Protein AF-0000000080429821 (afdb_homodimer)

Foldseek 3Di:
DEEEEEEQQAADDPPRAPQVVVLQVLCVVVVYHYAYEYANHHHFLQALDWPPVDDKQKWWQDPVVRDIGNDDDDPRIHIYINIALLVRLVCCCCPVQVVDDGLEYEQDQHQADQAAPVRVRRGSSNSNQLSCLVVVGEYEYHYEHPGDDDPLLSVQSSVVVVVVVVVVSVVCVDDDNQDRQKYKYKYAYRDNDDAAEDEAAGHHFDADDQWDWDPPDPVDTDIDGHDPVCVRLPPCPDDPRGCSVQNVVRHMYIYMDHSDDDDPDDPPDDPPCVVVVVVVVVD/DEEEEEEQQAADDPPRAPQVVVLQVLCVVVVYHYAYEYANHHHFLQALDWPPVDDKQKWWQDPVVRDIGNDDDDPRIHIYINIALLVRLVCCCCPVQVVDDGLEYEQDQHQADQAAPVRVRRGSSNSNQLSCLVVVGEYERHYEHPHDDDPLLSVQSSVQVVVVVVVVSVVCVDDDNQDRQKYKYKYAYRDNDDAAEDEAAGHHFDADDQWDWDPPDPPDIDIDGHDPVCVRLPPCPDDPRGCSVQNVVRHMYIYMDHSDDDDPDDPPDDPPCVVVVVVVVVD

InterPro domains:
  IPR002828 Survival protein SurE-like phosphatase/nucleotidase [PF01975] (3-204)
  IPR002828 Survival protein SurE-like phosphatase/nucleotidase [TIGR00087] (1-259)
  IPR027746 Probable tubulin-tyrosine ligase [PTHR47551] (1-264)
  IPR036523 SurE-like phosphatase/nucleotidase superfamily [G3DSA:3.40.1210.10] (1-281)
  IPR036523 SurE-like phosphatase/nucleotidase superfamily [SSF64167] (1-263)

pLDDT: mean 93.6, std 8.58, range [51.75, 98.94]

Solvent-accessible surface area (backbone atoms only — not comparable to full-atom values): 28248 Å² total; per-residue (Å²): 98,34,35,40,34,26,22,16,39,24,56,74,35,84,87,58,15,61,50,42,55,61,40,51,52,50,44,44,71,75,64,31,46,77,44,48,30,23,10,66,45,71,36,61,39,26,8,38,15,39,67,60,89,48,74,29,46,49,33,19,37,34,73,89,80,70,40,78,36,77,56,82,83,51,92,81,35,31,41,21,27,67,45,33,18,20,42,22,42,43,46,33,55,58,58,79,39,49,91,58,80,63,71,32,31,34,4,31,48,31,86,29,70,64,45,26,27,66,34,41,58,16,21,9,22,47,14,16,14,40,44,30,25,33,55,77,32,48,21,33,19,37,17,41,16,85,67,76,84,50,66,60,22,52,50,41,43,42,52,51,49,52,51,51,52,50,50,54,55,56,36,35,75,62,87,39,69,66,59,82,61,16,36,35,43,34,38,33,52,61,33,76,62,82,54,49,61,38,77,25,43,75,25,85,54,65,53,76,52,44,55,38,78,42,78,79,52,89,89,50,63,28,33,35,63,51,60,58,58,66,70,64,61,58,61,81,68,41,47,90,55,14,26,42,25,27,45,77,66,53,15,21,18,37,28,44,24,32,64,35,66,21,66,55,78,47,94,83,63,70,84,59,48,62,64,55,34,53,54,49,72,72,107,98,34,35,39,32,24,22,15,39,23,55,74,34,82,87,58,16,61,49,42,53,62,38,51,52,50,44,44,71,74,63,30,47,77,43,50,30,22,9,65,46,71,37,60,40,26,6,38,14,39,65,58,89,48,76,28,45,50,33,19,36,35,74,88,80,70,39,78,36,79,57,82,84,51,92,81,36,30,39,20,25,67,43,34,20,19,40,25,43,43,46,35,57,57,57,80,39,49,88,58,79,64,69,32,31,34,5,30,49,31,85,29,72,65,45,27,27,65,34,42,58,16,22,8,22,48,14,17,14,39,44,31,26,33,55,77,32,49,20,33,19,37,16,43,22,83,68,75,84,49,64,59,21,51,50,41,42,42,52,52,49,51,51,52,52,50,48,53,55,54,36,34,74,62,87,39,68,66,59,81,62,18,36,36,44,34,38,33,51,61,34,75,63,82,53,50,61,39,76,24,42,75,23,85,55,64,52,75,52,44,54,40,77,44,78,79,54,91,89,52,62,29,33,33,64,50,59,58,56,65,71,64,62,61,60,79,68,42,49,88,58,14,26,43,26,27,44,77,65,52,15,22,20,36,26,42,25,31,66,36,67,21,67,54,79,46,94,84,64,70,88,60,46,62,64,55,35,53,55,48,72,73,107

Structure (mmCIF, N/CA/C/O backbone):
data_AF-0000000080429821-model_v1
#
loop_
_entity.id
_entity.type
_entity.pdbx_description
1 polymer '5/3-nucleotidase SurE'
#
loop_
_atom_site.group_PDB
_atom_site.id
_atom_site.type_symbol
_atom_site.label_atom_id
_atom_site.label_alt_id
_atom_site.label_comp_id
_atom_site.label_asym_id
_atom_site.label_entity_id
_atom_site.label_seq_id
_atom_site.pdbx_PDB_ins_code
_atom_site.Cartn_x
_atom_site.Cartn_y
_atom_site.Cartn_z
_atom_site.occupancy
_atom_site.B_iso_or_equiv
_atom_site.auth_seq_id
_atom_site.auth_comp_id
_atom_site.auth_asym_id
_atom_site.auth_atom_id
_atom_site.pdbx_PDB_model_num
ATOM 1 N N . MET A 1 1 ? 4.227 23.25 17.953 1 97 1 MET A N 1
ATOM 2 C CA . MET A 1 1 ? 4.578 21.969 17.359 1 97 1 MET A CA 1
ATOM 3 C C . MET A 1 1 ? 5.332 22.156 16.047 1 97 1 MET A C 1
ATOM 5 O O . MET A 1 1 ? 5.09 23.125 15.32 1 97 1 MET A O 1
ATOM 9 N N . LYS A 1 2 ? 6.285 21.328 15.789 1 98.44 2 LYS A N 1
ATOM 10 C CA . LYS A 1 2 ? 6.965 21.281 14.5 1 98.44 2 LYS A CA 1
ATOM 11 C C . LYS A 1 2 ? 6.527 20.062 13.695 1 98.44 2 LYS A C 1
ATOM 13 O O . LYS A 1 2 ? 6.691 18.922 14.141 1 98.44 2 LYS A O 1
ATOM 18 N N . VAL A 1 3 ? 5.98 20.328 12.477 1 98.81 3 VAL A N 1
ATOM 19 C CA . VAL A 1 3 ? 5.402 19.219 11.719 1 98.81 3 VAL A CA 1
ATOM 20 C C . VAL A 1 3 ? 5.941 19.219 10.297 1 98.81 3 VAL A C 1
ATOM 22 O O . VAL A 1 3 ? 6.336 20.266 9.773 1 98.81 3 VAL A O 1
ATOM 25 N N . LEU A 1 4 ? 6.074 18.016 9.68 1 98.88 4 LEU A N 1
ATOM 26 C CA . LEU A 1 4 ? 6.309 17.812 8.258 1 98.88 4 LEU A CA 1
ATOM 27 C C . LEU A 1 4 ? 5.031 17.375 7.555 1 98.88 4 LEU A C 1
ATOM 29 O O . LEU A 1 4 ? 4.352 16.453 8.008 1 98.88 4 LEU A O 1
ATOM 33 N N . ILE A 1 5 ? 4.668 18.094 6.484 1 98.94 5 ILE A N 1
ATOM 34 C CA . ILE A 1 5 ? 3.436 17.781 5.77 1 98.94 5 ILE A CA 1
ATOM 35 C C . ILE A 1 5 ? 3.766 17.281 4.363 1 98.94 5 ILE A C 1
ATOM 37 O O . ILE A 1 5 ? 4.602 17.859 3.67 1 98.94 5 ILE A O 1
ATOM 41 N N . SER A 1 6 ? 3.211 16.172 3.98 1 98.75 6 SER A N 1
ATOM 42 C CA . SER A 1 6 ? 3.109 15.719 2.596 1 98.75 6 SER A CA 1
ATOM 43 C C . SER A 1 6 ? 1.682 15.312 2.248 1 98.75 6 SER A C 1
ATOM 45 O O . SER A 1 6 ? 0.811 15.281 3.119 1 98.75 6 SER A O 1
ATOM 47 N N . ASN A 1 7 ? 1.403 15.148 0.983 1 97.88 7 ASN A N 1
ATOM 48 C CA . ASN A 1 7 ? 0.078 14.781 0.498 1 97.88 7 ASN A CA 1
ATOM 49 C C . ASN A 1 7 ? 0.13 14.258 -0.936 1 97.88 7 ASN A C 1
ATOM 51 O O . ASN A 1 7 ? 1.085 14.531 -1.665 1 97.88 7 ASN A O 1
ATOM 55 N N . ASP A 1 8 ? -0.966 13.547 -1.27 1 96.38 8 ASP A N 1
ATOM 56 C CA . ASP A 1 8 ? -0.908 12.953 -2.602 1 96.38 8 ASP A CA 1
ATOM 57 C C . ASP A 1 8 ? -1.603 13.844 -3.631 1 96.38 8 ASP A C 1
ATOM 59 O O . ASP A 1 8 ? -1.46 13.633 -4.836 1 96.38 8 ASP A O 1
ATOM 63 N N . ASP A 1 9 ? -2.207 14.938 -3.213 1 95.38 9 ASP A N 1
ATOM 64 C CA . ASP A 1 9 ? -2.941 15.766 -4.164 1 95.38 9 ASP A CA 1
ATOM 65 C C . ASP A 1 9 ? -1.994 16.656 -4.965 1 95.38 9 ASP A C 1
ATOM 67 O O . ASP A 1 9 ? -2.377 17.203 -6 1 95.38 9 ASP A O 1
ATOM 71 N N . GLY A 1 10 ? -0.793 16.812 -4.477 1 96.25 10 GLY A N 1
ATOM 72 C CA . GLY A 1 10 ? 0.168 17.641 -5.184 1 96.25 10 GLY A CA 1
ATOM 73 C C . GLY A 1 10 ? 0.218 19.062 -4.668 1 96.25 10 GLY A C 1
ATOM 74 O O . GLY A 1 10 ? -0.182 19.328 -3.533 1 96.25 10 GLY A O 1
ATOM 75 N N . PRO A 1 11 ? 0.847 19.984 -5.453 1 97.62 11 PRO A N 1
ATOM 76 C CA . PRO A 1 11 ? 0.945 21.391 -5.027 1 97.62 11 PRO A CA 1
ATOM 77 C C . PRO A 1 11 ? -0.412 22.094 -4.98 1 97.62 11 PRO A C 1
ATOM 79 O O . PRO A 1 11 ? -1.362 21.641 -5.633 1 97.62 11 PRO A O 1
ATOM 82 N N . PRO A 1 12 ? -0.447 23.156 -4.23 1 97.06 12 PRO A N 1
ATOM 83 C CA . PRO A 1 12 ? -1.714 23.875 -4.098 1 97.06 12 PRO A CA 1
ATOM 84 C C . PRO A 1 12 ? -2.334 24.234 -5.449 1 97.06 12 PRO A C 1
ATOM 86 O O . PRO A 1 12 ? -1.649 24.766 -6.324 1 97.06 12 PRO A O 1
ATOM 89 N N . SER A 1 13 ? -3.498 23.859 -5.621 1 94.69 13 SER A N 1
ATOM 90 C CA . SER A 1 13 ? -4.305 24.172 -6.797 1 94.69 13 SER A CA 1
ATOM 91 C C . SER A 1 13 ? -5.797 24.078 -6.488 1 94.69 13 SER A C 1
ATOM 93 O O . SER A 1 13 ? -6.203 23.297 -5.621 1 94.69 13 SER A O 1
ATOM 95 N N . LEU A 1 14 ? -6.594 24.812 -7.148 1 90.44 14 LEU A N 1
ATOM 96 C CA . LEU A 1 14 ? -8.031 24.828 -6.891 1 90.44 14 LEU A CA 1
ATOM 97 C C . LEU A 1 14 ? -8.672 23.516 -7.34 1 90.44 14 LEU A C 1
ATOM 99 O O . LEU A 1 14 ? -9.602 23.016 -6.703 1 90.44 14 LEU A O 1
ATOM 103 N N . ASP A 1 15 ? -8.102 22.938 -8.344 1 91.31 15 ASP A N 1
ATOM 104 C CA . ASP A 1 15 ? -8.742 21.797 -8.992 1 91.31 15 ASP A CA 1
ATOM 105 C C . ASP A 1 15 ? -8.359 20.484 -8.312 1 91.31 15 ASP A C 1
ATOM 107 O O . ASP A 1 15 ? -9.195 19.594 -8.141 1 91.31 15 ASP A O 1
ATOM 111 N N . GLU A 1 16 ? -7.137 20.375 -7.863 1 92.69 16 GLU A N 1
ATOM 112 C CA . GLU A 1 16 ? -6.676 19.062 -7.453 1 92.69 16 GLU A CA 1
ATOM 113 C C . GLU A 1 16 ? -6.199 19.062 -6.004 1 92.69 16 GLU A C 1
ATOM 115 O O . GLU A 1 16 ? -6.176 18.016 -5.352 1 92.69 16 GLU A O 1
ATOM 120 N N . SER A 1 17 ? -5.812 20.156 -5.543 1 96.25 17 SER A N 1
ATOM 121 C CA . SER A 1 17 ? -5.219 20.25 -4.211 1 96.25 17 SER A CA 1
ATOM 122 C C . SER A 1 17 ? -5.664 21.516 -3.494 1 96.25 17 SER A C 1
ATOM 124 O O . SER A 1 17 ? -4.832 22.344 -3.117 1 96.25 17 SER A O 1
ATOM 126 N N . PRO A 1 18 ? -6.926 21.625 -3.236 1 96.5 18 PRO A N 1
ATOM 127 C CA . PRO A 1 18 ? -7.465 22.891 -2.719 1 96.5 18 PRO A CA 1
ATOM 128 C C . PRO A 1 18 ? -7.238 23.047 -1.218 1 96.5 18 PRO A C 1
ATOM 130 O O . PRO A 1 18 ? -7.363 24.156 -0.69 1 96.5 18 PRO A O 1
ATOM 133 N N . PHE A 1 19 ? -6.891 22.047 -0.511 1 97.69 1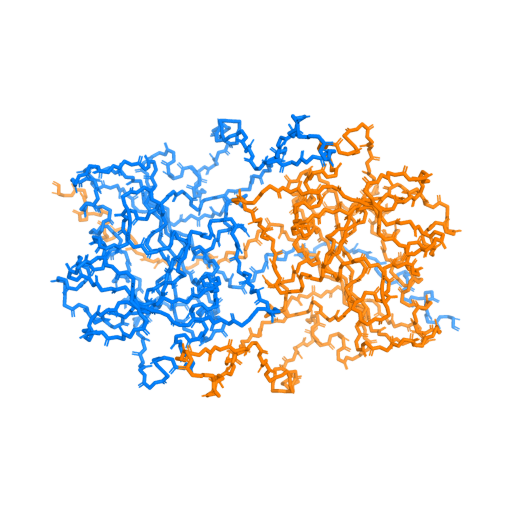9 PHE A N 1
ATOM 134 C CA . PHE A 1 19 ? -6.988 22.125 0.942 1 97.69 19 PHE A CA 1
ATOM 135 C C . PHE A 1 19 ? -5.609 22.281 1.571 1 97.69 19 PHE A C 1
ATOM 137 O O . PHE A 1 19 ? -5.492 22.688 2.732 1 97.69 19 PHE A O 1
ATOM 144 N N . ILE A 1 20 ? -4.516 21.984 0.862 1 97.75 20 ILE A N 1
ATOM 145 C CA . ILE A 1 20 ? -3.184 21.906 1.451 1 97.75 20 ILE A CA 1
ATOM 146 C C . ILE A 1 20 ? -2.744 23.281 1.936 1 97.75 20 ILE A C 1
ATOM 148 O O . ILE A 1 20 ? -2.242 23.422 3.053 1 97.75 20 ILE A O 1
ATOM 152 N N . LEU A 1 21 ? -2.914 24.328 1.155 1 97.44 21 LEU A N 1
ATOM 153 C CA . LEU A 1 21 ? -2.434 25.656 1.507 1 97.44 21 LEU A CA 1
ATOM 154 C C . LEU A 1 21 ? -3.242 26.234 2.664 1 97.44 21 LEU A C 1
ATOM 156 O O . LEU A 1 21 ? -2.67 26.688 3.66 1 97.44 21 LEU A O 1
ATOM 160 N N . PRO A 1 22 ? -4.605 26.188 2.623 1 97.5 22 PRO A N 1
ATOM 161 C CA . PRO A 1 22 ? -5.367 26.672 3.773 1 97.5 22 PRO A CA 1
ATOM 162 C C . PRO A 1 22 ? -5.023 25.938 5.066 1 97.5 22 PRO A C 1
ATOM 164 O O . PRO A 1 22 ? -5.004 26.547 6.141 1 97.5 22 PRO A O 1
ATOM 167 N N . PHE A 1 23 ? -4.797 24.703 5.004 1 98.75 23 PHE A N 1
ATOM 168 C CA . PHE A 1 23 ? -4.465 23.922 6.188 1 98.75 23 PHE A CA 1
ATOM 169 C C . PHE A 1 23 ? -3.119 24.344 6.762 1 98.75 23 PHE A C 1
ATOM 171 O O . PHE A 1 23 ? -2.988 24.562 7.969 1 98.75 23 PHE A O 1
ATOM 178 N N . ILE A 1 24 ? -2.084 24.484 5.887 1 98.62 24 ILE A N 1
ATOM 179 C CA . ILE A 1 24 ? -0.752 24.906 6.301 1 98.62 24 ILE A CA 1
ATOM 180 C C . ILE A 1 24 ? -0.827 26.281 6.949 1 98.62 24 ILE A C 1
ATOM 182 O O . ILE A 1 24 ? -0.259 26.5 8.023 1 98.62 24 ILE A O 1
ATOM 186 N N . GLU A 1 25 ? -1.533 27.156 6.324 1 98.31 25 GLU A N 1
ATOM 187 C CA . GLU A 1 25 ? -1.677 28.516 6.852 1 98.31 25 GLU A CA 1
ATOM 188 C C . GLU A 1 25 ? -2.375 28.5 8.203 1 98.31 25 GLU A C 1
ATOM 190 O O . GLU A 1 25 ? -2.008 29.266 9.102 1 98.31 25 GLU A O 1
ATOM 195 N N . HIS A 1 26 ? -3.373 27.672 8.312 1 98.81 26 HIS A N 1
ATOM 196 C CA . HIS A 1 26 ? -4.055 27.516 9.594 1 98.81 26 HIS A CA 1
ATOM 197 C C . HIS A 1 26 ? -3.084 27.078 10.688 1 98.81 26 HIS A C 1
ATOM 199 O O . HIS A 1 26 ? -3.049 27.656 11.773 1 98.81 26 HIS A O 1
ATOM 205 N N . LEU A 1 27 ? -2.314 26 10.422 1 98.81 27 LEU A N 1
ATOM 206 C CA . LEU A 1 27 ? -1.367 25.484 11.398 1 98.81 27 LEU A CA 1
ATOM 207 C C . LEU A 1 27 ? -0.322 26.531 11.758 1 98.81 27 LEU A C 1
ATOM 209 O O . LEU A 1 27 ? 0.036 26.688 12.93 1 98.81 27 LEU A O 1
ATOM 213 N N . GLU A 1 28 ? 0.164 27.234 10.734 1 98.62 28 GLU A N 1
ATOM 214 C CA . GLU A 1 28 ? 1.123 28.312 10.977 1 98.62 28 GLU A CA 1
ATOM 215 C C . GLU A 1 28 ? 0.512 29.422 11.836 1 98.62 28 GLU A C 1
ATOM 217 O O . GLU A 1 28 ? 1.192 30 12.68 1 98.62 28 GLU A O 1
ATOM 222 N N . GLY A 1 29 ? -0.743 29.672 11.594 1 98.56 29 GLY A N 1
ATOM 223 C CA . GLY A 1 29 ? -1.463 30.656 12.391 1 98.56 29 GLY A CA 1
ATOM 224 C C . GLY A 1 29 ? -1.548 30.266 13.859 1 98.56 29 GLY A C 1
ATOM 225 O O . GLY A 1 29 ? -1.682 31.141 14.727 1 98.56 29 GLY A O 1
ATOM 226 N N . LEU A 1 30 ? -1.491 29.031 14.18 1 98.5 30 LEU A N 1
ATOM 227 C CA . LEU A 1 30 ? -1.502 28.531 15.555 1 98.5 30 LEU A CA 1
ATOM 228 C C . LEU A 1 30 ? -0.105 28.594 16.156 1 98.5 30 LEU A C 1
ATOM 230 O O . LEU A 1 30 ? 0.089 28.203 17.328 1 98.5 30 LEU A O 1
ATOM 234 N N . GLY A 1 31 ? 0.873 28.953 15.375 1 98.44 31 GLY A N 1
ATOM 235 C CA . GLY A 1 31 ? 2.24 29.062 15.859 1 98.44 31 GLY A CA 1
ATOM 236 C C . GLY A 1 31 ? 3.066 27.828 15.602 1 98.44 31 GLY A C 1
ATOM 237 O O . GLY A 1 31 ? 4.176 27.688 16.125 1 98.44 31 GLY A O 1
ATOM 238 N N . TRP A 1 32 ? 2.551 26.875 14.82 1 98.56 32 TRP A N 1
ATOM 239 C CA . TRP A 1 32 ? 3.307 25.672 14.516 1 98.56 32 TRP A CA 1
ATOM 240 C C . TRP A 1 32 ? 4.418 25.969 13.508 1 98.56 32 TRP A C 1
ATOM 242 O O . TRP A 1 32 ? 4.297 26.875 12.688 1 98.56 32 TRP A O 1
ATOM 252 N N . ASP A 1 33 ? 5.547 25.312 13.602 1 98.38 33 ASP A N 1
ATOM 253 C CA . ASP A 1 33 ? 6.586 25.297 12.578 1 98.38 33 ASP A CA 1
ATOM 254 C C . ASP A 1 33 ? 6.297 24.219 11.531 1 98.38 33 ASP A C 1
ATOM 256 O O . ASP A 1 33 ? 6.473 23.031 11.789 1 98.38 33 ASP A O 1
ATOM 260 N N . VAL A 1 34 ? 5.895 24.688 10.344 1 98.62 34 VAL A N 1
ATOM 261 C CA . VAL A 1 34 ? 5.391 23.766 9.336 1 98.62 34 VAL A CA 1
ATOM 262 C C . VAL A 1 34 ? 6.395 23.641 8.195 1 98.62 34 VAL A C 1
ATOM 264 O O . VAL A 1 34 ? 6.75 24.656 7.566 1 98.62 34 VAL A O 1
ATOM 267 N N . LYS A 1 35 ? 6.93 22.453 7.953 1 98.62 35 LYS A N 1
ATOM 268 C CA . LYS A 1 35 ? 7.719 22.125 6.77 1 98.62 35 LYS A CA 1
ATOM 269 C C . LYS A 1 35 ? 6.906 21.297 5.777 1 98.62 35 LYS A C 1
ATOM 271 O O . LYS A 1 35 ? 6.078 20.484 6.18 1 98.62 35 LYS A O 1
ATOM 276 N N . VAL A 1 36 ? 7.141 21.594 4.5 1 98.81 36 VAL A N 1
ATOM 277 C CA . VAL A 1 36 ? 6.273 20.984 3.498 1 98.81 36 VAL A CA 1
ATOM 278 C C . VAL A 1 36 ? 7.121 20.375 2.391 1 98.81 36 VAL A C 1
ATOM 280 O O . VAL A 1 36 ? 8.039 21 1.866 1 98.81 36 VAL A O 1
ATOM 283 N N . CYS A 1 37 ? 6.891 19.141 2.084 1 98.81 37 CYS A N 1
ATOM 284 C CA . CYS A 1 37 ? 7.426 18.438 0.924 1 98.81 37 CYS A CA 1
ATOM 285 C C . CYS A 1 37 ? 6.332 17.641 0.212 1 98.81 37 CYS A C 1
ATOM 287 O O . CYS A 1 37 ? 5.789 16.688 0.765 1 98.81 37 CYS A O 1
ATOM 289 N N . LEU A 1 38 ? 5.984 18.047 -1.009 1 98.81 38 LEU A N 1
ATOM 290 C CA . LEU A 1 38 ? 4.871 17.484 -1.763 1 98.81 38 LEU A CA 1
ATOM 291 C C . LEU A 1 38 ? 5.355 16.875 -3.078 1 98.81 38 LEU A C 1
ATOM 293 O O . LEU A 1 38 ? 6.383 17.312 -3.617 1 98.81 38 LEU A O 1
ATOM 297 N N . PRO A 1 39 ? 4.594 15.867 -3.574 1 98.38 39 PRO A N 1
ATOM 298 C CA . PRO A 1 39 ? 4.789 15.57 -4.996 1 98.38 39 PRO A CA 1
ATOM 299 C C . PRO A 1 39 ? 4.559 16.781 -5.887 1 98.38 39 PRO A C 1
ATOM 301 O O . PRO A 1 39 ? 3.742 17.641 -5.559 1 98.38 39 PRO A O 1
ATOM 304 N N . ASP A 1 40 ? 5.199 16.781 -7.008 1 97.38 40 ASP A N 1
ATOM 305 C CA . ASP A 1 40 ? 5.07 17.938 -7.895 1 97.38 40 ASP A CA 1
ATOM 306 C C . ASP A 1 40 ? 3.854 17.797 -8.812 1 97.38 40 ASP A C 1
ATOM 308 O O . ASP A 1 40 ? 3.654 18.594 -9.719 1 97.38 40 ASP A O 1
ATOM 312 N N . SER A 1 41 ? 3.084 16.703 -8.625 1 95.75 41 SER A N 1
ATOM 313 C CA . SER A 1 41 ? 1.855 16.453 -9.375 1 95.75 41 SER A CA 1
ATOM 314 C C . SER A 1 41 ? 0.884 15.602 -8.562 1 95.75 41 SER A C 1
ATOM 316 O O . SER A 1 41 ? 1.232 15.102 -7.492 1 95.75 41 SER A O 1
ATOM 318 N N . GLN A 1 42 ? -0.31 15.531 -9.055 1 94.94 42 GLN A N 1
ATOM 319 C CA . GLN A 1 42 ? -1.335 14.711 -8.406 1 94.94 42 GLN A CA 1
ATOM 320 C C . GLN A 1 42 ? -0.961 13.234 -8.438 1 94.94 42 GLN A C 1
ATOM 322 O O . GLN A 1 42 ? -0.536 12.719 -9.477 1 94.94 42 GLN A O 1
ATOM 327 N N . LYS A 1 43 ? -1.03 12.539 -7.285 1 96.31 43 LYS A N 1
ATOM 328 C CA . LYS A 1 43 ? -0.647 11.133 -7.156 1 96.31 43 LYS A CA 1
ATOM 329 C C . LYS A 1 43 ? -1.729 10.336 -6.438 1 96.31 43 LYS A C 1
ATOM 331 O O . LYS A 1 43 ? -1.426 9.469 -5.613 1 96.31 43 LYS A O 1
ATOM 336 N N . SER A 1 44 ? -2.986 10.617 -6.656 1 95.12 44 SER A N 1
ATOM 337 C CA . SER A 1 44 ? -4.062 9.875 -6.008 1 95.12 44 SER A CA 1
ATOM 338 C C . SER A 1 44 ? -4.008 8.391 -6.367 1 95.12 44 SER A C 1
ATOM 340 O O . SER A 1 44 ? -3.553 8.031 -7.453 1 95.12 44 SER A O 1
ATOM 342 N N . TRP A 1 45 ? -4.441 7.488 -5.465 1 96.62 45 TRP A N 1
ATOM 343 C CA . TRP A 1 45 ? -4.531 6.039 -5.637 1 96.62 45 TRP A CA 1
ATOM 344 C C . TRP A 1 45 ? -3.148 5.418 -5.773 1 96.62 45 TRP A C 1
ATOM 346 O O . TRP A 1 45 ? -2.998 4.348 -6.367 1 96.62 45 TRP A O 1
ATOM 356 N N . ILE A 1 46 ? -2.094 6.109 -5.195 1 97.62 46 ILE A N 1
ATOM 357 C CA . ILE A 1 46 ? -0.717 5.684 -5.422 1 97.62 46 ILE A CA 1
ATOM 358 C C . ILE A 1 46 ? -0.218 4.895 -4.215 1 97.62 46 ILE A C 1
ATOM 360 O O . ILE A 1 46 ? 0.931 4.445 -4.191 1 97.62 46 ILE A O 1
ATOM 364 N N . ALA A 1 47 ? -0.963 4.664 -3.168 1 98.12 47 ALA A N 1
ATOM 365 C CA . ALA A 1 47 ? -0.637 3.871 -1.985 1 98.12 47 ALA A CA 1
ATOM 366 C C . ALA A 1 47 ? 0.721 4.27 -1.415 1 98.12 47 ALA A C 1
ATOM 368 O O . ALA A 1 47 ? 1.067 5.453 -1.389 1 98.12 47 ALA A O 1
ATOM 369 N N . LYS A 1 48 ? 1.389 3.436 -0.639 1 98.25 48 LYS A N 1
ATOM 370 C CA . LYS A 1 48 ? 2.738 3.666 -0.133 1 98.25 48 LYS A CA 1
ATOM 371 C C . LYS A 1 48 ? 3.789 3.225 -1.148 1 98.25 48 LYS A C 1
ATOM 373 O O . LYS A 1 48 ? 4.715 2.482 -0.81 1 98.25 48 LYS A O 1
ATOM 378 N N . SER A 1 49 ? 3.723 3.736 -2.33 1 97.88 49 SER A N 1
ATOM 379 C CA . SER A 1 49 ? 4.574 3.279 -3.426 1 97.88 49 SER A CA 1
ATOM 380 C C . SER A 1 49 ? 5.797 4.176 -3.586 1 97.88 49 SER A C 1
ATOM 382 O O . SER A 1 49 ? 5.805 5.316 -3.115 1 97.88 49 SER A O 1
ATOM 384 N N . PHE A 1 50 ? 6.828 3.586 -4.203 1 96.38 50 PHE A N 1
ATOM 385 C CA . PHE A 1 50 ? 8.008 4.301 -4.672 1 96.38 50 PHE A CA 1
ATOM 386 C C . PHE A 1 50 ? 8.211 4.094 -6.168 1 96.38 50 PHE A C 1
ATOM 388 O O . PHE A 1 50 ? 7.941 3.008 -6.691 1 96.38 50 PHE A O 1
ATOM 395 N N . MET A 1 51 ? 8.523 5.012 -6.902 1 90.06 51 MET A N 1
ATOM 396 C CA . MET A 1 51 ? 8.984 4.895 -8.281 1 90.06 51 MET A CA 1
ATOM 397 C C . MET A 1 51 ? 10.508 4.816 -8.344 1 90.06 51 MET A C 1
ATOM 399 O O . MET A 1 51 ? 11.18 5.824 -8.578 1 90.06 51 MET A O 1
ATOM 403 N N . ILE A 1 52 ? 11.008 3.652 -8.336 1 92.5 52 ILE A N 1
ATOM 404 C CA . ILE A 1 52 ? 12.398 3.469 -7.941 1 92.5 52 ILE A CA 1
ATOM 405 C C . ILE A 1 52 ? 13.297 3.562 -9.172 1 92.5 52 ILE A C 1
ATOM 407 O O . ILE A 1 52 ? 14.516 3.691 -9.047 1 92.5 52 ILE A O 1
ATOM 411 N N . LYS A 1 53 ? 12.781 3.535 -10.375 1 90.12 53 LYS A N 1
ATOM 412 C CA . LYS A 1 53 ? 13.617 3.561 -11.57 1 90.12 53 LYS A CA 1
ATOM 413 C C . LYS A 1 53 ? 13.852 4.992 -12.047 1 90.12 53 LYS A C 1
ATOM 415 O O . LYS A 1 53 ? 14.766 5.25 -12.828 1 90.12 53 LYS A O 1
ATOM 420 N N . GLU A 1 54 ? 13.07 5.891 -11.555 1 88.62 54 GLU A N 1
ATOM 421 C CA . GLU A 1 54 ? 13.172 7.277 -11.992 1 88.62 54 GLU A CA 1
ATOM 422 C C . GLU A 1 54 ? 14.039 8.094 -11.039 1 88.62 54 GLU A C 1
ATOM 424 O O . GLU A 1 54 ? 14.023 7.863 -9.828 1 88.62 54 GLU A O 1
ATOM 429 N N . GLU A 1 55 ? 14.797 8.992 -11.695 1 94.44 55 GLU A N 1
ATOM 430 C CA . GLU A 1 55 ? 15.43 10.008 -10.859 1 94.44 55 GLU A CA 1
ATOM 431 C C . GLU A 1 55 ? 14.398 11 -10.32 1 94.44 55 GLU A C 1
ATOM 433 O O . GLU A 1 55 ? 13.516 11.445 -11.055 1 94.44 55 GLU A O 1
ATOM 438 N N . ILE A 1 56 ? 14.516 11.266 -9.055 1 96.81 56 ILE A N 1
ATOM 439 C CA . ILE A 1 56 ? 13.555 12.172 -8.422 1 96.81 56 ILE A CA 1
ATOM 440 C C . ILE A 1 56 ? 14.07 13.609 -8.5 1 96.81 56 ILE A C 1
ATOM 442 O O . ILE A 1 56 ? 15.07 13.953 -7.883 1 96.81 56 ILE A O 1
ATOM 446 N N . GLN A 1 57 ? 13.32 14.43 -9.164 1 95.44 57 GLN A N 1
ATOM 447 C CA . GLN A 1 57 ? 13.719 15.82 -9.344 1 95.44 57 GLN A CA 1
ATOM 448 C C . GLN A 1 57 ? 13.18 16.703 -8.219 1 95.44 57 GLN A C 1
ATOM 450 O O . GLN A 1 57 ? 12.047 16.516 -7.766 1 95.44 57 GLN A O 1
ATOM 455 N N . LEU A 1 58 ? 13.992 17.594 -7.719 1 96.31 58 LEU A N 1
ATOM 456 C CA . LEU A 1 58 ? 13.609 18.562 -6.699 1 96.31 58 LEU A CA 1
ATOM 457 C C . LEU A 1 58 ? 13.25 19.906 -7.336 1 96.31 58 LEU A C 1
ATOM 459 O O . LEU A 1 58 ? 13.992 20.422 -8.164 1 96.31 58 LEU A O 1
ATOM 463 N N . ARG A 1 59 ? 12.086 20.438 -7.062 1 96.62 59 ARG A N 1
ATOM 464 C CA . ARG A 1 59 ? 11.586 21.766 -7.41 1 96.62 59 ARG A CA 1
ATOM 465 C C . ARG A 1 59 ? 10.961 22.453 -6.195 1 96.62 59 ARG A C 1
ATOM 467 O O . ARG A 1 59 ? 11.039 21.938 -5.078 1 96.62 59 ARG A O 1
ATOM 474 N N . TYR A 1 60 ? 10.438 23.594 -6.457 1 97.19 60 TYR A N 1
ATOM 475 C CA . TYR A 1 60 ? 9.875 24.359 -5.344 1 97.19 60 TYR A CA 1
ATOM 476 C C . TYR A 1 60 ? 8.555 25.016 -5.738 1 97.19 60 TYR A C 1
ATOM 478 O O . TYR A 1 60 ? 8.336 25.328 -6.91 1 97.19 60 TYR A O 1
ATOM 486 N N . PHE A 1 61 ? 7.684 25.141 -4.805 1 98.06 61 PHE A N 1
ATOM 487 C CA . PHE A 1 61 ? 6.477 25.938 -4.957 1 98.06 61 PHE A CA 1
ATOM 488 C C . PHE A 1 61 ? 6.617 27.266 -4.219 1 98.06 61 PHE A C 1
ATOM 490 O O . PHE A 1 61 ? 6.672 27.297 -2.988 1 98.06 61 PHE A O 1
ATOM 497 N N . ASN A 1 62 ? 6.648 28.328 -4.984 1 97.25 62 ASN A N 1
ATOM 498 C CA . ASN A 1 62 ? 6.684 29.672 -4.406 1 97.25 62 ASN A CA 1
ATOM 499 C C . ASN A 1 62 ? 5.312 30.094 -3.893 1 97.25 62 ASN A C 1
ATOM 501 O O . ASN A 1 62 ? 4.391 30.312 -4.68 1 97.25 62 ASN A O 1
ATOM 505 N N . ARG A 1 63 ? 5.203 30.25 -2.625 1 95.31 63 ARG A N 1
ATOM 506 C CA . ARG A 1 63 ? 3.906 30.5 -2.006 1 95.31 63 ARG A CA 1
ATOM 507 C C . ARG A 1 63 ? 3.389 31.891 -2.363 1 95.31 63 ARG A C 1
ATOM 509 O O . ARG A 1 63 ? 2.178 32.125 -2.361 1 95.31 63 ARG A O 1
ATOM 516 N N . LEU A 1 64 ? 4.242 32.812 -2.627 1 94.31 64 LEU A N 1
ATOM 517 C CA . LEU A 1 64 ? 3.848 34.188 -2.955 1 94.31 64 LEU A CA 1
ATOM 518 C C . LEU A 1 64 ? 3.322 34.281 -4.383 1 94.31 64 LEU A C 1
ATOM 520 O O . LEU A 1 64 ? 2.248 34.844 -4.625 1 94.31 64 LEU A O 1
ATOM 524 N N . THR A 1 65 ? 4.035 33.688 -5.293 1 95.44 65 THR A N 1
ATOM 525 C CA . THR A 1 65 ? 3.676 33.812 -6.703 1 95.44 65 THR A CA 1
ATOM 526 C C . THR A 1 65 ? 2.809 32.625 -7.137 1 95.44 65 THR A C 1
ATOM 528 O O . THR A 1 65 ? 2.205 32.656 -8.211 1 95.44 65 THR A O 1
ATOM 531 N N . LYS A 1 66 ? 2.801 31.594 -6.312 1 94.62 66 LYS A N 1
ATOM 532 C CA . LYS A 1 66 ? 2.062 30.375 -6.602 1 94.62 66 LYS A CA 1
ATOM 533 C C . LYS A 1 66 ? 2.602 29.688 -7.855 1 94.62 66 LYS A C 1
ATOM 535 O O . LYS A 1 66 ? 1.833 29.141 -8.648 1 94.62 66 LYS A O 1
ATOM 540 N N . GLN A 1 67 ? 3.881 29.812 -8.086 1 95.81 67 GLN A N 1
ATOM 541 C CA . GLN A 1 67 ? 4.547 29.203 -9.227 1 95.81 67 GLN A CA 1
ATOM 542 C C . GLN A 1 67 ? 5.531 28.125 -8.789 1 95.81 67 GLN A C 1
ATOM 544 O O . GLN A 1 67 ? 6.055 28.172 -7.672 1 95.81 67 GLN A O 1
ATOM 549 N N . ILE A 1 68 ? 5.668 27.172 -9.648 1 96.38 68 ILE A N 1
ATOM 550 C CA . ILE A 1 68 ? 6.703 26.156 -9.438 1 96.38 68 ILE A CA 1
ATOM 551 C C . ILE A 1 68 ? 8.031 26.656 -10.008 1 96.38 68 ILE A C 1
ATOM 553 O O . ILE A 1 68 ? 8.086 27.125 -11.148 1 96.38 68 ILE A O 1
ATOM 557 N N . THR A 1 69 ? 9.078 26.625 -9.219 1 95.44 69 THR A N 1
ATOM 558 C CA . THR A 1 69 ? 10.383 27.141 -9.609 1 95.44 69 THR A CA 1
ATOM 559 C C . THR A 1 69 ? 11.469 26.094 -9.414 1 95.44 69 THR A C 1
ATOM 561 O O . THR A 1 69 ? 11.281 25.141 -8.648 1 95.44 69 THR A O 1
ATOM 564 N N . GLU A 1 70 ? 12.562 26.203 -10.039 1 93.12 70 GLU A N 1
ATOM 565 C CA . GLU A 1 70 ? 13.672 25.25 -9.961 1 93.12 70 GLU A CA 1
ATOM 566 C C . GLU A 1 70 ? 14.57 25.562 -8.766 1 93.12 70 GLU A C 1
ATOM 568 O O . GLU A 1 70 ? 15.305 24.688 -8.297 1 93.12 70 GLU A O 1
ATOM 573 N N . GLU A 1 71 ? 14.484 26.781 -8.281 1 92.44 71 GLU A N 1
ATOM 574 C CA . GLU A 1 71 ? 15.281 27.219 -7.133 1 92.44 71 GLU A CA 1
ATOM 575 C C . GLU A 1 71 ? 14.383 27.75 -6.02 1 92.44 71 GLU A C 1
ATOM 577 O O . GLU A 1 71 ? 13.336 28.344 -6.289 1 92.44 71 GLU A O 1
ATOM 582 N N . LYS A 1 72 ? 14.898 27.453 -4.902 1 93.12 72 LYS A N 1
ATOM 583 C CA . LYS A 1 72 ? 14.172 28.031 -3.777 1 93.12 72 LYS A CA 1
ATOM 584 C C . LYS A 1 72 ? 14.328 29.547 -3.754 1 93.12 72 LYS A C 1
ATOM 586 O O . LYS A 1 72 ? 15.445 30.062 -3.824 1 93.12 72 LYS A O 1
ATOM 591 N N . GLN A 1 73 ? 13.266 30.234 -3.635 1 94.62 73 GLN A N 1
ATOM 592 C CA . GLN A 1 73 ? 13.297 31.688 -3.686 1 94.62 73 GLN A CA 1
ATOM 593 C C . GLN A 1 73 ? 13.008 32.281 -2.314 1 94.62 73 GLN A C 1
ATOM 595 O O . GLN A 1 73 ? 13.484 33.375 -1.995 1 94.62 73 GLN A O 1
ATOM 600 N N . ASN A 1 74 ? 12.172 31.625 -1.564 1 94.44 74 ASN A N 1
ATOM 601 C CA . ASN A 1 74 ? 11.828 32.031 -0.208 1 94.44 74 ASN A CA 1
ATOM 602 C C . ASN A 1 74 ? 11.969 30.875 0.779 1 94.44 74 ASN A C 1
ATOM 604 O O . ASN A 1 74 ? 11.789 29.703 0.41 1 94.44 74 ASN A O 1
ATOM 608 N N . ASP A 1 75 ? 12.195 31.156 1.986 1 91.94 75 ASP A N 1
ATOM 609 C CA . ASP A 1 75 ? 12.406 30.156 3.025 1 91.94 75 ASP A CA 1
ATOM 610 C C . ASP A 1 75 ? 11.148 29.312 3.227 1 91.94 75 ASP A C 1
ATOM 612 O O . ASP A 1 75 ? 11.234 28.141 3.594 1 91.94 75 ASP A O 1
ATOM 616 N N . ASN A 1 76 ? 10.055 29.906 2.951 1 93.12 76 ASN A N 1
ATOM 617 C CA . ASN A 1 76 ? 8.812 29.188 3.229 1 93.12 76 ASN A CA 1
ATOM 618 C C . ASN A 1 76 ? 8.258 28.516 1.976 1 93.12 76 ASN A C 1
ATOM 620 O O . ASN A 1 76 ? 7.117 28.062 1.963 1 93.12 76 ASN A O 1
ATOM 624 N N . ASP A 1 77 ? 9.039 28.453 0.91 1 97 77 ASP A N 1
ATOM 625 C CA . ASP A 1 77 ? 8.641 27.703 -0.274 1 97 77 ASP A CA 1
ATOM 626 C C . ASP A 1 77 ? 8.531 26.203 0.037 1 97 77 ASP A C 1
ATOM 628 O O . ASP A 1 77 ? 9.305 25.688 0.841 1 97 77 ASP A O 1
ATOM 632 N N . PHE A 1 78 ? 7.57 25.656 -0.562 1 98.44 78 PHE A N 1
ATOM 633 C CA . PHE A 1 78 ? 7.402 24.219 -0.366 1 98.44 78 PHE A CA 1
ATOM 634 C C . PHE A 1 78 ? 8.375 23.438 -1.239 1 98.44 78 PHE A C 1
ATOM 636 O O . PHE A 1 78 ? 8.617 23.797 -2.391 1 98.44 78 PHE A O 1
ATOM 643 N N . TYR A 1 79 ? 8.953 22.359 -0.685 1 98.25 79 TYR A N 1
ATOM 644 C CA . TYR A 1 79 ? 9.695 21.422 -1.505 1 98.25 79 TYR A CA 1
ATOM 645 C C . TYR A 1 79 ? 8.75 20.562 -2.348 1 98.25 79 TYR A C 1
ATOM 647 O O . TYR A 1 79 ? 7.746 20.062 -1.846 1 98.25 79 TYR A O 1
ATOM 655 N N . LEU A 1 80 ? 9.055 20.484 -3.611 1 98.25 80 LEU A N 1
ATOM 656 C CA . LEU A 1 80 ? 8.344 19.594 -4.523 1 98.25 80 LEU A CA 1
ATOM 657 C C . LEU A 1 80 ? 9.281 18.516 -5.066 1 98.25 80 LEU A C 1
ATOM 659 O O . LEU A 1 80 ? 10.414 18.797 -5.441 1 98.25 80 LEU A O 1
ATOM 663 N N . LEU A 1 81 ? 8.828 17.312 -5.055 1 97.94 81 LEU A N 1
ATOM 664 C CA . LEU A 1 81 ? 9.578 16.203 -5.637 1 97.94 81 LEU A CA 1
ATOM 665 C C . LEU A 1 81 ? 8.766 15.508 -6.723 1 97.94 81 LEU A C 1
ATOM 667 O O . LEU A 1 81 ? 7.551 15.344 -6.582 1 97.94 81 LEU A O 1
ATOM 671 N N . SER A 1 82 ? 9.398 15.008 -7.773 1 96.88 82 SER A N 1
ATOM 672 C CA . SER A 1 82 ? 8.727 14.289 -8.852 1 96.88 82 SER A CA 1
ATOM 673 C C . SER A 1 82 ? 8.406 12.852 -8.438 1 96.88 82 SER A C 1
ATOM 675 O O . SER A 1 82 ? 8.039 12.031 -9.281 1 96.88 82 SER A O 1
ATOM 677 N N . GLY A 1 83 ? 8.398 12.5 -7.25 1 97.12 83 GLY A N 1
ATOM 678 C CA . GLY A 1 83 ? 8.125 11.164 -6.73 1 97.12 83 GLY A CA 1
ATOM 679 C C . GLY A 1 83 ? 6.777 11.062 -6.043 1 97.12 83 GLY A C 1
ATOM 680 O O . GLY A 1 83 ? 5.914 11.922 -6.223 1 97.12 83 GLY A O 1
ATOM 681 N N . THR A 1 84 ? 6.527 9.984 -5.375 1 98.06 84 THR A N 1
ATOM 682 C CA . THR A 1 84 ? 5.289 9.711 -4.66 1 98.06 84 THR A CA 1
ATOM 683 C C . THR A 1 84 ? 5.289 10.391 -3.293 1 98.06 84 THR A C 1
ATOM 685 O O . THR A 1 84 ? 6.324 10.891 -2.846 1 98.06 84 THR A O 1
ATOM 688 N N . PRO A 1 85 ? 4.133 10.438 -2.625 1 98.62 85 PRO A N 1
ATOM 689 C CA . PRO A 1 85 ? 4.109 11.016 -1.278 1 98.62 85 PRO A CA 1
ATOM 690 C C . PRO A 1 85 ? 5.059 10.305 -0.318 1 98.62 85 PRO A C 1
ATOM 692 O O . PRO A 1 85 ? 5.699 10.953 0.515 1 98.62 85 PRO A O 1
ATOM 695 N N . ALA A 1 86 ? 5.152 8.969 -0.426 1 98.69 86 ALA A N 1
ATOM 696 C CA . ALA A 1 86 ? 6.113 8.227 0.387 1 98.69 86 ALA A CA 1
ATOM 697 C C . ALA A 1 86 ? 7.543 8.664 0.083 1 98.69 86 ALA A C 1
ATOM 699 O O . ALA A 1 86 ? 8.359 8.828 0.996 1 98.69 86 ALA A O 1
ATOM 700 N N . THR A 1 87 ? 7.836 8.891 -1.186 1 98.56 87 THR A N 1
ATOM 701 C CA . THR A 1 87 ? 9.141 9.398 -1.6 1 98.56 87 THR A CA 1
ATOM 702 C C . THR A 1 87 ? 9.414 10.758 -0.962 1 98.56 87 THR A C 1
ATOM 704 O O . THR A 1 87 ? 10.508 10.992 -0.438 1 98.56 87 THR A O 1
ATOM 707 N N . CYS A 1 88 ? 8.438 11.609 -0.981 1 98.81 88 CYS A N 1
ATOM 708 C CA . CYS A 1 88 ? 8.578 12.953 -0.419 1 98.81 88 CYS A CA 1
ATOM 709 C C . CYS A 1 88 ? 8.922 12.883 1.065 1 98.81 88 CYS A C 1
ATOM 711 O O . CYS A 1 88 ? 9.828 13.578 1.528 1 98.81 88 CYS A O 1
ATOM 713 N N . VAL A 1 89 ? 8.211 12.055 1.769 1 98.88 89 VAL A N 1
ATOM 714 C CA . VAL A 1 89 ? 8.43 11.938 3.207 1 98.88 89 VAL A CA 1
ATOM 715 C C . VAL A 1 89 ? 9.82 11.375 3.473 1 98.88 89 VAL A C 1
ATOM 717 O O . VAL A 1 89 ? 10.562 11.891 4.32 1 98.88 89 VAL A O 1
ATOM 720 N N . ASN A 1 90 ? 10.203 10.328 2.771 1 98.62 90 ASN A N 1
ATOM 721 C CA . ASN A 1 90 ? 11.5 9.695 2.988 1 98.62 90 ASN A CA 1
ATOM 722 C C . ASN A 1 90 ? 12.648 10.68 2.727 1 98.62 90 ASN A C 1
ATOM 724 O O . ASN A 1 90 ? 13.547 10.82 3.557 1 98.62 90 ASN A O 1
ATOM 728 N N . ILE A 1 91 ? 12.57 11.312 1.601 1 98.12 91 ILE A N 1
ATOM 729 C CA . ILE A 1 91 ? 13.633 12.242 1.22 1 98.12 91 ILE A CA 1
ATOM 730 C C . ILE A 1 91 ? 13.617 13.445 2.156 1 98.12 91 ILE A C 1
ATOM 732 O O . ILE A 1 91 ? 14.672 13.93 2.576 1 98.12 91 ILE A O 1
ATOM 736 N N . ALA A 1 92 ? 12.461 13.969 2.52 1 98.75 92 ALA A N 1
ATOM 737 C CA . ALA A 1 92 ? 12.367 15.117 3.418 1 98.75 92 ALA A CA 1
ATOM 738 C C . ALA A 1 92 ? 13.016 14.812 4.766 1 98.75 92 ALA A C 1
ATOM 740 O O . ALA A 1 92 ? 13.836 15.586 5.258 1 98.75 92 ALA A O 1
ATOM 741 N N . LEU A 1 93 ? 12.68 13.672 5.344 1 98.56 93 LEU A N 1
ATOM 742 C CA . LEU A 1 93 ? 13.156 13.32 6.676 1 98.56 93 LEU A CA 1
ATOM 743 C C . LEU A 1 93 ? 14.656 13.031 6.66 1 98.56 93 LEU A C 1
ATOM 745 O O . LEU A 1 93 ? 15.359 13.32 7.633 1 98.56 93 LEU A O 1
ATOM 749 N N . ASN A 1 94 ? 15.148 12.5 5.535 1 97.5 94 ASN A N 1
ATOM 750 C CA . ASN A 1 94 ? 16.5 11.961 5.562 1 97.5 94 ASN A CA 1
ATOM 751 C C . ASN A 1 94 ? 17.484 12.859 4.816 1 97.5 94 ASN A C 1
ATOM 753 O O . ASN A 1 94 ? 18.688 12.68 4.918 1 97.5 94 ASN A O 1
ATOM 757 N N . HIS A 1 95 ? 16.969 13.836 4.059 1 96.69 95 HIS A N 1
ATOM 758 C CA . HIS A 1 95 ? 17.875 14.664 3.266 1 96.69 95 HIS A CA 1
ATOM 759 C C . HIS A 1 95 ? 17.531 16.141 3.404 1 96.69 95 HIS A C 1
ATOM 761 O O . HIS A 1 95 ? 18.312 16.922 3.936 1 96.69 95 HIS A O 1
ATOM 767 N N . LEU A 1 96 ? 16.328 16.578 3.072 1 96.94 96 LEU A N 1
ATOM 768 C CA . LEU A 1 96 ? 15.961 17.984 3.004 1 96.94 96 LEU A CA 1
ATOM 769 C C . LEU A 1 96 ? 15.93 18.609 4.395 1 96.94 96 LEU A C 1
ATOM 771 O O . LEU A 1 96 ? 16.359 19.75 4.582 1 96.94 96 LEU A O 1
ATOM 775 N N . PHE A 1 97 ? 15.391 17.844 5.344 1 97.62 97 PHE A N 1
ATOM 776 C CA . PHE A 1 97 ? 15.242 18.344 6.707 1 97.62 97 PHE A CA 1
ATOM 777 C C . PHE A 1 97 ? 15.945 17.422 7.695 1 97.62 97 PHE A C 1
ATOM 779 O O . PHE A 1 97 ? 15.461 17.203 8.805 1 97.62 97 PHE A O 1
ATOM 786 N N . LYS A 1 98 ? 17.031 16.797 7.266 1 95.88 98 LYS A N 1
ATOM 787 C CA . LYS A 1 98 ? 17.734 15.758 8.016 1 95.88 98 LYS A CA 1
ATOM 788 C C . LYS A 1 98 ? 18.156 16.25 9.391 1 95.88 98 LYS A C 1
ATOM 790 O O . LYS A 1 98 ? 18.266 15.469 10.336 1 95.88 98 LYS A O 1
ATOM 795 N N . ASP A 1 99 ? 18.312 17.562 9.555 1 96.38 99 ASP A N 1
ATOM 796 C CA . ASP A 1 99 ? 18.812 18.109 10.812 1 96.38 99 ASP A CA 1
ATOM 797 C C . ASP A 1 99 ? 17.656 18.625 11.672 1 96.38 99 ASP A C 1
ATOM 799 O O . ASP A 1 99 ? 17.875 19.172 12.758 1 96.38 99 ASP A O 1
ATOM 803 N N . GLU A 1 100 ? 16.484 18.484 11.195 1 96.31 100 GLU A N 1
ATOM 804 C CA . GLU A 1 100 ? 15.297 18.906 11.938 1 96.31 100 GLU A CA 1
ATOM 805 C C . GLU A 1 100 ? 14.641 17.75 12.672 1 96.31 100 GLU A C 1
ATOM 807 O O . GLU A 1 100 ? 14.664 16.609 12.188 1 96.31 100 GLU A O 1
ATOM 812 N N . GLU A 1 101 ? 14.148 18.047 13.805 1 97.38 101 GLU A N 1
ATOM 813 C CA . GLU A 1 101 ? 13.344 17.094 14.562 1 97.38 101 GLU A CA 1
ATOM 814 C C . GLU A 1 101 ? 11.867 17.453 14.523 1 97.38 101 GLU A C 1
ATOM 816 O O . GLU A 1 101 ? 11.484 18.562 14.914 1 97.38 101 GLU A O 1
ATOM 821 N N . PHE A 1 102 ? 11.125 16.562 14.102 1 98.56 102 PHE A N 1
ATOM 822 C CA . PHE A 1 102 ? 9.695 16.828 13.969 1 98.56 102 PHE A CA 1
ATOM 823 C C . PHE A 1 102 ? 8.914 16.156 15.094 1 98.56 102 PHE A C 1
ATOM 825 O O . PHE A 1 102 ? 9.219 15.023 15.477 1 98.56 102 PHE A O 1
ATOM 832 N N . ASP A 1 103 ? 7.902 16.859 15.594 1 98.19 103 ASP A N 1
ATOM 833 C CA . ASP A 1 103 ? 6.965 16.266 16.547 1 98.19 103 ASP A CA 1
ATOM 834 C C . ASP A 1 103 ? 6.074 15.234 15.852 1 98.19 103 ASP A C 1
ATOM 836 O O . ASP A 1 103 ? 5.699 14.227 16.453 1 98.19 103 ASP A O 1
ATOM 840 N N . LEU A 1 104 ? 5.781 15.578 14.625 1 98.06 104 LEU A N 1
ATOM 841 C CA . LEU A 1 104 ? 4.773 14.789 13.922 1 98.06 104 LEU A CA 1
ATOM 842 C C . LEU A 1 104 ? 4.891 14.977 12.414 1 98.06 104 LEU A C 1
ATOM 844 O O . LEU A 1 104 ? 5.281 16.047 11.945 1 98.06 104 LEU A O 1
ATOM 848 N N . VAL A 1 105 ? 4.625 13.914 11.664 1 98.88 105 VAL A N 1
ATOM 849 C CA . VAL A 1 105 ? 4.441 14.008 10.219 1 98.88 105 VAL A CA 1
ATOM 850 C C . VAL A 1 105 ? 2.957 13.891 9.883 1 98.88 105 VAL A C 1
ATOM 852 O O . VAL A 1 105 ? 2.252 13.039 10.43 1 98.88 105 VAL A O 1
ATOM 855 N N . ILE A 1 106 ? 2.48 14.75 9 1 98.94 106 ILE A N 1
ATOM 856 C CA . ILE A 1 106 ? 1.079 14.75 8.594 1 98.94 106 ILE A CA 1
ATOM 857 C C . ILE A 1 106 ? 0.974 14.414 7.109 1 98.94 106 ILE A C 1
ATOM 859 O O . ILE A 1 106 ? 1.562 15.094 6.27 1 98.94 106 ILE A O 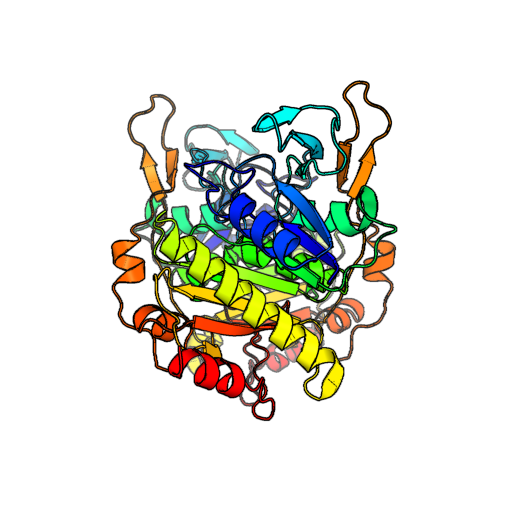1
ATOM 863 N N . GLY A 1 107 ? 0.361 13.297 6.758 1 98.81 107 GLY A N 1
ATOM 864 C CA . GLY A 1 107 ? -0.113 13.07 5.402 1 98.81 107 GLY A CA 1
ATOM 865 C C . GLY A 1 107 ? -1.479 13.68 5.141 1 98.81 107 GLY A C 1
ATOM 866 O O . GLY A 1 107 ? -2.49 13.188 5.652 1 98.81 107 GLY A O 1
ATOM 867 N N . GLY A 1 108 ? -1.638 14.656 4.258 1 98.25 108 GLY A N 1
ATOM 868 C CA . GLY A 1 108 ? -2.91 15.312 4.004 1 98.25 108 GLY A CA 1
ATOM 869 C C . GLY A 1 108 ? -2.857 16.812 4.219 1 98.25 108 GLY A C 1
ATOM 870 O O . GLY A 1 108 ? -1.774 17.391 4.336 1 98.25 108 GLY A O 1
ATOM 871 N N . PRO A 1 109 ? -3.984 17.453 4.188 1 98.25 109 PRO A N 1
ATOM 872 C CA . PRO A 1 109 ? -5.297 16.812 4.078 1 98.25 109 PRO A CA 1
ATOM 873 C C . PRO A 1 109 ? -5.625 16.375 2.65 1 98.25 109 PRO A C 1
ATOM 875 O O . PRO A 1 109 ? -5.402 17.141 1.704 1 98.25 109 PRO A O 1
ATOM 878 N N . ASN A 1 110 ? -6.152 15.188 2.562 1 97.81 110 ASN A N 1
ATOM 879 C CA . ASN A 1 110 ? -6.57 14.648 1.276 1 97.81 110 ASN A CA 1
ATOM 880 C C . ASN A 1 110 ? -7.848 15.312 0.773 1 97.81 110 ASN A C 1
ATOM 882 O O . ASN A 1 110 ? -8.758 15.586 1.556 1 97.81 110 ASN A O 1
ATOM 886 N N . PHE A 1 111 ? -7.934 15.578 -0.541 1 96.44 111 PHE A N 1
ATOM 887 C CA . PHE A 1 111 ? -9.133 16.031 -1.238 1 96.44 111 PHE A CA 1
ATOM 888 C C . PHE A 1 111 ? -10.07 14.852 -1.521 1 96.44 111 PHE A C 1
ATOM 890 O O . PHE A 1 111 ? -10.156 14.391 -2.658 1 96.44 111 PHE A O 1
ATOM 897 N N . GLY A 1 112 ? -10.711 14.344 -0.465 1 92.88 112 GLY A N 1
ATOM 898 C CA . GLY A 1 112 ? -11.562 13.164 -0.56 1 92.88 112 GLY A CA 1
ATOM 899 C C . GLY A 1 112 ? -11.422 12.227 0.623 1 92.88 112 GLY A C 1
ATOM 900 O O . GLY A 1 112 ? -10.695 12.523 1.574 1 92.88 112 GLY A O 1
ATOM 901 N N . ARG A 1 113 ? -12.07 11.094 0.562 1 93.25 113 ARG A N 1
ATOM 902 C CA . ARG A 1 113 ? -12.195 10.164 1.681 1 93.25 113 ARG A CA 1
ATOM 903 C C . ARG A 1 113 ? -11.07 9.133 1.663 1 93.25 113 ARG A C 1
ATOM 905 O O . ARG A 1 113 ? -10.672 8.664 0.596 1 93.25 113 ARG A O 1
ATOM 912 N N . ASN A 1 114 ? -10.547 8.875 2.785 1 95.75 114 ASN A N 1
ATOM 913 C CA . ASN A 1 114 ? -9.68 7.719 3.006 1 95.75 114 ASN A CA 1
ATOM 914 C C . ASN A 1 114 ? -10.258 6.781 4.062 1 95.75 114 ASN A C 1
ATOM 916 O O . ASN A 1 114 ? -9.641 6.559 5.105 1 95.75 114 ASN A O 1
ATOM 920 N N . ILE A 1 115 ? -11.422 6.316 3.705 1 94.56 115 ILE A N 1
ATOM 921 C CA . ILE A 1 115 ? -12.133 5.395 4.59 1 94.56 115 ILE A CA 1
ATOM 922 C C . ILE A 1 115 ? -12.242 4.027 3.92 1 94.56 115 ILE A C 1
ATOM 924 O O . ILE A 1 115 ? -12 3.893 2.719 1 94.56 115 ILE A O 1
ATOM 928 N N . SER A 1 116 ? -12.664 3.043 4.723 1 94.44 116 SER A N 1
ATOM 929 C CA . SER A 1 116 ? -12.82 1.676 4.238 1 94.44 116 SER A CA 1
ATOM 930 C C . SER A 1 116 ? -11.508 1.136 3.672 1 94.44 116 SER A C 1
ATOM 932 O O . SER A 1 116 ? -10.609 1.906 3.336 1 94.44 116 SER A O 1
ATOM 934 N N . THR A 1 117 ? -11.445 -0.182 3.549 1 95.06 117 THR A N 1
ATOM 935 C CA . THR A 1 117 ? -10.234 -0.849 3.072 1 95.06 117 THR A CA 1
ATOM 936 C C . THR A 1 117 ? -9.953 -0.484 1.618 1 95.06 117 THR A C 1
ATOM 938 O O . THR A 1 117 ? -8.797 -0.334 1.225 1 95.06 117 THR A O 1
ATOM 941 N N . ILE A 1 118 ? -10.969 -0.208 0.818 1 93.44 118 ILE A N 1
ATOM 942 C CA . ILE A 1 118 ? -10.789 -0.031 -0.619 1 93.44 118 ILE A CA 1
ATOM 943 C C . ILE A 1 118 ? -10.078 1.293 -0.891 1 93.44 118 ILE A C 1
ATOM 945 O O . ILE A 1 118 ? -9.281 1.396 -1.826 1 93.44 118 ILE A O 1
ATOM 949 N N . PHE A 1 119 ? -10.289 2.283 -0.018 1 95.12 119 PHE A N 1
ATOM 950 C CA . PHE A 1 119 ? -9.648 3.574 -0.244 1 95.12 119 PHE A CA 1
ATOM 951 C C . PHE A 1 119 ? -8.344 3.67 0.534 1 95.12 119 PHE A C 1
ATOM 953 O O . PHE A 1 119 ? -7.344 4.184 0.021 1 95.12 119 PHE A O 1
ATOM 960 N N . THR A 1 120 ? -8.32 3.162 1.698 1 97.56 120 THR A N 1
ATOM 961 C CA . THR A 1 120 ? -7.145 3.316 2.545 1 97.56 120 THR A CA 1
ATOM 962 C C . THR A 1 120 ? -5.953 2.562 1.96 1 97.56 120 THR A C 1
ATOM 964 O O . THR A 1 120 ? -4.82 3.051 1.999 1 97.56 120 THR A O 1
ATOM 967 N N . LEU A 1 121 ? -6.172 1.402 1.36 1 97.94 121 LEU A N 1
ATOM 968 C CA . LEU A 1 121 ? -5.094 0.567 0.84 1 97.94 121 LEU A CA 1
ATOM 969 C C . LEU A 1 121 ? -4.461 1.201 -0.395 1 97.94 121 LEU A C 1
ATOM 971 O O . LEU A 1 121 ? -3.324 0.882 -0.749 1 97.94 121 LEU A O 1
ATOM 975 N N . ALA A 1 122 ? -5.172 2.107 -1.047 1 96.88 122 ALA A N 1
ATOM 976 C CA . ALA A 1 122 ? -4.668 2.748 -2.258 1 96.88 122 ALA A CA 1
ATOM 977 C C . ALA A 1 12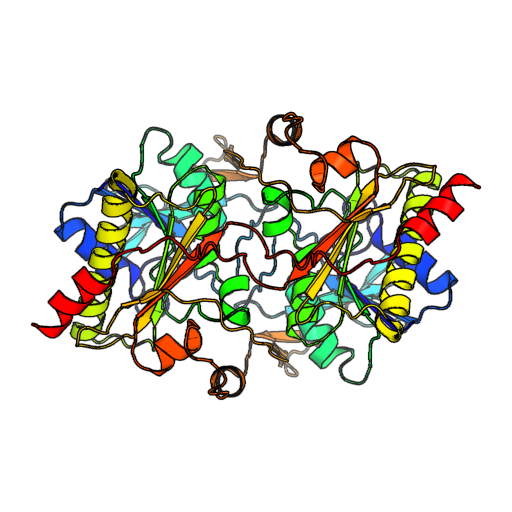2 ? -4.348 4.219 -2.008 1 96.88 122 ALA A C 1
ATOM 979 O O . ALA A 1 122 ? -4.012 4.953 -2.939 1 96.88 122 ALA A O 1
ATOM 980 N N . SER A 1 123 ? -4.426 4.676 -0.815 1 98.19 123 SER A N 1
ATOM 981 C CA . SER A 1 123 ? -4.32 6.094 -0.488 1 98.19 123 SER A CA 1
ATOM 982 C C . SER A 1 123 ? -2.863 6.535 -0.408 1 98.19 123 SER A C 1
ATOM 984 O O . SER A 1 123 ? -2.1 6.027 0.413 1 98.19 123 SER A O 1
ATOM 986 N N . GLY A 1 124 ? -2.525 7.512 -1.25 1 98.31 124 GLY A N 1
ATOM 987 C CA . GLY A 1 124 ? -1.211 8.125 -1.133 1 98.31 124 GLY A CA 1
ATOM 988 C C . GLY A 1 124 ? -1.044 8.938 0.135 1 98.31 124 GLY A C 1
ATOM 989 O O . GLY A 1 124 ? 0.063 9.055 0.666 1 98.31 124 GLY A O 1
ATOM 990 N N . THR A 1 125 ? -2.137 9.555 0.68 1 98.62 125 THR A N 1
ATOM 991 C CA . THR A 1 125 ? -2.164 10.297 1.938 1 98.62 125 THR A CA 1
ATOM 992 C C . THR A 1 125 ? -1.792 9.391 3.107 1 98.62 125 THR A C 1
ATOM 994 O O . THR A 1 125 ? -0.918 9.727 3.908 1 98.62 125 THR A O 1
ATOM 997 N N . VAL A 1 126 ? -2.404 8.25 3.145 1 98.81 126 VAL A N 1
ATOM 998 C CA . VAL A 1 126 ? -2.115 7.254 4.172 1 98.81 126 VAL A CA 1
ATOM 999 C C . VAL A 1 126 ? -0.701 6.707 3.979 1 98.81 126 VAL A C 1
ATOM 1001 O O . VAL A 1 126 ? 0.028 6.496 4.953 1 98.81 126 VAL A O 1
ATOM 1004 N N . GLY A 1 127 ? -0.347 6.527 2.709 1 98.69 127 GLY A N 1
ATOM 1005 C CA . GLY A 1 127 ? 0.993 6.059 2.389 1 98.69 127 GLY A CA 1
ATOM 1006 C C . GLY A 1 127 ? 2.084 6.988 2.887 1 98.69 127 GLY A C 1
ATOM 1007 O O . GLY A 1 127 ? 3.133 6.531 3.35 1 98.69 127 GLY A O 1
ATOM 1008 N N . ALA A 1 128 ? 1.879 8.281 2.775 1 98.81 128 ALA A N 1
ATOM 1009 C CA . ALA A 1 128 ? 2.844 9.266 3.26 1 98.81 128 ALA A CA 1
ATOM 1010 C C . ALA A 1 128 ? 3.037 9.141 4.77 1 98.81 128 ALA A C 1
ATOM 1012 O O . ALA A 1 128 ? 4.172 9.094 5.254 1 98.81 128 ALA A O 1
ATOM 1013 N N . ALA A 1 129 ? 1.925 9.086 5.48 1 98.81 129 ALA A N 1
ATOM 1014 C CA . ALA A 1 129 ? 1.986 8.961 6.934 1 98.81 129 ALA A CA 1
ATOM 1015 C C . ALA A 1 129 ? 2.646 7.645 7.34 1 98.81 129 ALA A C 1
ATOM 1017 O O . ALA A 1 129 ? 3.432 7.605 8.289 1 98.81 129 ALA A O 1
ATOM 1018 N N . MET A 1 130 ? 2.334 6.617 6.617 1 98.62 130 MET A N 1
ATOM 1019 C CA . MET A 1 130 ? 2.906 5.309 6.922 1 98.62 130 MET A CA 1
ATOM 1020 C C . MET A 1 130 ? 4.414 5.312 6.711 1 98.62 130 MET A C 1
ATOM 1022 O O . MET A 1 130 ? 5.156 4.684 7.469 1 98.62 130 MET A O 1
ATOM 1026 N N . GLU A 1 131 ? 4.844 5.98 5.684 1 98.62 131 GLU A N 1
ATOM 1027 C CA . GLU A 1 131 ? 6.281 6.098 5.457 1 98.62 131 GLU A CA 1
ATOM 1028 C C . GLU A 1 131 ? 6.973 6.773 6.637 1 98.62 131 GLU A C 1
ATOM 1030 O O . GLU A 1 131 ? 8.086 6.398 7.008 1 98.62 131 GLU A O 1
ATOM 1035 N N . ALA A 1 132 ? 6.348 7.758 7.207 1 98.75 132 ALA A N 1
ATOM 1036 C CA . ALA A 1 132 ? 6.891 8.422 8.391 1 98.75 132 ALA A CA 1
ATOM 1037 C C . ALA A 1 132 ? 7.066 7.43 9.539 1 98.75 132 ALA A C 1
ATOM 1039 O O . ALA A 1 132 ? 8.094 7.438 10.227 1 98.75 132 ALA A O 1
ATOM 1040 N N . VAL A 1 133 ? 6.082 6.582 9.719 1 98.44 133 VAL A N 1
ATOM 1041 C CA . VAL A 1 133 ? 6.145 5.582 10.781 1 98.44 133 VAL A CA 1
ATOM 1042 C C . VAL A 1 133 ? 7.348 4.668 10.562 1 98.44 133 VAL A C 1
ATOM 1044 O O . VAL A 1 133 ? 8.078 4.355 11.5 1 98.44 133 VAL A O 1
ATOM 1047 N N . LEU A 1 134 ? 7.562 4.297 9.328 1 97.19 134 LEU A N 1
ATOM 1048 C CA . LEU A 1 134 ? 8.672 3.406 9 1 97.19 134 LEU A CA 1
ATOM 1049 C C . LEU A 1 134 ? 10.008 4.121 9.156 1 97.19 134 LEU A C 1
ATOM 1051 O O . LEU A 1 134 ? 11.062 3.484 9.117 1 97.19 134 LEU A O 1
ATOM 1055 N N . ASN A 1 135 ? 9.969 5.414 9.305 1 96.69 135 ASN A N 1
ATOM 1056 C CA . ASN A 1 135 ? 11.141 6.207 9.641 1 96.69 135 ASN A CA 1
ATOM 1057 C C . ASN A 1 135 ? 11.141 6.629 11.109 1 96.69 135 ASN A C 1
ATOM 1059 O O . ASN A 1 135 ? 11.766 7.625 11.469 1 96.69 135 ASN A O 1
ATOM 1063 N N . ARG A 1 136 ? 10.336 6 11.922 1 96.31 136 ARG A N 1
ATOM 1064 C CA . ARG A 1 136 ? 10.312 6.125 13.375 1 96.31 136 ARG A CA 1
ATOM 1065 C C . ARG A 1 136 ? 9.727 7.469 13.797 1 96.31 136 ARG A C 1
ATOM 1067 O O . ARG A 1 136 ? 10.172 8.062 14.781 1 96.31 136 ARG A O 1
ATOM 1074 N N . LYS A 1 137 ? 8.82 7.93 13.031 1 98.12 137 LYS A N 1
ATOM 1075 C CA . LYS A 1 137 ? 8.141 9.18 13.375 1 98.12 137 LYS A CA 1
ATOM 1076 C C . LYS A 1 137 ? 6.68 8.93 13.734 1 98.12 137 LYS A C 1
ATOM 1078 O O . LYS A 1 137 ? 6.055 8 13.203 1 98.12 137 LYS A O 1
ATOM 1083 N N . LYS A 1 138 ? 6.148 9.711 14.695 1 98.12 138 LYS A N 1
ATOM 1084 C CA . LYS A 1 138 ? 4.695 9.781 14.844 1 98.12 138 LYS A CA 1
ATOM 1085 C C . LYS A 1 138 ? 4.043 10.375 13.602 1 98.12 138 LYS A C 1
ATOM 1087 O O . LYS A 1 138 ? 4.578 11.297 12.992 1 98.12 138 LYS A O 1
ATOM 1092 N N . ALA A 1 139 ? 2.914 9.836 13.211 1 98.81 139 ALA A N 1
ATOM 1093 C CA . ALA A 1 139 ? 2.301 10.312 11.977 1 98.81 139 ALA A CA 1
ATOM 1094 C C . ALA A 1 139 ? 0.779 10.266 12.062 1 98.81 139 ALA A C 1
ATOM 1096 O O . ALA A 1 139 ? 0.219 9.461 12.805 1 98.81 139 ALA A O 1
ATOM 1097 N N . ILE A 1 140 ? 0.105 11.164 11.391 1 98.88 140 ILE A N 1
ATOM 1098 C CA . ILE A 1 140 ? -1.347 11.227 11.25 1 98.88 140 ILE A CA 1
ATOM 1099 C C . ILE A 1 140 ? -1.716 11.5 9.797 1 98.88 140 ILE A C 1
ATOM 1101 O O . ILE A 1 140 ? -1.108 12.359 9.148 1 98.88 140 ILE A O 1
ATOM 1105 N N . SER A 1 141 ? -2.549 10.703 9.227 1 98.88 141 SER A N 1
ATOM 1106 C CA . SER A 1 141 ? -3.156 11.055 7.945 1 98.88 141 SER A CA 1
ATOM 1107 C C . SER A 1 141 ? -4.484 11.781 8.141 1 98.88 141 SER A C 1
ATOM 1109 O O . SER A 1 141 ? -5.266 11.43 9.023 1 98.88 141 SER A O 1
ATOM 1111 N N . VAL A 1 142 ? -4.738 12.828 7.383 1 98.88 142 VAL A N 1
ATOM 1112 C CA . VAL A 1 142 ? -5.941 13.648 7.496 1 98.88 142 VAL A CA 1
ATOM 1113 C C . VAL A 1 142 ? -6.633 13.734 6.137 1 98.88 142 VAL A C 1
ATOM 1115 O O . VAL A 1 142 ? -5.98 13.938 5.113 1 98.88 142 VAL A O 1
ATOM 1118 N N . SER A 1 143 ? -7.938 13.594 6.133 1 98.56 143 SER A N 1
ATOM 1119 C CA . SER A 1 143 ? -8.75 13.75 4.926 1 98.56 143 SER A CA 1
ATOM 1120 C C . SER A 1 143 ? -9.922 14.688 5.168 1 98.56 143 SER A C 1
ATOM 1122 O O . SER A 1 143 ? -10.602 14.594 6.195 1 98.56 143 SER A O 1
ATOM 1124 N N . PHE A 1 144 ? -10.086 15.703 4.344 1 98 144 PHE A N 1
ATOM 1125 C CA . PHE A 1 144 ? -11.305 16.5 4.281 1 98 144 PHE A CA 1
ATOM 1126 C C . PHE A 1 144 ? -12.297 15.883 3.299 1 98 144 PHE A C 1
ATOM 1128 O O . PHE A 1 144 ? -12.055 15.875 2.09 1 98 144 PHE A O 1
ATOM 1135 N N . CYS A 1 145 ? -13.414 15.438 3.984 1 93.31 145 CYS A N 1
ATOM 1136 C CA . CYS A 1 145 ? -14.297 14.539 3.248 1 93.31 145 CYS A CA 1
ATOM 1137 C C . CYS A 1 145 ? -15.477 15.305 2.658 1 93.31 145 CYS A C 1
ATOM 1139 O O . CYS A 1 145 ? -15.758 16.438 3.059 1 93.31 145 CYS A O 1
ATOM 1141 N N . PHE A 1 146 ? -16.422 14.75 1.504 1 80.38 146 PHE A N 1
ATOM 1142 C CA . PHE A 1 146 ? -17.547 15.258 0.745 1 80.38 146 PHE A CA 1
ATOM 1143 C C . PHE A 1 146 ? -17.172 16.516 -0.022 1 80.38 146 PHE A C 1
ATOM 1145 O O . PHE A 1 146 ? -18.031 17.203 -0.565 1 80.38 146 PHE A O 1
ATOM 1152 N N . CYS A 1 147 ? -16.141 16.781 -0.346 1 79.81 147 CYS A N 1
ATOM 1153 C CA . CYS A 1 147 ? -15.352 17.75 -1.074 1 79.81 147 CYS A CA 1
ATOM 1154 C C . CYS A 1 147 ? -16.219 18.906 -1.56 1 79.81 147 CYS A C 1
ATOM 1156 O O . CYS A 1 147 ? -17.078 18.734 -2.426 1 79.81 147 CYS A O 1
ATOM 1158 N N . ASN A 1 148 ? -16.297 19.938 -0.78 1 89.06 148 ASN A N 1
ATOM 1159 C CA . ASN A 1 148 ? -16.719 21.266 -1.201 1 89.06 148 ASN A CA 1
ATOM 1160 C C . ASN A 1 148 ? -15.648 22.312 -0.889 1 89.06 148 ASN A C 1
ATOM 1162 O O . ASN A 1 148 ? -14.641 22 -0.25 1 89.06 148 ASN A O 1
ATOM 1166 N N . GLN A 1 149 ? -15.781 23.438 -1.45 1 91.69 149 GLN A N 1
ATOM 1167 C CA . GLN A 1 149 ? -14.719 24.422 -1.241 1 91.69 149 GLN A CA 1
ATOM 1168 C C . GLN A 1 149 ? -15.258 25.688 -0.585 1 91.69 149 GLN A C 1
ATOM 1170 O O . GLN A 1 149 ? -14.773 26.781 -0.861 1 91.69 149 GLN A O 1
ATOM 1175 N N . LYS A 1 150 ? -16.297 25.453 0.196 1 96 150 LYS A N 1
ATOM 1176 C CA . LYS A 1 150 ? -16.797 26.609 0.954 1 96 150 LYS A CA 1
ATOM 1177 C C . LYS A 1 150 ? -15.828 27 2.061 1 96 150 LYS A C 1
ATOM 1179 O O . LYS A 1 150 ? -15.406 26.156 2.852 1 96 150 LYS A O 1
ATOM 1184 N N . PRO A 1 151 ? -15.555 28.234 2.156 1 96.56 151 PRO A N 1
ATOM 1185 C CA . PRO A 1 151 ? -14.547 28.688 3.117 1 96.56 151 PRO A CA 1
ATOM 1186 C C . PRO A 1 151 ? -14.875 28.297 4.555 1 96.56 151 PRO A C 1
ATOM 1188 O O . PRO A 1 151 ? -13.984 27.922 5.316 1 96.56 151 PRO A O 1
ATOM 1191 N N . GLU A 1 152 ? -16.125 28.391 4.953 1 97.56 152 GLU A N 1
ATOM 1192 C CA . GLU A 1 152 ? -16.531 28.047 6.316 1 97.56 152 GLU A CA 1
ATOM 1193 C C . GLU A 1 152 ? -16.328 26.562 6.602 1 97.56 152 GLU A C 1
ATOM 1195 O O . GLU A 1 152 ? -15.992 26.188 7.727 1 97.56 152 GLU A O 1
ATOM 1200 N N . CYS A 1 153 ? -16.562 25.766 5.633 1 97.94 153 CYS A N 1
ATOM 1201 C CA . CYS A 1 153 ? -16.375 24.328 5.785 1 97.94 153 CYS A CA 1
ATOM 1202 C C . CYS A 1 153 ? -14.891 23.984 5.879 1 97.94 153 CYS A C 1
ATOM 1204 O O . CYS A 1 153 ? -14.492 23.156 6.707 1 97.94 153 CYS A O 1
ATOM 1206 N N . ILE A 1 154 ? -14.125 24.672 5.047 1 97.88 154 ILE A N 1
ATOM 1207 C CA . ILE A 1 154 ? -12.68 24.453 5.059 1 97.88 154 ILE A CA 1
ATOM 1208 C C . ILE A 1 154 ? -12.109 24.875 6.402 1 97.88 154 ILE A C 1
ATOM 1210 O O . ILE A 1 154 ? -11.289 24.172 6.992 1 97.88 154 ILE A O 1
ATOM 1214 N N . LYS A 1 155 ? -12.539 26 6.867 1 98.25 155 LYS A N 1
ATOM 1215 C CA . LYS A 1 155 ? -12.078 26.5 8.164 1 98.25 155 LYS A CA 1
ATOM 1216 C C . LYS A 1 155 ? -12.398 25.516 9.281 1 98.25 155 LYS A C 1
ATOM 1218 O O . LYS A 1 155 ? -11.539 25.219 10.109 1 98.25 155 LYS A O 1
ATOM 1223 N N . ASN A 1 156 ? -13.602 25 9.258 1 98 156 ASN A N 1
ATOM 1224 C CA . ASN A 1 156 ? -13.992 24.031 10.281 1 98 156 ASN A CA 1
ATOM 1225 C C . ASN A 1 156 ? -13.148 22.766 10.203 1 98 156 ASN A C 1
ATOM 1227 O O . ASN A 1 156 ? -12.766 22.203 11.227 1 98 156 ASN A O 1
ATOM 1231 N N . CYS A 1 157 ? -12.914 22.312 9.008 1 98.56 157 CYS A N 1
ATOM 1232 C CA . CYS A 1 157 ? -12.078 21.125 8.828 1 98.56 157 CYS A CA 1
ATOM 1233 C C . CYS A 1 157 ? -10.68 21.359 9.375 1 98.56 157 CYS A C 1
ATOM 1235 O O . CYS A 1 157 ? -10.125 20.516 10.07 1 98.56 157 CYS A O 1
ATOM 1237 N N . CYS A 1 158 ? -10.102 22.531 9.07 1 98.75 158 CYS A N 1
ATOM 1238 C CA . CYS A 1 158 ? -8.766 22.875 9.555 1 98.75 158 CYS A CA 1
ATOM 1239 C C . CYS A 1 158 ? -8.727 22.906 11.078 1 98.75 158 CYS A C 1
ATOM 1241 O O . CYS A 1 158 ? -7.82 22.328 11.688 1 98.75 158 CYS A O 1
ATOM 1243 N N . GLU A 1 159 ? -9.695 23.516 11.641 1 98.62 159 GLU A N 1
ATOM 1244 C CA . GLU A 1 159 ? -9.766 23.625 13.094 1 98.62 159 GLU A CA 1
ATOM 1245 C C . GLU A 1 159 ? -9.953 22.266 13.75 1 98.62 159 GLU A C 1
ATOM 1247 O O . GLU A 1 159 ? -9.297 21.953 14.742 1 98.62 159 GLU A O 1
ATOM 1252 N N . THR A 1 160 ? -10.859 21.484 13.195 1 98.62 160 THR A N 1
ATOM 1253 C CA . THR A 1 160 ? -11.094 20.141 13.719 1 98.62 160 THR A CA 1
ATOM 1254 C C . THR A 1 160 ? -9.836 19.281 13.617 1 98.62 160 THR A C 1
ATOM 1256 O O . THR A 1 160 ? -9.477 18.578 14.57 1 98.62 160 THR A O 1
ATOM 1259 N N . ALA A 1 161 ? -9.164 19.375 12.484 1 98.88 161 ALA A N 1
ATOM 1260 C CA . ALA A 1 161 ? -7.934 18.609 12.281 1 98.88 161 ALA A CA 1
ATOM 1261 C C . ALA A 1 161 ? -6.871 18.984 13.305 1 98.88 161 ALA A C 1
ATOM 1263 O O . ALA A 1 161 ? -6.266 18.125 13.938 1 98.88 161 ALA A O 1
ATOM 1264 N N . SER A 1 162 ? -6.641 20.312 13.469 1 98.75 162 SER A N 1
ATOM 1265 C CA . SER A 1 162 ? -5.613 20.75 14.406 1 98.75 162 SER A CA 1
ATOM 1266 C C . SER A 1 162 ? -5.977 20.375 15.844 1 98.75 162 SER A C 1
ATOM 1268 O O . SER A 1 162 ? -5.098 20.047 16.641 1 98.75 162 SER A O 1
ATOM 1270 N N . ASP A 1 163 ? -7.266 20.422 16.172 1 98.44 163 ASP A N 1
ATOM 1271 C CA . ASP A 1 163 ? -7.715 20.016 17.5 1 98.44 163 ASP A CA 1
ATOM 1272 C C . ASP A 1 163 ? -7.375 18.547 17.766 1 98.44 163 ASP A C 1
ATOM 1274 O O . ASP A 1 163 ? -6.863 18.203 18.828 1 98.44 163 ASP A O 1
ATOM 1278 N N . ILE A 1 164 ? -7.664 17.719 16.828 1 98.5 164 ILE A N 1
ATOM 1279 C CA . ILE A 1 164 ? -7.449 16.297 16.969 1 98.5 164 ILE A CA 1
ATOM 1280 C C . ILE A 1 164 ? -5.953 16 17.062 1 98.5 164 ILE A C 1
ATOM 1282 O O . ILE A 1 164 ? -5.516 15.242 17.938 1 98.5 164 ILE A O 1
ATOM 1286 N N . ILE A 1 165 ? -5.164 16.609 16.203 1 98.69 165 ILE A N 1
ATOM 1287 C CA . ILE A 1 165 ? -3.723 16.391 16.156 1 98.69 165 ILE A CA 1
ATOM 1288 C C . ILE A 1 165 ? -3.096 16.797 17.484 1 98.69 165 ILE A C 1
ATOM 1290 O O . ILE A 1 165 ? -2.32 16.031 18.078 1 98.69 165 ILE A O 1
ATOM 1294 N N . GLN A 1 166 ? -3.457 17.969 17.938 1 97.5 166 GLN A N 1
ATOM 1295 C CA . GLN A 1 166 ? -2.92 18.453 19.203 1 97.5 166 GLN A CA 1
ATOM 1296 C C . GLN A 1 166 ? -3.328 17.547 20.359 1 97.5 166 GLN A C 1
ATOM 1298 O O . GLN A 1 166 ? -2.512 17.234 21.219 1 97.5 166 GLN A O 1
ATOM 1303 N N . HIS A 1 167 ? -4.543 17.141 20.328 1 96.56 167 HIS A N 1
ATOM 1304 C CA . HIS A 1 167 ? -5.051 16.281 21.391 1 96.56 167 HIS A CA 1
ATOM 1305 C C . HIS A 1 167 ? -4.293 14.969 21.438 1 96.56 167 HIS A C 1
ATOM 1307 O O . HIS A 1 167 ? -3.854 14.539 22.5 1 96.56 167 HIS A O 1
ATOM 1313 N N . LEU A 1 168 ? -4.145 14.344 20.312 1 96.88 168 LEU A N 1
ATOM 1314 C CA . LEU A 1 168 ? -3.459 13.055 20.234 1 96.88 168 LEU A CA 1
ATOM 1315 C C . LEU A 1 168 ? -1.994 13.203 20.641 1 96.88 168 LEU A C 1
ATOM 1317 O O . LEU A 1 168 ? -1.467 12.375 21.391 1 96.88 168 LEU A O 1
ATOM 1321 N N . TYR A 1 169 ? -1.359 14.227 20.125 1 96.88 169 TYR A N 1
ATOM 1322 C CA . TYR A 1 169 ? 0.044 14.453 20.453 1 96.88 169 TYR A CA 1
ATOM 1323 C C . TYR A 1 169 ? 0.231 14.68 21.953 1 96.88 169 TYR A C 1
ATOM 1325 O O . TYR A 1 169 ? 1.093 14.055 22.578 1 96.88 169 TYR A O 1
ATOM 1333 N N . ASN A 1 170 ? -0.606 15.57 22.5 1 95.5 170 ASN A N 1
ATOM 1334 C CA . ASN A 1 170 ? -0.508 15.867 23.922 1 95.5 170 ASN A CA 1
ATOM 1335 C C . ASN A 1 170 ? -0.787 14.641 24.781 1 95.5 170 ASN A C 1
ATOM 1337 O O . ASN A 1 170 ? -0.101 14.398 25.781 1 95.5 170 ASN A O 1
ATOM 1341 N N . SER A 1 171 ? -1.768 13.898 24.375 1 93 171 SER A N 1
ATOM 1342 C CA . SER A 1 171 ? -2.102 12.688 25.125 1 93 171 SER A CA 1
ATOM 1343 C C . SER A 1 171 ? -0.943 11.695 25.094 1 93 171 SER A C 1
ATOM 1345 O O . SER A 1 171 ? -0.729 10.969 26.062 1 93 171 SER A O 1
ATOM 1347 N N . SER A 1 172 ? -0.233 11.641 24 1 92.19 172 SER A N 1
ATOM 1348 C CA . SER A 1 172 ? 0.872 10.695 23.844 1 92.19 172 SER A CA 1
ATOM 1349 C C . SER A 1 172 ? 2.029 11.055 24.781 1 92.19 172 SER A C 1
ATOM 1351 O O . SER A 1 172 ? 2.873 10.211 25.078 1 92.19 172 SER A O 1
ATOM 1353 N N . GLN A 1 173 ? 2.115 12.273 25.203 1 91.38 173 GLN A N 1
ATOM 1354 C CA . GLN A 1 173 ? 3.143 12.734 26.125 1 91.38 173 GLN A CA 1
ATOM 1355 C C . GLN A 1 173 ? 2.742 12.453 27.578 1 91.38 173 GLN A C 1
ATOM 1357 O O . GLN A 1 173 ? 3.551 12.609 28.484 1 91.38 173 GLN A O 1
ATOM 1362 N N . GLU A 1 174 ? 1.55 12.016 27.75 1 89.38 174 GLU A N 1
ATOM 1363 C CA . GLU A 1 174 ? 1.02 11.797 29.094 1 89.38 174 GLU A CA 1
ATOM 1364 C C . GLU A 1 174 ? 0.693 10.328 29.328 1 89.38 174 GLU A C 1
ATOM 1366 O O . GLU A 1 174 ? 1.57 9.469 29.219 1 89.38 174 GLU A O 1
ATOM 1371 N N . ASP A 1 175 ? -0.659 10.055 29.297 1 82.75 175 ASP A N 1
ATOM 1372 C CA . ASP A 1 175 ? -1.062 8.758 29.828 1 82.75 175 ASP A CA 1
ATOM 1373 C C . ASP A 1 175 ? -1.494 7.812 28.703 1 82.75 175 ASP A C 1
ATOM 1375 O O . ASP A 1 175 ? -1.741 6.629 28.938 1 82.75 175 ASP A O 1
ATOM 1379 N N . THR A 1 176 ? -1.57 8.359 27.547 1 89.38 176 THR A N 1
ATOM 1380 C CA . THR A 1 176 ? -2.002 7.512 26.453 1 89.38 176 THR A CA 1
ATOM 1381 C C . THR A 1 176 ? -0.896 7.375 25.406 1 89.38 176 THR A C 1
ATOM 1383 O O . THR A 1 176 ? -0.706 8.266 24.578 1 89.38 176 THR A O 1
ATOM 1386 N N . PRO A 1 177 ? -0.241 6.324 25.469 1 90.88 177 PRO A N 1
ATOM 1387 C CA . PRO A 1 177 ? 0.914 6.176 24.578 1 90.88 177 PRO A CA 1
ATOM 1388 C C . PRO A 1 177 ? 0.521 6.133 23.109 1 90.88 177 PRO A C 1
ATOM 1390 O O . PRO A 1 177 ? -0.536 5.598 22.766 1 90.88 177 PRO A O 1
ATOM 1393 N N . TRP A 1 178 ? 1.355 6.754 22.297 1 95.31 178 TRP A N 1
ATOM 1394 C CA . TRP A 1 178 ? 1.236 6.586 20.859 1 95.31 178 TRP A CA 1
ATOM 1395 C C . TRP A 1 178 ? 1.378 5.117 20.469 1 95.31 178 TRP A C 1
ATOM 1397 O O . TRP A 1 178 ? 2.227 4.402 21 1 95.31 178 TRP A O 1
ATOM 1407 N N . PRO A 1 179 ? 0.498 4.637 19.594 1 93.81 179 PRO A N 1
ATOM 1408 C CA . PRO A 1 179 ? 0.663 3.229 19.219 1 93.81 179 PRO A CA 1
ATOM 1409 C C . PRO A 1 179 ? 2.055 2.92 18.672 1 93.81 179 PRO A C 1
ATOM 1411 O O . PRO A 1 179 ? 2.559 3.648 17.812 1 93.81 179 PRO A O 1
ATOM 1414 N N . GLU A 1 180 ? 2.674 1.815 19.172 1 92.88 180 GLU A N 1
ATOM 1415 C CA . GLU A 1 180 ? 3.975 1.395 18.656 1 92.88 180 GLU A CA 1
ATOM 1416 C C . GLU A 1 180 ? 3.896 1.051 17.172 1 92.88 180 GLU A C 1
ATOM 1418 O O . GLU A 1 180 ? 3.047 0.261 16.766 1 92.88 180 GLU A O 1
ATOM 1423 N N . ASN A 1 181 ? 4.75 1.643 16.344 1 94.88 181 ASN A N 1
ATOM 1424 C CA . ASN A 1 181 ? 4.75 1.466 14.898 1 94.88 181 ASN A CA 1
ATOM 1425 C C . ASN A 1 181 ? 3.41 1.857 14.289 1 94.88 181 ASN A C 1
ATOM 1427 O O . ASN A 1 181 ? 2.965 1.246 13.312 1 94.88 181 ASN A O 1
ATOM 1431 N N . GLY A 1 182 ? 2.822 2.766 14.992 1 96.25 182 GLY A N 1
ATOM 1432 C CA . GLY A 1 182 ? 1.464 3.072 14.578 1 96.25 182 GLY A CA 1
ATOM 1433 C C . GLY A 1 182 ? 1.267 4.531 14.219 1 96.25 182 GLY A C 1
ATOM 1434 O O . GLY A 1 182 ? 2.219 5.316 14.227 1 96.25 182 GLY A O 1
ATOM 1435 N N . MET A 1 183 ? 0.077 4.863 13.789 1 98 183 MET A N 1
ATOM 1436 C CA . MET A 1 183 ? -0.387 6.172 13.336 1 98 183 MET A CA 1
ATOM 1437 C C . MET A 1 183 ? -1.902 6.285 13.461 1 98 183 MET A C 1
ATOM 1439 O O . MET A 1 183 ? -2.562 5.359 13.938 1 98 183 MET A O 1
ATOM 1443 N N . PHE A 1 184 ? -2.418 7.43 13.164 1 98.44 184 PHE A N 1
ATOM 1444 C CA . PHE A 1 184 ? -3.861 7.641 13.141 1 98.44 184 PHE A CA 1
ATOM 1445 C C . PHE A 1 184 ? -4.324 8.078 11.758 1 98.44 184 PHE A C 1
ATOM 1447 O O . PHE A 1 184 ? -3.65 8.875 11.094 1 98.44 184 PHE A O 1
ATOM 1454 N N . ASN A 1 185 ? -5.398 7.512 11.289 1 98.75 185 ASN A N 1
ATOM 1455 C CA . ASN A 1 185 ? -6.094 7.953 10.086 1 98.75 185 ASN A CA 1
ATOM 1456 C C . ASN A 1 185 ? -7.363 8.734 10.43 1 98.75 185 ASN A C 1
ATOM 1458 O O . ASN A 1 185 ? -8.297 8.18 11.016 1 98.75 185 ASN A O 1
ATOM 1462 N N . VAL A 1 186 ? -7.391 10.023 10.047 1 98.81 186 VAL A N 1
ATOM 1463 C CA . VAL A 1 186 ? -8.469 10.922 10.445 1 98.81 186 VAL A CA 1
ATOM 1464 C C . VAL A 1 186 ? -9.258 11.352 9.211 1 98.81 186 VAL A C 1
ATOM 1466 O O . VAL A 1 186 ? -8.688 11.836 8.234 1 98.81 186 VAL A O 1
ATOM 1469 N N . ASN A 1 187 ? -10.531 11.148 9.203 1 98.69 187 ASN A N 1
ATOM 1470 C CA . ASN A 1 187 ? -11.445 11.602 8.164 1 98.69 187 ASN A CA 1
ATOM 1471 C C . ASN A 1 187 ? -12.492 12.562 8.727 1 98.69 187 ASN A C 1
ATOM 1473 O O . ASN A 1 187 ? -13.25 12.203 9.625 1 98.69 187 ASN A O 1
ATOM 1477 N N . ILE A 1 188 ? -12.539 13.75 8.195 1 98.69 188 ILE A N 1
ATOM 1478 C CA . ILE A 1 188 ? -13.383 14.82 8.719 1 98.69 188 ILE A CA 1
ATOM 1479 C C . ILE A 1 188 ? -14.469 15.164 7.699 1 98.69 188 ILE A C 1
ATOM 1481 O O . ILE A 1 188 ? -14.164 15.57 6.574 1 98.69 188 ILE A O 1
ATOM 1485 N N . PRO A 1 189 ? -15.75 15.008 8.117 1 97.19 189 PRO A N 1
ATOM 1486 C CA . PRO A 1 189 ? -16.797 15.484 7.219 1 97.19 189 PRO A CA 1
ATOM 1487 C C . PRO A 1 189 ? -16.703 16.984 6.949 1 97.19 189 PRO A C 1
ATOM 1489 O O . PRO A 1 189 ? -16.453 17.766 7.867 1 97.19 189 PRO A O 1
ATOM 1492 N N . MET A 1 190 ? -16.797 17.344 5.734 1 97.19 190 MET A N 1
ATOM 1493 C CA . MET A 1 190 ? -16.734 18.766 5.387 1 97.19 190 MET A CA 1
ATOM 1494 C C . MET A 1 190 ? -18.078 19.453 5.66 1 97.19 190 MET A C 1
ATOM 1496 O O . MET A 1 190 ? -18.938 19.531 4.777 1 97.19 190 MET A O 1
ATOM 1500 N N . LYS A 1 191 ? -18.156 19.984 6.867 1 96.69 191 LYS A N 1
ATOM 1501 C CA . LYS A 1 191 ? -19.328 20.703 7.371 1 96.69 191 LYS A CA 1
ATOM 1502 C C . LYS A 1 191 ? -18.922 22.078 7.922 1 96.69 191 LYS A C 1
ATOM 1504 O O . LYS A 1 191 ? -17.75 22.344 8.125 1 96.69 191 LYS A O 1
ATOM 1509 N N . ASP A 1 192 ? -19.906 22.938 8.07 1 96.25 192 ASP A N 1
ATOM 1510 C CA . ASP A 1 192 ? -19.641 24.25 8.641 1 96.25 192 ASP A CA 1
ATOM 1511 C C . ASP A 1 192 ? -19.891 24.25 10.148 1 96.25 192 ASP A C 1
ATOM 1513 O O . ASP A 1 192 ? -19.938 25.312 10.773 1 96.25 192 ASP A O 1
ATOM 1517 N N . TYR A 1 193 ? -20.109 23.078 10.719 1 96.31 193 TYR A N 1
ATOM 1518 C CA . TYR A 1 193 ? -20.297 22.906 12.156 1 96.31 193 TYR A CA 1
ATOM 1519 C C . TYR A 1 193 ? -19.422 21.766 12.688 1 96.31 193 TYR A C 1
ATOM 1521 O O . TYR A 1 193 ? -18.922 20.953 11.914 1 96.31 193 TYR A O 1
ATOM 1529 N N . ARG A 1 194 ? -19.25 21.719 14.008 1 97.44 194 ARG A N 1
ATOM 1530 C CA . ARG A 1 194 ? -18.406 20.719 14.641 1 97.44 194 ARG A CA 1
ATOM 1531 C C . ARG A 1 194 ? -19.109 19.359 14.68 1 97.44 194 ARG A C 1
ATOM 1533 O O . ARG A 1 194 ? -20.25 19.266 15.156 1 97.44 194 ARG A O 1
ATOM 1540 N N . CYS A 1 195 ? -18.469 18.391 14.117 1 97.31 195 CYS A N 1
ATOM 1541 C CA . CYS A 1 195 ? -18.969 17.031 14.164 1 97.31 195 CYS A CA 1
ATOM 1542 C C . CYS A 1 195 ? -18.328 16.234 15.289 1 97.31 195 CYS A C 1
ATOM 1544 O O . CYS A 1 195 ? -17.141 16.422 15.57 1 97.31 195 CYS A O 1
ATOM 1546 N N . PRO A 1 196 ? -19.078 15.336 15.969 1 97.31 196 PRO A N 1
ATOM 1547 C CA . PRO A 1 196 ? -18.469 14.516 17.016 1 97.31 196 PRO A CA 1
ATOM 1548 C C . PRO A 1 196 ? -17.359 13.617 16.5 1 97.31 196 PRO A C 1
ATOM 1550 O O . PRO A 1 196 ? -17.453 13.102 15.375 1 97.31 196 PRO A O 1
ATOM 1553 N N . ILE A 1 197 ? -16.359 13.398 17.328 1 98.06 197 ILE A N 1
ATOM 1554 C CA . ILE A 1 197 ? -15.18 12.602 16.984 1 98.06 197 ILE A CA 1
ATOM 1555 C C . ILE A 1 197 ? -15.312 11.203 17.594 1 98.06 197 ILE A C 1
ATOM 1557 O O . ILE A 1 197 ? -15.562 11.055 18.781 1 98.06 197 ILE A O 1
ATOM 1561 N N . HIS A 1 198 ? -15.125 10.203 16.734 1 95.94 198 HIS A N 1
ATOM 1562 C CA . HIS A 1 198 ? -15.219 8.82 17.188 1 95.94 198 HIS A CA 1
ATOM 1563 C C . HIS A 1 198 ? -13.984 8.023 16.797 1 95.94 198 HIS A C 1
ATOM 1565 O O . HIS A 1 198 ? -13.438 8.203 15.695 1 95.94 198 HIS A O 1
ATOM 1571 N N . ILE A 1 199 ? -13.516 7.148 17.734 1 96.31 199 ILE A N 1
ATOM 1572 C CA . ILE A 1 199 ? -12.562 6.102 17.375 1 96.31 199 ILE A CA 1
ATOM 1573 C C . ILE A 1 199 ? -13.258 5.039 16.531 1 96.31 199 ILE A C 1
ATOM 1575 O O . ILE A 1 199 ? -14.367 4.605 16.844 1 96.31 199 ILE A O 1
ATOM 1579 N N . THR A 1 200 ? -12.664 4.711 15.469 1 96.06 200 THR A N 1
ATOM 1580 C CA . THR A 1 200 ? -13.328 3.785 14.555 1 96.06 200 THR A CA 1
ATOM 1581 C C . THR A 1 200 ? -12.367 2.68 14.117 1 96.06 200 THR A C 1
ATOM 1583 O O . THR A 1 200 ? -11.172 2.752 14.383 1 96.06 200 THR A O 1
ATOM 1586 N N . ASP A 1 201 ? -12.969 1.592 13.523 1 95.56 201 ASP A N 1
ATOM 1587 C CA . ASP A 1 201 ? -12.273 0.562 12.758 1 95.56 201 ASP A CA 1
ATOM 1588 C C . ASP A 1 201 ? -12.516 0.729 11.258 1 95.56 201 ASP A C 1
ATOM 1590 O O . ASP A 1 201 ? -13.414 1.473 10.852 1 95.56 201 ASP A O 1
ATOM 1594 N N . PHE A 1 202 ? -11.695 0.068 10.492 1 95.56 202 PHE A N 1
ATOM 1595 C CA . PHE A 1 202 ? -11.898 0.137 9.047 1 95.56 202 PHE A CA 1
ATOM 1596 C C . PHE A 1 202 ? -13.141 -0.642 8.641 1 95.56 202 PHE A C 1
ATOM 1598 O O . PHE A 1 202 ? -13.328 -1.786 9.055 1 95.56 202 PHE A O 1
ATOM 1605 N N . HIS A 1 203 ? -13.961 0.02 7.879 1 94.75 203 HIS A N 1
ATOM 1606 C CA . HIS A 1 203 ? -14.984 -0.737 7.172 1 94.75 203 HIS A CA 1
ATOM 1607 C C . HIS A 1 203 ? -14.375 -1.594 6.066 1 94.75 203 HIS A C 1
ATOM 1609 O O . HIS A 1 203 ? -13.57 -1.106 5.27 1 94.75 203 HIS A O 1
ATOM 1615 N N . ARG A 1 204 ? -14.727 -2.908 6.074 1 92.5 204 ARG A N 1
ATOM 1616 C CA . ARG A 1 204 ? -14.258 -3.801 5.02 1 92.5 204 ARG A CA 1
ATOM 1617 C C . ARG A 1 204 ? -15.164 -3.725 3.797 1 92.5 204 ARG A C 1
ATOM 1619 O O . ARG A 1 204 ? -16.375 -3.934 3.904 1 92.5 204 ARG A O 1
ATOM 1626 N N . ALA A 1 205 ? -14.57 -3.33 2.688 1 91.25 205 ALA A N 1
ATOM 1627 C CA . ALA A 1 205 ? -15.336 -3.207 1.451 1 91.25 205 ALA A CA 1
ATOM 1628 C C . ALA A 1 205 ? -14.586 -3.822 0.275 1 91.25 205 ALA A C 1
ATOM 1630 O O . ALA A 1 205 ? -13.375 -4.043 0.352 1 91.25 205 ALA A O 1
ATOM 1631 N N . VAL A 1 206 ? -15.352 -4.246 -0.718 1 91.44 206 VAL A N 1
ATOM 1632 C CA . VAL A 1 206 ? -14.82 -4.734 -1.984 1 91.44 206 VAL A CA 1
ATOM 1633 C C . VAL A 1 206 ? -15.383 -3.904 -3.137 1 91.44 206 VAL A C 1
ATOM 1635 O O . VAL A 1 206 ? -16.328 -3.143 -2.957 1 91.44 206 VAL A O 1
ATOM 1638 N N . TYR A 1 207 ? -14.703 -3.971 -4.215 1 91.75 207 TYR A N 1
ATOM 1639 C CA . TYR A 1 207 ? -15.195 -3.307 -5.418 1 91.75 207 TYR A CA 1
ATOM 1640 C C . TYR A 1 207 ? -14.977 -4.18 -6.648 1 91.75 207 TYR A C 1
ATOM 1642 O O . TYR A 1 207 ? -14.508 -5.312 -6.539 1 91.75 207 TYR A O 1
ATOM 1650 N N . GLY A 1 208 ? -15.477 -3.715 -7.863 1 91.06 208 GLY A N 1
ATOM 1651 C CA . GLY A 1 208 ? -15.289 -4.363 -9.156 1 91.06 208 GLY A CA 1
ATOM 1652 C C . GLY A 1 208 ? -14.344 -3.605 -10.07 1 91.06 208 GLY A C 1
ATOM 1653 O O . GLY A 1 208 ? -13.266 -3.184 -9.648 1 91.06 208 GLY A O 1
ATOM 1654 N N . SER A 1 209 ? -14.828 -3.393 -11.195 1 95.06 209 SER A N 1
ATOM 1655 C CA . SER A 1 209 ? -13.992 -2.766 -12.211 1 95.06 209 SER A CA 1
ATOM 1656 C C . SER A 1 209 ? -13.711 -1.307 -11.867 1 95.06 209 SER A C 1
ATOM 1658 O O . SER A 1 209 ? -14.625 -0.555 -11.531 1 95.06 209 SER A O 1
ATOM 1660 N N . LEU A 1 210 ? -12.492 -0.984 -11.977 1 96.94 210 LEU A N 1
ATOM 1661 C CA . LEU A 1 210 ? -12.07 0.397 -11.789 1 96.94 210 LEU A CA 1
ATOM 1662 C C . LEU A 1 210 ? -11.734 1.051 -13.125 1 96.94 210 LEU A C 1
ATOM 1664 O O . LEU A 1 210 ? -11.391 2.234 -13.172 1 96.94 210 LEU A O 1
ATOM 1668 N N . PHE A 1 211 ? -11.781 0.309 -14.18 1 96.38 211 PHE A N 1
ATOM 1669 C CA . PHE A 1 211 ? -11.352 0.791 -15.484 1 96.38 211 PHE A CA 1
ATOM 1670 C C . PHE A 1 211 ? -12.438 0.559 -16.531 1 96.38 211 PHE A C 1
ATOM 1672 O O . PHE A 1 211 ? -13.297 -0.311 -16.359 1 96.38 211 PHE A O 1
ATOM 1679 N N . LYS A 1 212 ? -12.391 1.387 -17.578 1 95 212 LYS A N 1
ATOM 1680 C CA . LYS A 1 212 ? -13.203 1.186 -18.766 1 95 212 LYS A CA 1
ATOM 1681 C C . LYS A 1 212 ? -12.336 1.063 -20.016 1 95 212 LYS A C 1
ATOM 1683 O O . LYS A 1 212 ? -11.328 1.756 -20.141 1 95 212 LYS A O 1
ATOM 1688 N N . LYS A 1 213 ? -12.789 0.149 -20.906 1 93.94 213 LYS A N 1
ATOM 1689 C CA . LYS A 1 213 ? -12.102 0.002 -22.188 1 93.94 213 LYS A CA 1
ATOM 1690 C C . LYS A 1 213 ? -12.305 1.235 -23.062 1 93.94 213 LYS A C 1
ATOM 1692 O O . LYS A 1 213 ? -13.414 1.768 -23.141 1 93.94 213 LYS A O 1
ATOM 1697 N N . VAL A 1 214 ? -11.148 1.717 -23.625 1 90.25 214 VAL A N 1
ATOM 1698 C CA . VAL A 1 214 ? -11.211 2.844 -24.547 1 90.25 214 VAL A CA 1
ATOM 1699 C C . VAL A 1 214 ? -11.195 2.334 -25.984 1 90.25 214 VAL A C 1
ATOM 1701 O O . VAL A 1 214 ? -10.25 1.654 -26.406 1 90.25 214 VAL A O 1
ATOM 1704 N N . GLU A 1 215 ? -12.273 2.213 -26.828 1 73.44 215 GLU A N 1
ATOM 1705 C CA . GLU A 1 215 ? -12.367 1.665 -28.188 1 73.44 215 GLU A CA 1
ATOM 1706 C C . GLU A 1 215 ? -11.734 2.605 -29.203 1 73.44 215 GLU A C 1
ATOM 1708 O O . GLU A 1 215 ? -11.375 2.182 -30.297 1 73.44 215 GLU A O 1
ATOM 1713 N N . THR A 1 216 ? -11.625 3.818 -28.969 1 63.28 216 THR A N 1
ATOM 1714 C CA . THR A 1 216 ? -11.469 4.758 -30.078 1 63.28 216 THR A CA 1
ATOM 1715 C C . THR A 1 216 ? -10.109 4.578 -30.75 1 63.28 216 THR A C 1
ATOM 1717 O O . THR A 1 216 ? -9.914 5 -31.891 1 63.28 216 THR A O 1
ATOM 1720 N N . ASN A 1 217 ? -9.031 4.383 -30.062 1 54.62 217 ASN A N 1
ATOM 1721 C CA . ASN A 1 217 ? -7.785 4.773 -30.703 1 54.62 217 ASN A CA 1
ATOM 1722 C C . ASN A 1 217 ? -7.273 3.678 -31.641 1 54.62 217 ASN A C 1
ATOM 1724 O O . ASN A 1 217 ? -7.641 2.512 -31.5 1 54.62 217 ASN A O 1
ATOM 1728 N N . LYS A 1 218 ? -6.891 4.156 -32.844 1 52 218 LYS A N 1
ATOM 1729 C CA . LYS A 1 218 ? -6.324 3.32 -33.906 1 52 218 LYS A CA 1
ATOM 1730 C C . LYS A 1 218 ? -5.477 2.193 -33.312 1 52 218 LYS A C 1
ATOM 1732 O O . LYS A 1 218 ? -5.207 1.197 -34 1 52 218 LYS A O 1
ATOM 1737 N N . GLN A 1 219 ? -4.645 2.584 -32.344 1 54.19 219 GLN A N 1
ATOM 1738 C CA . GLN A 1 219 ? -3.516 1.749 -31.938 1 54.19 219 GLN A CA 1
ATOM 1739 C C . GLN A 1 219 ? -3.955 0.632 -31 1 54.19 219 GLN A C 1
ATOM 1741 O O . GLN A 1 219 ? -3.131 -0.164 -30.547 1 54.19 219 GLN A O 1
ATOM 1746 N N . GLY A 1 220 ? -5.242 0.22 -31.047 1 59.28 220 GLY A N 1
ATOM 1747 C CA . GLY A 1 220 ? -5.574 -1.007 -30.344 1 59.28 220 GLY A CA 1
ATOM 1748 C C . GLY A 1 220 ? -6.234 -0.762 -29 1 59.28 220 GLY A C 1
ATOM 1749 O O . GLY A 1 220 ? -6.676 0.353 -28.719 1 59.28 220 GLY A O 1
ATOM 1750 N N . ASN A 1 221 ? -6.441 -1.786 -27.969 1 82.12 221 ASN A N 1
ATOM 1751 C CA . ASN A 1 221 ? -7.223 -1.992 -26.75 1 82.12 221 ASN A CA 1
ATOM 1752 C C . ASN A 1 221 ? -6.543 -1.365 -25.531 1 82.12 221 ASN A C 1
ATOM 1754 O O . ASN A 1 221 ? -5.434 -1.755 -25.172 1 82.12 221 ASN A O 1
ATOM 1758 N N . SER A 1 222 ? -7.02 -0.162 -25.156 1 93.62 222 SER A N 1
ATOM 1759 C CA . SER A 1 222 ? -6.535 0.488 -23.938 1 93.62 222 SER A CA 1
ATOM 1760 C C . SER A 1 222 ? -7.652 0.634 -22.906 1 93.62 222 SER A C 1
ATOM 1762 O O . SER A 1 222 ? -8.812 0.35 -23.203 1 93.62 222 SER A O 1
ATOM 1764 N N . PHE A 1 223 ? -7.207 0.946 -21.672 1 96.62 223 PHE A N 1
ATOM 1765 C CA . PHE A 1 223 ? -8.125 1.105 -20.547 1 96.62 223 PHE A CA 1
ATOM 1766 C C . PHE A 1 223 ? -7.875 2.428 -19.828 1 96.62 223 PHE A C 1
ATOM 1768 O O . PHE A 1 223 ? -6.746 2.928 -19.812 1 96.62 223 PHE A O 1
ATOM 1775 N N . LYS A 1 224 ? -8.93 3.033 -19.328 1 96.19 224 LYS A N 1
ATOM 1776 C CA . LYS A 1 224 ? -8.82 4.258 -18.547 1 96.19 224 LYS A CA 1
ATOM 1777 C C . LYS A 1 224 ? -9.516 4.102 -17.188 1 96.19 224 LYS A C 1
ATOM 1779 O O . LYS A 1 224 ? -10.578 3.486 -17.094 1 96.19 224 LYS A O 1
ATOM 1784 N N . PHE A 1 225 ? -8.891 4.672 -16.188 1 96.69 225 PHE A N 1
ATOM 1785 C CA . PHE A 1 225 ? -9.461 4.664 -14.852 1 96.69 225 PHE A CA 1
ATOM 1786 C C . PHE A 1 225 ? -10.828 5.348 -14.844 1 96.69 225 PHE A C 1
ATOM 1788 O O . PHE A 1 225 ? -10.953 6.508 -15.234 1 96.69 225 PHE A O 1
ATOM 1795 N N . SER A 1 226 ? -11.805 4.586 -14.461 1 94.25 226 SER A N 1
ATOM 1796 C CA . SER A 1 226 ? -13.188 5.059 -14.484 1 94.25 226 SER A CA 1
ATOM 1797 C C . SER A 1 226 ? -14.039 4.297 -13.477 1 94.25 226 SER A C 1
ATOM 1799 O O . SER A 1 226 ? -14.992 3.615 -13.852 1 94.25 226 SER A O 1
ATOM 1801 N N . PRO A 1 227 ? -13.727 4.473 -12.219 1 91.62 227 PRO A N 1
ATOM 1802 C CA . PRO A 1 227 ? -14.5 3.736 -11.219 1 91.62 227 PRO A CA 1
ATOM 1803 C C . PRO A 1 227 ? -15.938 4.234 -11.109 1 91.62 227 PRO A C 1
ATOM 1805 O O . PRO A 1 227 ? -16.219 5.414 -11.344 1 91.62 227 PRO A O 1
ATOM 1808 N N . ASP A 1 228 ? -16.844 3.264 -10.859 1 84.75 228 ASP A N 1
ATOM 1809 C CA . ASP A 1 228 ? -18.188 3.65 -10.477 1 84.75 228 ASP A CA 1
ATOM 1810 C C . ASP A 1 228 ? -18.281 3.916 -8.977 1 84.75 228 ASP A C 1
ATOM 1812 O O . ASP A 1 228 ? -18.672 3.033 -8.211 1 84.75 228 ASP A O 1
ATOM 1816 N N . PHE A 1 229 ? -18.031 5.055 -8.562 1 77.44 229 PHE A N 1
ATOM 1817 C CA . PHE A 1 229 ? -17.969 5.418 -7.156 1 77.44 229 PHE A CA 1
ATOM 1818 C C . PHE A 1 229 ? -19.359 5.379 -6.527 1 77.44 229 PHE A C 1
ATOM 1820 O O . PHE A 1 229 ? -19.5 5.227 -5.309 1 77.44 229 PHE A O 1
ATOM 1827 N N . THR A 1 230 ? -20.391 5.582 -7.379 1 73.88 230 THR A N 1
ATOM 1828 C CA . THR A 1 230 ? -21.75 5.492 -6.855 1 73.88 230 THR A CA 1
ATOM 1829 C C . THR A 1 230 ? -22.031 4.094 -6.316 1 73.88 230 THR A C 1
ATOM 1831 O O . THR A 1 230 ? -22.578 3.941 -5.223 1 73.88 230 THR A O 1
ATOM 1834 N N . ALA A 1 231 ? -21.594 3.139 -7.051 1 67.69 231 ALA A N 1
ATOM 1835 C CA . ALA A 1 231 ? -21.797 1.756 -6.633 1 67.69 231 ALA A CA 1
ATOM 1836 C C . ALA A 1 231 ? -20.938 1.417 -5.422 1 67.69 231 ALA A C 1
ATOM 1838 O O . ALA A 1 231 ? -21.391 0.727 -4.504 1 67.69 231 ALA A O 1
ATOM 1839 N N . ILE A 1 232 ? -19.828 2.037 -5.352 1 70.25 232 ILE A N 1
ATOM 1840 C CA . ILE A 1 232 ? -18.859 1.749 -4.301 1 70.25 232 ILE A CA 1
ATOM 1841 C C . ILE A 1 232 ? -19.312 2.385 -2.988 1 70.25 232 ILE A C 1
ATOM 1843 O O . ILE A 1 232 ? -19.172 1.789 -1.919 1 70.25 232 ILE A O 1
ATOM 1847 N N . ASN A 1 233 ? -19.969 3.525 -3.141 1 67 233 ASN A N 1
ATOM 1848 C CA . ASN A 1 233 ? -20.328 4.305 -1.958 1 67 233 ASN A CA 1
ATOM 1849 C C . ASN A 1 233 ? -21.734 3.979 -1.478 1 67 233 ASN A C 1
ATOM 1851 O O . ASN A 1 233 ? -22.141 4.379 -0.38 1 67 233 ASN A O 1
ATOM 1855 N N . LYS A 1 234 ? -22.641 3.416 -2.383 1 60.88 234 LYS A N 1
ATOM 1856 C CA . LYS A 1 234 ? -24.047 3.213 -2.076 1 60.88 234 LYS A CA 1
ATOM 1857 C C . LYS A 1 234 ? -24.234 2.262 -0.896 1 60.88 234 LYS A C 1
ATOM 1859 O O . LYS A 1 234 ? -25.203 2.361 -0.151 1 60.88 234 LYS A O 1
ATOM 1864 N N . ASP A 1 235 ? -23.484 1.374 -0.737 1 57.72 235 ASP A N 1
ATOM 1865 C CA . ASP A 1 235 ? -23.844 0.385 0.277 1 57.72 235 ASP A CA 1
ATOM 1866 C C . ASP A 1 235 ? -23.688 0.96 1.683 1 57.72 235 ASP A C 1
ATOM 1868 O O . ASP A 1 235 ? -22.625 1.49 2.027 1 57.72 235 ASP A O 1
ATOM 1872 N N . ASN A 1 236 ? -24.75 1.52 2.156 1 61.44 236 ASN A N 1
ATOM 1873 C CA . ASN A 1 236 ? -24.828 1.917 3.559 1 61.44 236 ASN A CA 1
ATOM 1874 C C . ASN A 1 236 ? -24.391 0.79 4.484 1 61.44 236 ASN A C 1
ATOM 1876 O O . ASN A 1 236 ? -24.984 0.566 5.535 1 61.44 236 ASN A O 1
ATOM 1880 N N . ASP A 1 237 ? -23.375 0.115 4.016 1 65.44 237 ASP A N 1
ATOM 1881 C CA . ASP A 1 237 ? -23.016 -1.133 4.691 1 65.44 237 ASP A CA 1
ATOM 1882 C C . ASP A 1 237 ? -22.078 -0.879 5.863 1 65.44 237 ASP A C 1
ATOM 1884 O O . ASP A 1 237 ? -21.75 -1.803 6.609 1 65.44 237 ASP A O 1
ATOM 1888 N N . GLY A 1 238 ? -21.812 0.387 6.055 1 75.88 238 GLY A N 1
ATOM 1889 C CA . GLY A 1 238 ? -20.938 0.546 7.203 1 75.88 238 GLY A CA 1
ATOM 1890 C C . GLY A 1 238 ? -21.641 0.298 8.523 1 75.88 238 GLY A C 1
ATOM 1891 O O . GLY A 1 238 ? -22.734 0.796 8.75 1 75.88 238 GLY A O 1
ATOM 1892 N N . LEU A 1 239 ? -21.031 -0.553 9.336 1 84.69 239 LEU A N 1
ATOM 1893 C CA . LEU A 1 239 ? -21.562 -0.866 10.656 1 84.69 239 LEU A CA 1
ATOM 1894 C C . LEU A 1 239 ? -21.094 0.149 11.695 1 84.69 239 LEU A C 1
ATOM 1896 O O . LEU A 1 239 ? -20.016 0.729 11.555 1 84.69 239 LEU A O 1
ATOM 1900 N N . PRO A 1 240 ? -21.969 0.387 12.672 1 91.94 240 PRO A N 1
ATOM 1901 C CA . PRO A 1 240 ? -21.516 1.27 13.742 1 91.94 240 PRO A CA 1
ATOM 1902 C C . PRO A 1 240 ? -20.125 0.895 14.258 1 91.94 240 PRO A C 1
ATOM 1904 O O . PRO A 1 240 ? -19.812 -0.291 14.383 1 91.94 240 PRO A O 1
ATOM 1907 N N . GLY A 1 241 ? -19.328 1.928 14.406 1 93.94 241 GLY A N 1
ATOM 1908 C CA . GLY A 1 241 ? -17.969 1.684 14.883 1 93.94 241 GLY A CA 1
ATOM 1909 C C . GLY A 1 241 ? -16.938 1.71 13.766 1 93.94 241 GLY A C 1
ATOM 1910 O O . GLY A 1 241 ? -15.734 1.767 14.031 1 93.94 241 GLY A O 1
ATOM 1911 N N . THR A 1 242 ? -17.438 1.745 12.562 1 95.62 242 THR A N 1
ATOM 1912 C CA . THR A 1 242 ? -16.516 1.785 11.43 1 95.62 242 THR A CA 1
ATOM 1913 C C . THR A 1 242 ? -16.344 3.213 10.922 1 95.62 242 THR A C 1
ATOM 1915 O O . THR A 1 242 ? -17.188 4.078 11.188 1 95.62 242 THR A O 1
ATOM 1918 N N . ASP A 1 243 ? -15.297 3.426 10.242 1 96.62 243 ASP A N 1
ATOM 1919 C CA . ASP A 1 243 ? -14.992 4.734 9.672 1 96.62 243 ASP A CA 1
ATOM 1920 C C . ASP A 1 243 ? -16.047 5.152 8.648 1 96.62 243 ASP A C 1
ATOM 1922 O O . ASP A 1 243 ? -16.484 6.305 8.633 1 96.62 243 ASP A O 1
ATOM 1926 N N . LYS A 1 244 ? -16.453 4.23 7.844 1 94.81 244 LYS A N 1
ATOM 1927 C CA . LYS A 1 244 ? -17.484 4.543 6.855 1 94.81 244 LYS A CA 1
ATOM 1928 C C . LYS A 1 244 ? -18.781 4.988 7.535 1 94.81 244 LYS A C 1
ATOM 1930 O O . LYS A 1 244 ? -19.359 6.008 7.164 1 94.81 244 LYS A O 1
ATOM 1935 N N . TRP A 1 245 ? -19.219 4.219 8.492 1 94.88 245 TRP A N 1
ATOM 1936 C CA . TRP A 1 245 ? -20.438 4.562 9.227 1 94.88 245 TRP A CA 1
ATOM 1937 C C . TRP A 1 245 ? -20.328 5.953 9.836 1 94.88 245 TRP A C 1
ATOM 1939 O O . TRP A 1 245 ? -21.266 6.754 9.75 1 94.88 245 TRP A O 1
ATOM 1949 N N . ALA A 1 246 ? -19.188 6.219 10.5 1 95.88 246 ALA A N 1
ATOM 1950 C CA . ALA A 1 246 ? -18.984 7.52 11.133 1 95.88 246 ALA A CA 1
ATOM 1951 C C . ALA A 1 246 ? -19.172 8.656 10.133 1 95.88 246 ALA A C 1
ATOM 1953 O O . ALA A 1 246 ? -19.969 9.578 10.367 1 95.88 246 ALA A O 1
ATOM 1954 N N . LEU A 1 247 ? -18.547 8.562 9.023 1 94.5 247 LEU A N 1
ATOM 1955 C CA . LEU A 1 247 ? -18.625 9.641 8.039 1 94.5 247 LEU A CA 1
ATOM 1956 C C . LEU A 1 247 ? -20.031 9.789 7.492 1 94.5 247 LEU A C 1
ATOM 1958 O O . LEU A 1 247 ? -20.516 10.906 7.289 1 94.5 247 LEU A O 1
ATOM 1962 N N . MET A 1 248 ? -20.656 8.641 7.262 1 91.25 248 MET A N 1
ATOM 1963 C CA . MET A 1 248 ? -22.016 8.664 6.73 1 91.25 248 MET A CA 1
ATOM 1964 C C . MET A 1 248 ? -22.984 9.266 7.738 1 91.25 248 MET A C 1
ATOM 1966 O O . MET A 1 248 ? -24.094 9.672 7.379 1 91.25 248 MET A O 1
ATOM 1970 N N . ASN A 1 249 ? -22.609 9.312 8.961 1 93.75 249 ASN A N 1
ATOM 1971 C CA . ASN A 1 249 ? -23.453 9.867 10.016 1 93.75 249 ASN A CA 1
ATOM 1972 C C . ASN A 1 249 ? -22.891 11.188 10.547 1 93.75 249 ASN A C 1
ATOM 1974 O O . ASN A 1 249 ? -23.141 11.555 11.695 1 93.75 249 ASN A O 1
ATOM 1978 N N . ASN A 1 250 ? -22.094 11.812 9.789 1 94.69 250 ASN A N 1
ATOM 1979 C CA . ASN A 1 250 ? -21.531 13.133 10.086 1 94.69 250 ASN A CA 1
ATOM 1980 C C . ASN A 1 250 ? -20.719 13.117 11.375 1 94.69 250 ASN A C 1
ATOM 1982 O O . ASN A 1 250 ? -20.906 13.969 12.242 1 94.69 250 ASN A O 1
ATOM 1986 N N . CYS A 1 251 ? -19.969 12.164 11.492 1 96.75 251 CYS A N 1
ATOM 1987 C CA . CYS A 1 251 ? -19 12.07 12.57 1 96.75 251 CYS A CA 1
ATOM 1988 C C . CYS A 1 251 ? -17.578 12.023 12.023 1 96.75 251 CYS A C 1
ATOM 1990 O O . CYS A 1 251 ? -17.344 11.508 10.93 1 96.75 251 CYS A O 1
ATOM 1992 N N . VAL A 1 252 ? -16.703 12.602 12.766 1 98.31 252 VAL A N 1
ATOM 1993 C CA . VAL A 1 252 ? -15.281 12.461 12.438 1 98.31 252 VAL A CA 1
ATOM 1994 C C . VAL A 1 252 ? -14.805 11.062 12.805 1 98.31 252 VAL A C 1
ATOM 1996 O O . VAL A 1 252 ? -15.117 10.547 13.883 1 98.31 252 VAL A O 1
ATOM 1999 N N . SER A 1 253 ? -14.164 10.43 11.875 1 97.81 253 SER A N 1
ATOM 2000 C CA . SER A 1 253 ? -13.586 9.117 12.148 1 97.81 253 SER A CA 1
ATOM 2001 C C . SER A 1 253 ? -12.094 9.227 12.477 1 97.81 253 SER A C 1
ATOM 2003 O O . SER A 1 253 ? -11.336 9.828 11.719 1 97.81 253 SER A O 1
ATOM 2005 N N . VAL A 1 254 ? -11.617 8.719 13.594 1 98.12 254 VAL A N 1
ATOM 2006 C CA . VAL A 1 254 ? -10.211 8.531 13.945 1 98.12 254 VAL A CA 1
ATOM 2007 C C . VAL A 1 254 ? -9.906 7.043 14.078 1 98.12 254 VAL A C 1
ATOM 2009 O O . VAL A 1 254 ? -10.398 6.387 15 1 98.12 254 VAL A O 1
ATOM 2012 N N . THR A 1 255 ? -9.102 6.52 13.211 1 97.56 255 THR A N 1
ATOM 2013 C CA . THR A 1 255 ? -8.766 5.102 13.234 1 97.56 255 THR A CA 1
ATOM 2014 C C . THR A 1 255 ? -7.297 4.898 13.602 1 97.56 255 THR A C 1
ATOM 2016 O O . THR A 1 255 ? -6.402 5.188 12.805 1 97.56 255 THR A O 1
ATOM 2019 N N . PRO A 1 256 ? -7.012 4.426 14.852 1 97.44 256 PRO A N 1
ATOM 2020 C CA . PRO A 1 256 ? -5.633 4.023 15.148 1 97.44 256 PRO A CA 1
ATOM 2021 C C . PRO A 1 256 ? -5.188 2.807 14.344 1 97.44 256 PRO A C 1
ATOM 2023 O O . PRO A 1 256 ? -5.918 1.819 14.242 1 97.44 256 PRO A O 1
ATOM 2026 N N . MET A 1 257 ? -4.051 2.912 13.742 1 97 257 MET A N 1
ATOM 2027 C CA . MET A 1 257 ? -3.598 1.8 12.914 1 97 257 MET A CA 1
ATOM 2028 C C . MET A 1 257 ? -2.1 1.568 13.086 1 97 257 MET A C 1
ATOM 2030 O O . MET A 1 257 ? -1.397 2.416 13.633 1 97 257 MET A O 1
ATOM 2034 N N . ILE A 1 258 ? -1.646 0.38 12.711 1 96.88 258 ILE A N 1
ATOM 2035 C CA . ILE A 1 258 ? -0.248 -0.036 12.672 1 96.88 258 ILE A CA 1
ATOM 2036 C C . ILE A 1 258 ? 0.25 -0.041 11.227 1 96.88 258 ILE A C 1
ATOM 2038 O O . ILE A 1 258 ? -0.506 -0.355 10.305 1 96.88 258 ILE A O 1
ATOM 2042 N N . ALA A 1 259 ? 1.481 0.375 11.031 1 97.44 259 ALA A N 1
ATOM 2043 C CA . ALA A 1 259 ? 2.084 0.32 9.703 1 97.44 259 ALA A CA 1
ATOM 2044 C C . ALA A 1 259 ? 2.379 -1.12 9.289 1 97.44 259 ALA A C 1
ATOM 2046 O O . ALA A 1 259 ? 3.537 -1.483 9.062 1 97.44 259 ALA A O 1
ATOM 2047 N N . ALA A 1 260 ? 1.374 -1.873 9.141 1 97.38 260 ALA A N 1
ATOM 2048 C CA . ALA A 1 260 ? 1.381 -3.283 8.758 1 97.38 260 ALA A CA 1
ATOM 2049 C C . ALA A 1 260 ? 0.009 -3.719 8.25 1 97.38 260 ALA A C 1
ATOM 2051 O O . ALA A 1 260 ? -1.005 -3.092 8.57 1 97.38 260 ALA A O 1
ATOM 2052 N N . PHE A 1 261 ? 0.058 -4.738 7.418 1 97.75 261 PHE A N 1
ATOM 2053 C CA . PHE A 1 261 ? -1.211 -5.367 7.074 1 97.75 261 PHE A CA 1
ATOM 2054 C C . PHE A 1 261 ? -1.742 -6.188 8.242 1 97.75 261 PHE A C 1
ATOM 2056 O O . PHE A 1 261 ? -0.967 -6.684 9.062 1 97.75 261 PHE A O 1
ATOM 2063 N N . GLN A 1 262 ? -3.018 -6.293 8.297 1 96.5 262 GLN A N 1
ATOM 2064 C CA . GLN A 1 262 ? -3.65 -7.117 9.32 1 96.5 262 GLN A CA 1
ATOM 2065 C C . GLN A 1 262 ? -3.398 -8.602 9.062 1 96.5 262 GLN A C 1
ATOM 2067 O O . GLN A 1 262 ? -3.525 -9.078 7.934 1 96.5 262 GLN A O 1
ATOM 2072 N N . THR A 1 263 ? -2.971 -9.32 10.031 1 94.81 263 THR A N 1
ATOM 2073 C CA . THR A 1 263 ? -2.803 -10.766 9.914 1 94.81 263 THR A CA 1
ATOM 2074 C C . THR A 1 263 ? -4.113 -11.492 10.211 1 94.81 263 THR A C 1
ATOM 2076 O O . THR A 1 263 ? -4.953 -10.984 10.953 1 94.81 263 THR A O 1
ATOM 2079 N N . ALA A 1 264 ? -4.355 -12.508 9.547 1 93.06 264 ALA A N 1
ATOM 2080 C CA . ALA A 1 264 ? -5.535 -13.344 9.758 1 93.06 264 ALA A CA 1
ATOM 2081 C C . ALA A 1 264 ? -5.191 -14.586 10.578 1 93.06 264 ALA A C 1
ATOM 2083 O O . ALA A 1 264 ? -5.812 -15.633 10.422 1 93.06 264 ALA A O 1
ATOM 2084 N N . ILE A 1 265 ? -4.234 -14.562 11.367 1 82.62 265 ILE A N 1
ATOM 2085 C CA . ILE A 1 265 ? -3.861 -15.727 12.164 1 82.62 265 ILE A CA 1
ATOM 2086 C C . ILE A 1 265 ? -4.898 -15.961 13.258 1 82.62 265 ILE A C 1
ATOM 2088 O O . ILE A 1 265 ? -5.129 -15.086 14.094 1 82.62 265 ILE A O 1
ATOM 2092 N N . ALA A 1 266 ? -5.66 -16.984 13.062 1 71.81 266 ALA A N 1
ATOM 2093 C CA . ALA A 1 266 ? -6.582 -17.391 14.125 1 71.81 266 ALA A CA 1
ATOM 2094 C C . ALA A 1 266 ? -6.023 -18.562 14.93 1 71.81 266 ALA A C 1
ATOM 2096 O O . ALA A 1 266 ? -5.531 -19.531 14.359 1 71.81 266 ALA A O 1
ATOM 2097 N N . ASN A 1 267 ? -5.996 -18.344 16.156 1 70.06 267 ASN A N 1
ATOM 2098 C CA . ASN A 1 267 ? -5.387 -19.312 17.062 1 70.06 267 ASN A CA 1
ATOM 2099 C C . ASN A 1 267 ? -5.984 -20.703 16.875 1 70.06 267 ASN A C 1
ATOM 2101 O O . ASN A 1 267 ? -5.305 -21.703 17.078 1 70.06 267 ASN A O 1
ATOM 2105 N N . ASP A 1 268 ? -7.086 -20.75 16.312 1 74 268 ASP A N 1
ATOM 2106 C CA . ASP A 1 268 ? -7.766 -22.047 16.281 1 74 268 ASP A CA 1
ATOM 2107 C C . ASP A 1 268 ? -7.723 -22.656 14.891 1 74 268 ASP A C 1
ATOM 2109 O O . ASP A 1 268 ? -8.148 -23.797 14.688 1 74 268 ASP A O 1
ATOM 2113 N N . LEU A 1 269 ? -7.109 -21.859 14.047 1 77.5 269 LEU A N 1
ATOM 2114 C CA . LEU A 1 269 ? -7.055 -22.406 12.695 1 77.5 269 LEU A CA 1
ATOM 2115 C C . LEU A 1 269 ? -5.695 -23.047 12.422 1 77.5 269 LEU A C 1
ATOM 2117 O O . LEU A 1 269 ? -4.656 -22.438 12.703 1 77.5 269 LEU A O 1
ATOM 2121 N N . ASP A 1 270 ? -5.77 -24.344 12.117 1 83.5 270 ASP A N 1
ATOM 2122 C CA . ASP A 1 270 ? -4.586 -25.094 11.711 1 83.5 270 ASP A CA 1
ATOM 2123 C C . ASP A 1 270 ? -4.59 -25.359 10.211 1 83.5 270 ASP A C 1
ATOM 2125 O O . ASP A 1 270 ? -5.477 -26.047 9.695 1 83.5 270 ASP A O 1
ATOM 2129 N N . TYR A 1 271 ? -3.668 -24.797 9.523 1 89 271 TYR A N 1
ATOM 2130 C CA . TYR A 1 271 ? -3.596 -24.984 8.078 1 89 271 TYR A CA 1
ATOM 2131 C C . TYR A 1 271 ? -2.893 -26.281 7.719 1 89 271 TYR A C 1
ATOM 2133 O O . TYR A 1 271 ? -2.633 -26.562 6.547 1 89 271 TYR A O 1
ATOM 2141 N N . ASN A 1 272 ? -2.477 -27.094 8.742 1 91 272 ASN A N 1
ATOM 2142 C CA . ASN A 1 272 ? -1.984 -28.469 8.633 1 91 272 ASN A CA 1
ATOM 2143 C C . ASN A 1 272 ? -0.758 -28.547 7.727 1 91 272 ASN A C 1
ATOM 2145 O O . ASN A 1 272 ? -0.648 -29.453 6.902 1 91 272 ASN A O 1
ATOM 2149 N N . PHE A 1 273 ? 0.142 -27.594 7.836 1 93.5 273 PHE A N 1
ATOM 2150 C CA . PHE A 1 273 ? 1.367 -27.656 7.047 1 93.5 273 PHE A CA 1
ATOM 2151 C C . PHE A 1 273 ? 2.258 -28.797 7.512 1 93.5 273 PHE A C 1
ATOM 2153 O O . PHE A 1 273 ? 3.197 -29.188 6.812 1 93.5 273 PHE A O 1
ATOM 2160 N N . ASP A 1 274 ? 1.964 -29.391 8.672 1 92.75 274 ASP A N 1
ATOM 2161 C CA . ASP A 1 274 ? 2.688 -30.562 9.148 1 92.75 274 ASP A CA 1
ATOM 2162 C C . ASP A 1 274 ? 2.584 -31.719 8.148 1 92.75 274 ASP A C 1
ATOM 2164 O O . ASP A 1 274 ? 3.516 -32.5 8.008 1 92.75 274 ASP A O 1
ATOM 2168 N N . ALA A 1 275 ? 1.46 -31.812 7.543 1 91.75 275 ALA A N 1
ATOM 2169 C CA . ALA A 1 275 ? 1.275 -32.844 6.547 1 91.75 275 ALA A CA 1
ATOM 2170 C C . ALA A 1 275 ? 2.297 -32.719 5.418 1 91.75 275 ALA A C 1
ATOM 2172 O O . ALA A 1 275 ? 2.857 -33.719 4.965 1 91.75 275 ALA A O 1
ATOM 2173 N N . ILE A 1 276 ? 2.564 -31.484 4.961 1 94.06 276 ILE A N 1
ATOM 2174 C CA . ILE A 1 276 ? 3.545 -31.25 3.908 1 94.06 276 ILE A CA 1
ATOM 2175 C C . ILE A 1 276 ? 4.957 -31.422 4.469 1 94.06 276 ILE A C 1
ATOM 2177 O O . ILE A 1 276 ? 5.816 -32.031 3.824 1 94.06 276 ILE A O 1
ATOM 2181 N N . ASN A 1 277 ? 5.164 -30.906 5.648 1 95.75 277 ASN A N 1
ATOM 2182 C CA . ASN A 1 277 ? 6.484 -30.969 6.262 1 95.75 277 ASN A CA 1
ATOM 2183 C C . ASN A 1 277 ? 6.941 -32.406 6.473 1 95.75 277 ASN A C 1
ATOM 2185 O O . ASN A 1 277 ? 8.125 -32.719 6.32 1 95.75 277 ASN A O 1
ATOM 2189 N N . LYS A 1 278 ? 6.07 -33.25 6.855 1 94.38 278 LYS A N 1
ATOM 2190 C CA . LYS A 1 278 ? 6.395 -34.656 7.027 1 94.38 278 LYS A CA 1
ATOM 2191 C C . LYS A 1 278 ? 6.797 -35.281 5.699 1 94.38 278 LYS A C 1
ATOM 2193 O O . LYS A 1 278 ? 7.734 -36.094 5.645 1 94.38 278 LYS A O 1
ATOM 2198 N N . LYS A 1 279 ? 6.051 -34.938 4.723 1 92 279 LYS A N 1
ATOM 2199 C CA . LYS A 1 279 ? 6.395 -35.438 3.391 1 92 279 LYS A CA 1
ATOM 2200 C C . LYS A 1 279 ? 7.785 -34.969 2.975 1 92 279 LYS A C 1
ATOM 2202 O O . LYS A 1 279 ? 8.57 -35.719 2.414 1 92 279 LYS A O 1
ATOM 2207 N N . TYR A 1 280 ? 8.047 -33.688 3.227 1 92 280 TYR A N 1
ATOM 2208 C CA . TYR A 1 280 ? 9.336 -33.094 2.871 1 92 280 TYR A CA 1
ATOM 2209 C C . TYR A 1 280 ? 10.469 -33.781 3.639 1 92 280 TYR A C 1
ATOM 2211 O O . TYR A 1 280 ? 11.57 -33.938 3.109 1 92 280 TYR A O 1
ATOM 2219 N N . ALA A 1 281 ? 10.25 -34.125 4.855 1 88.81 281 ALA A N 1
ATOM 2220 C CA . ALA A 1 281 ? 11.273 -34.75 5.699 1 88.81 281 ALA A CA 1
ATOM 2221 C C . ALA A 1 281 ? 11.625 -36.156 5.188 1 88.81 281 ALA A C 1
ATOM 2223 O O . ALA A 1 281 ? 12.727 -36.625 5.43 1 88.81 281 ALA A O 1
ATOM 2224 N N . MET A 1 282 ? 10.789 -36.75 4.484 1 87.12 282 MET A N 1
ATOM 2225 C CA . MET A 1 282 ? 11 -38.094 3.982 1 87.12 282 MET A CA 1
ATOM 2226 C C . MET A 1 282 ? 11.703 -38.062 2.631 1 87.12 282 MET A C 1
ATOM 2228 O O . MET A 1 282 ? 12.195 -39.094 2.17 1 87.12 282 MET A O 1
ATOM 2232 N N . GLU A 1 283 ? 11.711 -37 1.956 1 79.94 283 GLU A N 1
ATOM 2233 C CA . GLU A 1 283 ? 12.375 -36.844 0.667 1 79.94 283 GLU A CA 1
ATOM 2234 C C . GLU A 1 283 ? 13.867 -36.531 0.843 1 79.94 283 GLU A C 1
ATOM 2236 O O . GLU A 1 283 ? 14.688 -37 0.057 1 79.94 283 GLU A O 1
ATOM 2241 N N . MET B 1 1 ? -6.574 -26.812 -11.531 1 97 1 MET B N 1
ATOM 2242 C CA . MET B 1 1 ? -6.898 -25.484 -11.031 1 97 1 MET B CA 1
ATOM 2243 C C . MET B 1 1 ? -6.777 -24.438 -12.141 1 97 1 MET B C 1
ATOM 2245 O O . MET B 1 1 ? -5.953 -24.578 -13.047 1 97 1 MET B O 1
ATOM 2249 N N . LYS B 1 2 ? -7.633 -23.484 -12.141 1 98.44 2 LYS B N 1
ATOM 2250 C CA . LYS B 1 2 ? -7.523 -22.328 -13.023 1 98.44 2 LYS B CA 1
ATOM 2251 C C . LYS B 1 2 ? -7.078 -21.094 -12.25 1 98.44 2 LYS B C 1
ATOM 2253 O O . LYS B 1 2 ? -7.75 -20.672 -11.305 1 98.44 2 LYS B O 1
ATOM 2258 N N . VAL B 1 3 ? -5.934 -20.5 -12.688 1 98.81 3 VAL B N 1
ATOM 2259 C CA . VAL B 1 3 ? -5.371 -19.406 -11.898 1 98.81 3 VAL B CA 1
ATOM 2260 C C . VAL B 1 3 ? -5.062 -18.219 -12.805 1 98.81 3 VAL B C 1
ATOM 2262 O O . VAL B 1 3 ? -4.836 -18.391 -14.008 1 98.81 3 VAL B O 1
ATOM 2265 N N . LEU B 1 4 ? -5.168 -17 -12.258 1 98.88 4 LEU B N 1
ATOM 2266 C CA . LEU B 1 4 ? -4.668 -15.758 -12.859 1 98.88 4 LEU B CA 1
ATOM 2267 C C . LEU B 1 4 ? -3.383 -15.305 -12.172 1 98.88 4 LEU B C 1
ATOM 2269 O O . LEU B 1 4 ? -3.318 -15.242 -10.945 1 98.88 4 LEU B O 1
ATOM 2273 N N . ILE B 1 5 ? -2.338 -15.062 -12.969 1 98.94 5 ILE B N 1
ATOM 2274 C CA . ILE B 1 5 ? -1.052 -14.672 -12.406 1 98.94 5 ILE B CA 1
ATOM 2275 C C . ILE B 1 5 ? -0.716 -13.242 -12.828 1 98.94 5 ILE B C 1
ATOM 2277 O O . ILE B 1 5 ? -0.87 -12.883 -14 1 98.94 5 ILE B O 1
ATOM 2281 N N . SER B 1 6 ? -0.364 -12.414 -11.906 1 98.75 6 SER B N 1
ATOM 2282 C CA . SER B 1 6 ? 0.322 -11.148 -12.125 1 98.75 6 SER B CA 1
ATOM 2283 C C . SER B 1 6 ? 1.552 -11.016 -11.234 1 98.75 6 SER B C 1
ATOM 2285 O O . SER B 1 6 ? 1.8 -11.875 -10.383 1 98.75 6 SER B O 1
ATOM 2287 N N . ASN B 1 7 ? 2.389 -10.055 -11.492 1 97.81 7 ASN B N 1
ATOM 2288 C CA . ASN B 1 7 ? 3.617 -9.82 -10.742 1 97.81 7 ASN B CA 1
ATOM 2289 C C . ASN B 1 7 ? 4.184 -8.43 -11.008 1 97.81 7 ASN B C 1
ATOM 2291 O O . ASN B 1 7 ? 3.836 -7.797 -12.008 1 97.81 7 ASN B O 1
ATOM 2295 N N . ASP B 1 8 ? 5.066 -8.039 -10.078 1 96.19 8 ASP B N 1
ATOM 2296 C CA . ASP B 1 8 ? 5.555 -6.672 -10.25 1 96.19 8 ASP B CA 1
ATOM 2297 C C . ASP B 1 8 ? 6.887 -6.656 -11 1 96.19 8 ASP B C 1
ATOM 2299 O O . ASP B 1 8 ? 7.336 -5.605 -11.453 1 96.19 8 ASP B O 1
ATOM 2303 N N . ASP B 1 9 ? 7.457 -7.816 -11.297 1 95.06 9 ASP B N 1
ATOM 2304 C CA . ASP B 1 9 ? 8.773 -7.832 -11.938 1 95.06 9 ASP B CA 1
ATOM 2305 C C . ASP B 1 9 ? 8.664 -7.547 -13.43 1 95.06 9 ASP B C 1
ATOM 2307 O O . ASP B 1 9 ? 9.664 -7.242 -14.086 1 95.06 9 ASP B O 1
ATOM 2311 N N . GLY B 1 10 ? 7.473 -7.668 -13.961 1 96.12 10 GLY B N 1
ATOM 2312 C CA . GLY B 1 10 ? 7.289 -7.418 -15.375 1 96.12 10 GLY B CA 1
ATOM 2313 C C . GLY B 1 10 ? 7.352 -8.68 -16.219 1 96.12 10 GLY B C 1
ATOM 2314 O O . GLY B 1 10 ? 7.152 -9.781 -15.711 1 96.12 10 GLY B O 1
ATOM 2315 N N . PRO B 1 11 ? 7.5 -8.531 -17.562 1 97.62 11 PRO B N 1
ATOM 2316 C CA . PRO B 1 11 ? 7.57 -9.688 -18.453 1 97.62 11 PRO B CA 1
ATOM 2317 C C . PRO B 1 11 ? 8.828 -10.523 -18.234 1 97.62 11 PRO B C 1
ATOM 2319 O O . PRO B 1 11 ? 9.82 -10.023 -17.703 1 97.62 11 PRO B O 1
ATOM 2322 N N . PRO B 1 12 ? 8.758 -11.75 -18.672 1 97 12 PRO B N 1
ATOM 2323 C CA . PRO B 1 12 ? 9.906 -12.641 -18.484 1 97 12 PRO B CA 1
ATOM 2324 C C . PRO B 1 12 ? 11.203 -12.039 -19.016 1 97 12 PRO B C 1
ATOM 2326 O O . PRO B 1 12 ? 11.258 -11.555 -20.141 1 97 12 PRO B O 1
ATOM 2329 N N . SER B 1 13 ? 12.141 -11.992 -18.203 1 94.56 13 SER B N 1
ATOM 2330 C CA . SER B 1 13 ? 13.492 -11.531 -18.516 1 94.56 13 SER B CA 1
ATOM 2331 C C . SER B 1 13 ? 14.508 -12.102 -17.531 1 94.56 13 SER B C 1
ATOM 2333 O O . SER B 1 13 ? 14.172 -12.375 -16.375 1 94.56 13 SER B O 1
ATOM 2335 N N . LEU B 1 14 ? 15.703 -12.273 -17.938 1 90.12 14 LEU B N 1
ATOM 2336 C CA . LEU B 1 14 ? 16.734 -12.852 -17.078 1 90.12 14 LEU B CA 1
ATOM 2337 C C . LEU B 1 14 ? 17.141 -11.867 -15.984 1 90.12 14 LEU B C 1
ATOM 2339 O O . LEU B 1 14 ? 17.438 -12.273 -14.859 1 90.12 14 LEU B O 1
ATOM 2343 N N . ASP B 1 15 ? 17.031 -10.617 -16.297 1 90.94 15 ASP B N 1
ATOM 2344 C CA . ASP B 1 15 ? 17.578 -9.594 -15.406 1 90.94 15 ASP B CA 1
ATOM 2345 C C . ASP B 1 15 ? 16.562 -9.172 -14.352 1 90.94 15 ASP B C 1
ATOM 2347 O O . ASP B 1 15 ? 16.922 -8.984 -13.18 1 90.94 15 ASP B O 1
ATOM 2351 N N . GLU B 1 16 ? 15.32 -9.109 -14.727 1 92.5 16 GLU B N 1
ATOM 2352 C CA . GLU B 1 16 ? 14.383 -8.461 -13.805 1 92.5 16 GLU B CA 1
ATOM 2353 C C . GLU B 1 16 ? 13.242 -9.406 -13.438 1 92.5 16 GLU B C 1
ATOM 2355 O O . GLU B 1 16 ? 12.586 -9.227 -12.406 1 92.5 16 GLU B O 1
ATOM 2360 N N . SER B 1 17 ? 12.977 -10.328 -14.242 1 96 17 SER B N 1
ATOM 2361 C CA . SER B 1 17 ? 11.828 -11.211 -14.039 1 96 17 SER B CA 1
ATOM 2362 C C . SER B 1 17 ? 12.156 -12.648 -14.43 1 96 17 SER B C 1
ATOM 2364 O O . SER B 1 17 ? 11.508 -13.219 -15.312 1 96 17 SER B O 1
ATOM 2366 N N . PRO B 1 18 ? 13.07 -13.242 -13.742 1 96.25 18 PRO B N 1
ATOM 2367 C CA . PRO B 1 18 ? 13.57 -14.547 -14.156 1 96.25 18 PRO B CA 1
ATOM 2368 C C . PRO B 1 18 ? 12.656 -15.695 -13.742 1 96.25 18 PRO B C 1
ATOM 2370 O O . PRO B 1 18 ? 12.773 -16.812 -14.258 1 96.25 18 PRO B O 1
ATOM 2373 N N . PHE B 1 19 ? 11.742 -15.492 -12.891 1 97.5 19 PHE B N 1
ATOM 2374 C CA . PHE B 1 19 ? 11.086 -16.641 -12.258 1 97.5 19 PHE B CA 1
ATOM 2375 C C . PHE B 1 19 ? 9.68 -16.828 -12.82 1 97.5 19 PHE B C 1
ATOM 2377 O O . PHE B 1 19 ? 9.094 -17.906 -12.672 1 97.5 19 PHE B O 1
ATOM 2384 N N . ILE B 1 20 ? 9.078 -15.836 -13.484 1 97.56 20 ILE B N 1
ATOM 2385 C CA . ILE B 1 20 ? 7.672 -15.859 -13.859 1 97.56 20 ILE B CA 1
ATOM 2386 C C . ILE B 1 20 ? 7.43 -16.953 -14.891 1 97.56 20 ILE B C 1
ATOM 2388 O O . ILE B 1 20 ? 6.477 -17.734 -14.766 1 97.56 20 ILE B O 1
ATOM 2392 N N . LEU B 1 21 ? 8.258 -17.078 -15.906 1 97.38 21 LEU B N 1
ATOM 2393 C CA . LEU B 1 21 ? 8.039 -18.047 -16.984 1 97.38 21 LEU B CA 1
ATOM 2394 C C . LEU B 1 21 ? 8.242 -19.469 -16.484 1 97.38 21 LEU B C 1
ATOM 2396 O O . LEU B 1 21 ? 7.379 -20.328 -16.672 1 97.38 21 LEU B O 1
ATOM 2400 N N . PRO B 1 22 ? 9.359 -19.766 -15.75 1 97.31 22 PRO B N 1
ATOM 2401 C CA . PRO B 1 22 ? 9.508 -21.125 -15.211 1 97.31 22 PRO B CA 1
ATOM 2402 C C . PRO B 1 22 ? 8.359 -21.531 -14.289 1 97.31 22 PRO B C 1
ATOM 2404 O O . PRO B 1 22 ? 7.941 -22.688 -14.281 1 97.31 22 PRO B O 1
ATOM 2407 N N . PHE B 1 23 ? 7.875 -20.641 -13.531 1 98.69 23 PHE B N 1
ATOM 2408 C CA . PHE B 1 23 ? 6.777 -20.922 -12.609 1 98.69 23 PHE B CA 1
ATOM 2409 C C . PHE B 1 23 ? 5.504 -21.25 -13.383 1 98.69 23 PHE B C 1
ATOM 2411 O O . PHE B 1 23 ? 4.824 -22.234 -13.07 1 98.69 23 PHE B O 1
ATOM 2418 N N . ILE B 1 24 ? 5.156 -20.422 -14.398 1 98.62 24 ILE B N 1
ATOM 2419 C CA . ILE B 1 24 ? 3.973 -20.641 -15.219 1 98.62 24 ILE B CA 1
ATOM 2420 C C . ILE B 1 24 ? 4.062 -22 -15.906 1 98.62 24 ILE B C 1
ATOM 2422 O O . ILE B 1 24 ? 3.102 -22.766 -15.898 1 98.62 24 ILE B O 1
ATOM 2426 N N . GLU B 1 25 ? 5.195 -22.266 -16.453 1 98.31 25 GLU B N 1
ATOM 2427 C CA . GLU B 1 25 ? 5.398 -23.547 -17.141 1 98.31 25 GLU B CA 1
ATOM 2428 C C . GLU B 1 25 ? 5.254 -24.719 -16.172 1 98.31 25 GLU B C 1
ATOM 2430 O O . GLU B 1 25 ? 4.695 -25.75 -16.547 1 98.31 25 GLU B O 1
ATOM 2435 N N . HIS B 1 26 ? 5.777 -24.547 -15 1 98.75 26 HIS B N 1
ATOM 2436 C CA . HIS B 1 26 ? 5.617 -25.562 -13.977 1 98.75 26 HIS B CA 1
ATOM 2437 C C . HIS B 1 26 ? 4.145 -25.828 -13.68 1 98.75 26 HIS B C 1
ATOM 2439 O O . HIS B 1 26 ? 3.705 -26.984 -13.656 1 98.75 26 HIS B O 1
ATOM 2445 N N . LEU B 1 27 ? 3.375 -24.766 -13.414 1 98.81 27 LEU B N 1
ATOM 2446 C CA . LEU B 1 27 ? 1.958 -24.906 -13.102 1 98.81 27 LEU B CA 1
ATOM 2447 C C . LEU B 1 27 ? 1.205 -25.547 -14.258 1 98.81 27 LEU B C 1
ATOM 2449 O O . LEU B 1 27 ? 0.344 -26.406 -14.047 1 98.81 27 LEU B O 1
ATOM 2453 N N . GLU B 1 28 ? 1.54 -25.094 -15.469 1 98.62 28 GLU B N 1
ATOM 2454 C CA . GLU B 1 28 ? 0.924 -25.703 -16.656 1 98.62 28 GLU B CA 1
ATOM 2455 C C . GLU B 1 28 ? 1.266 -27.188 -16.766 1 98.62 28 GLU B C 1
ATOM 2457 O O . GLU B 1 28 ? 0.43 -27.984 -17.188 1 98.62 28 GLU B O 1
ATOM 2462 N N . GLY B 1 29 ? 2.477 -27.5 -16.406 1 98.56 29 GLY B N 1
ATOM 2463 C CA . GLY B 1 29 ? 2.898 -28.891 -16.391 1 98.56 29 GLY B CA 1
ATOM 2464 C C . GLY B 1 29 ? 2.1 -29.75 -15.43 1 98.56 29 GLY B C 1
ATOM 2465 O O . GLY B 1 29 ? 1.995 -30.969 -15.609 1 98.56 29 GLY B O 1
ATOM 2466 N N . LEU B 1 30 ? 1.553 -29.188 -14.414 1 98.5 30 LEU B N 1
ATOM 2467 C CA . LEU B 1 30 ? 0.712 -29.891 -13.445 1 98.5 30 LEU B CA 1
ATOM 2468 C C . LEU B 1 30 ? -0.722 -30 -13.953 1 98.5 30 LEU B C 1
ATOM 2470 O O . LEU B 1 30 ? -1.586 -30.547 -13.266 1 98.5 30 LEU B O 1
ATOM 2474 N N . GLY B 1 31 ? -0.998 -29.406 -15.078 1 98.44 31 GLY B N 1
ATOM 2475 C CA . GLY B 1 31 ? -2.328 -29.453 -15.664 1 98.44 31 GLY B CA 1
ATOM 2476 C C . GLY B 1 31 ? -3.193 -28.266 -15.297 1 98.44 31 GLY B C 1
ATOM 2477 O O . GLY B 1 31 ? -4.402 -28.266 -15.539 1 98.44 31 GLY B O 1
ATOM 2478 N N . TRP B 1 32 ? -2.625 -27.25 -14.68 1 98.56 32 TRP B N 1
ATOM 2479 C CA . TRP B 1 32 ? -3.4 -26.062 -14.32 1 98.56 32 TRP B CA 1
ATOM 2480 C C . TRP B 1 32 ? -3.701 -25.219 -15.555 1 98.56 32 TRP B C 1
ATOM 2482 O O . TRP B 1 32 ? -2.928 -25.219 -16.516 1 98.56 32 TRP B O 1
ATOM 2492 N N . ASP B 1 33 ? -4.824 -24.578 -15.633 1 98.38 33 ASP B N 1
ATOM 2493 C CA . ASP B 1 33 ? -5.137 -23.531 -16.594 1 98.38 33 ASP B CA 1
ATOM 2494 C C . ASP B 1 33 ? -4.648 -22.172 -16.125 1 98.38 33 ASP B C 1
ATOM 2496 O O . ASP B 1 33 ? -5.246 -21.562 -15.227 1 98.38 33 ASP B O 1
ATOM 2500 N N . VAL B 1 34 ? -3.578 -21.703 -16.766 1 98.62 34 VAL B N 1
ATOM 2501 C CA . VAL B 1 34 ? -2.895 -20.516 -16.266 1 98.62 34 VAL B CA 1
ATOM 2502 C C . VAL B 1 34 ? -3.141 -19.328 -17.203 1 98.62 34 VAL B C 1
ATOM 2504 O O . VAL B 1 34 ? -2.832 -19.406 -18.391 1 98.62 34 VAL B O 1
ATOM 2507 N N . LYS B 1 35 ? -3.768 -18.266 -16.719 1 98.69 35 LYS B N 1
ATOM 2508 C CA . LYS B 1 35 ? -3.877 -16.984 -17.406 1 98.69 35 LYS B CA 1
ATOM 2509 C C . LYS B 1 35 ? -2.92 -15.961 -16.797 1 98.69 35 LYS B C 1
ATOM 2511 O O . LYS B 1 35 ? -2.674 -15.961 -15.594 1 98.69 35 LYS B O 1
ATOM 2516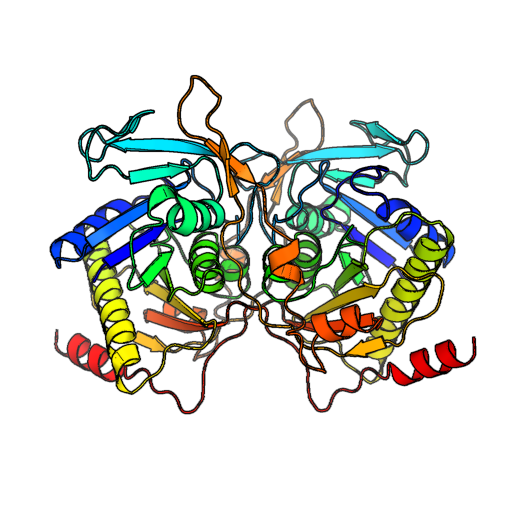 N N . VAL B 1 36 ? -2.367 -15.148 -17.703 1 98.81 36 VAL B N 1
ATOM 2517 C CA . VAL B 1 36 ? -1.302 -14.266 -17.234 1 98.81 36 VAL B CA 1
ATOM 2518 C C . VAL B 1 36 ? -1.575 -12.836 -17.703 1 98.81 36 VAL B C 1
ATOM 2520 O O . VAL B 1 36 ? -1.878 -12.602 -18.875 1 98.81 36 VAL B O 1
ATOM 2523 N N . CYS B 1 37 ? -1.554 -11.898 -16.812 1 98.81 37 CYS B N 1
ATOM 2524 C CA . CYS B 1 37 ? -1.568 -10.469 -17.094 1 98.81 37 CYS B CA 1
ATOM 2525 C C . CYS B 1 37 ? -0.523 -9.742 -16.25 1 98.81 37 CYS B C 1
ATOM 2527 O O . CYS B 1 37 ? -0.63 -9.695 -15.023 1 98.81 37 CYS B O 1
ATOM 2529 N N . LEU B 1 38 ? 0.504 -9.195 -16.891 1 98.81 38 LEU B N 1
ATOM 2530 C CA . LEU B 1 38 ? 1.646 -8.586 -16.219 1 98.81 38 LEU B CA 1
ATOM 2531 C C . LEU B 1 38 ? 1.782 -7.117 -16.609 1 98.81 38 LEU B C 1
ATOM 2533 O O . LEU B 1 38 ? 1.352 -6.715 -17.703 1 98.81 38 LEU B O 1
ATOM 2537 N N . PRO B 1 39 ? 2.385 -6.32 -15.68 1 98.38 39 PRO B N 1
ATOM 2538 C CA . PRO B 1 39 ? 2.891 -5.043 -16.188 1 98.38 39 PRO B CA 1
ATOM 2539 C C . PRO B 1 39 ? 3.871 -5.211 -17.344 1 98.38 39 PRO B C 1
ATOM 2541 O O . PRO B 1 39 ? 4.59 -6.211 -17.406 1 98.38 39 PRO B O 1
ATOM 2544 N N . ASP B 1 40 ? 3.938 -4.219 -18.156 1 97.38 40 ASP B N 1
ATOM 2545 C CA . ASP B 1 40 ? 4.812 -4.328 -19.328 1 97.38 40 ASP B CA 1
ATOM 2546 C C . ASP B 1 40 ? 6.238 -3.891 -18.984 1 97.38 40 ASP B C 1
ATOM 2548 O O . ASP B 1 40 ? 7.086 -3.777 -19.875 1 97.38 40 ASP B O 1
ATOM 2552 N N . SER B 1 41 ? 6.48 -3.557 -17.703 1 95.88 41 SER B N 1
ATOM 2553 C CA . SER B 1 41 ? 7.797 -3.18 -17.203 1 95.88 41 SER B CA 1
ATOM 2554 C C . SER B 1 41 ? 7.934 -3.494 -15.719 1 95.88 41 SER B C 1
ATOM 2556 O O . SER B 1 41 ? 6.953 -3.863 -15.062 1 95.88 41 SER B O 1
ATOM 2558 N N . GLN B 1 42 ? 9.133 -3.406 -15.258 1 95 42 GLN B N 1
ATOM 2559 C CA . GLN B 1 42 ? 9.414 -3.639 -13.844 1 95 42 GLN B CA 1
ATOM 2560 C C . GLN B 1 42 ? 8.734 -2.588 -12.969 1 95 42 GLN B C 1
ATOM 2562 O O . GLN B 1 42 ? 8.789 -1.395 -13.266 1 95 42 GLN B O 1
ATOM 2567 N N . LYS B 1 43 ? 7.996 -3.027 -11.906 1 96.25 43 LYS B N 1
ATOM 2568 C CA . LYS B 1 43 ? 7.25 -2.137 -11.023 1 96.25 43 LYS B CA 1
ATOM 2569 C C . LYS B 1 43 ? 7.535 -2.447 -9.562 1 96.25 43 LYS B C 1
ATOM 2571 O O . LYS B 1 43 ? 6.625 -2.428 -8.727 1 96.25 43 LYS B O 1
ATOM 2576 N N . SER B 1 44 ? 8.75 -2.809 -9.211 1 95.06 44 SER B N 1
ATOM 2577 C CA . SER B 1 44 ? 9.078 -3.104 -7.824 1 95.06 44 SER B CA 1
ATOM 2578 C C . SER B 1 44 ? 8.836 -1.893 -6.93 1 95.06 44 SER B C 1
ATOM 2580 O O . SER B 1 44 ? 8.945 -0.75 -7.375 1 95.06 44 SER B O 1
ATOM 2582 N N . TRP B 1 45 ? 8.461 -2.1 -5.648 1 96.62 45 TRP B N 1
ATOM 2583 C CA . TRP B 1 45 ? 8.242 -1.089 -4.621 1 96.62 45 TRP B CA 1
ATOM 2584 C C . TRP B 1 45 ? 7.027 -0.229 -4.953 1 96.62 45 TRP B C 1
ATOM 2586 O O . TRP B 1 45 ? 6.926 0.916 -4.504 1 96.62 45 TRP B O 1
ATOM 2596 N N . ILE B 1 46 ? 6.059 -0.803 -5.758 1 97.62 46 ILE B N 1
ATOM 2597 C CA . ILE B 1 46 ? 4.949 -0.006 -6.266 1 97.62 46 ILE B CA 1
ATOM 2598 C C . ILE B 1 46 ? 3.703 -0.257 -5.418 1 97.62 46 ILE B C 1
ATOM 2600 O O . ILE B 1 46 ? 2.645 0.324 -5.672 1 97.62 46 ILE B O 1
ATOM 2604 N N . ALA B 1 47 ? 3.689 -1.079 -4.402 1 98.12 47 ALA B N 1
ATOM 2605 C CA . ALA B 1 47 ? 2.596 -1.361 -3.479 1 98.12 47 ALA B CA 1
ATOM 2606 C C . ALA B 1 47 ? 1.305 -1.669 -4.234 1 98.12 47 ALA B C 1
ATOM 2608 O O . ALA B 1 47 ? 1.331 -2.324 -5.281 1 98.12 47 ALA B O 1
ATOM 2609 N N . LYS B 1 48 ? 0.135 -1.554 -3.621 1 98.25 48 LYS B N 1
ATOM 2610 C CA . LYS B 1 48 ? -1.16 -1.705 -4.277 1 98.25 48 LYS B CA 1
ATOM 2611 C C . LYS B 1 48 ? -1.6 -0.4 -4.934 1 98.25 48 LYS B C 1
ATOM 2613 O O . LYS B 1 48 ? -2.717 0.069 -4.707 1 98.25 48 LYS B O 1
ATOM 2618 N N . SER B 1 49 ? -0.81 0.116 -5.812 1 97.88 49 SER B N 1
ATOM 2619 C CA . SER B 1 49 ? -1.049 1.435 -6.391 1 97.88 49 SER B CA 1
ATOM 2620 C C . SER B 1 49 ? -1.705 1.327 -7.762 1 97.88 49 SER B C 1
ATOM 2622 O O . SER B 1 49 ? -1.651 0.274 -8.406 1 97.88 49 SER B O 1
ATOM 2624 N N . PHE B 1 50 ? -2.369 2.416 -8.133 1 96.44 50 PHE B N 1
ATOM 2625 C CA . PHE B 1 50 ? -2.889 2.635 -9.477 1 96.44 50 PHE B CA 1
ATOM 2626 C C . PHE B 1 50 ? -2.32 3.916 -10.078 1 96.44 50 PHE B C 1
ATOM 2628 O O . PHE B 1 50 ? -2.15 4.914 -9.375 1 96.44 50 PHE B O 1
ATOM 2635 N N . MET B 1 51 ? -1.941 3.922 -11.273 1 90.56 51 MET B N 1
ATOM 2636 C CA . MET B 1 51 ? -1.63 5.133 -12.031 1 90.56 51 MET B CA 1
ATOM 2637 C C . MET B 1 51 ? -2.852 5.629 -12.797 1 90.56 51 MET B C 1
ATOM 2639 O O . MET B 1 51 ? -3.02 5.312 -13.977 1 90.56 51 MET B O 1
ATOM 2643 N N . ILE B 1 52 ? -3.561 6.508 -12.203 1 92.56 52 ILE B N 1
ATOM 2644 C CA . ILE B 1 52 ? -4.941 6.707 -12.625 1 92.56 52 ILE B CA 1
ATOM 2645 C C . ILE B 1 52 ? -5.004 7.793 -13.695 1 92.56 52 ILE B C 1
ATOM 2647 O O . ILE B 1 52 ? -6.02 7.953 -14.367 1 92.56 52 ILE B O 1
ATOM 2651 N N . LYS B 1 53 ? -3.963 8.57 -13.906 1 90.12 53 LYS B N 1
ATOM 2652 C CA . LYS B 1 53 ? -4.012 9.664 -14.883 1 90.12 53 LYS B CA 1
ATOM 2653 C C . LYS B 1 53 ? -3.566 9.188 -16.266 1 90.12 53 LYS B C 1
ATOM 2655 O O . LYS B 1 53 ? -3.83 9.852 -17.266 1 90.12 53 LYS B O 1
ATOM 2660 N N . GLU B 1 54 ? -2.965 8.055 -16.312 1 88.62 54 GLU B N 1
ATOM 2661 C CA . GLU B 1 54 ? -2.449 7.535 -17.562 1 88.62 54 GLU B CA 1
ATOM 2662 C C . GLU B 1 54 ? -3.426 6.543 -18.203 1 88.62 54 GLU B C 1
ATOM 2664 O O . GLU B 1 54 ? -4.098 5.793 -17.484 1 88.62 54 GLU B O 1
ATOM 2669 N N . GLU B 1 55 ? -3.467 6.664 -19.531 1 94.38 55 GLU B N 1
ATOM 2670 C CA . GLU B 1 55 ? -4.145 5.578 -20.25 1 94.38 55 GLU B CA 1
ATOM 2671 C C . GLU B 1 55 ? -3.324 4.293 -20.188 1 94.38 55 GLU B C 1
ATOM 2673 O O . GLU B 1 55 ? -2.105 4.32 -20.375 1 94.38 55 GLU B O 1
ATOM 2678 N N . ILE B 1 56 ? -4.008 3.225 -19.891 1 96.75 56 ILE B N 1
ATOM 2679 C CA . ILE B 1 56 ? -3.322 1.941 -19.781 1 96.75 56 ILE B CA 1
ATOM 2680 C C . ILE B 1 56 ? -3.307 1.238 -21.125 1 96.75 56 ILE B C 1
ATOM 2682 O O . ILE B 1 56 ? -4.355 0.836 -21.641 1 96.75 56 ILE B O 1
ATOM 2686 N N . GLN B 1 57 ? -2.139 1.004 -21.625 1 95.44 57 GLN B N 1
ATOM 2687 C CA . GLN B 1 57 ? -1.992 0.37 -22.922 1 95.44 57 GLN B CA 1
ATOM 2688 C C . GLN B 1 57 ? -1.909 -1.147 -22.797 1 95.44 57 GLN B C 1
ATOM 2690 O O . GLN B 1 57 ? -1.276 -1.662 -21.875 1 95.44 57 GLN B O 1
ATOM 2695 N N . LEU B 1 58 ? -2.59 -1.861 -23.672 1 96.31 58 LEU B N 1
ATOM 2696 C CA . LEU B 1 58 ? -2.551 -3.318 -23.734 1 96.31 58 LEU B CA 1
ATOM 2697 C C . LEU B 1 58 ? -1.562 -3.785 -24.797 1 96.31 58 LEU B C 1
ATOM 2699 O O . LEU B 1 58 ? -1.588 -3.301 -25.938 1 96.31 58 LEU B O 1
ATOM 2703 N N . ARG B 1 59 ? -0.616 -4.629 -24.469 1 96.69 59 ARG B N 1
ATOM 2704 C CA . ARG B 1 59 ? 0.33 -5.34 -25.328 1 96.69 59 ARG B CA 1
ATOM 2705 C C . ARG B 1 59 ? 0.384 -6.82 -24.969 1 96.69 59 ARG B C 1
ATOM 2707 O O . ARG B 1 59 ? -0.403 -7.297 -24.156 1 96.69 59 ARG B O 1
ATOM 2714 N N . TYR B 1 60 ? 1.255 -7.492 -25.656 1 97.19 60 TYR B N 1
ATOM 2715 C CA . TYR B 1 60 ? 1.325 -8.938 -25.438 1 97.19 60 TYR B CA 1
ATOM 2716 C C . TYR B 1 60 ? 2.771 -9.406 -25.391 1 97.19 60 TYR B C 1
ATOM 2718 O O . TYR B 1 60 ? 3.648 -8.805 -26.016 1 97.19 60 TYR B O 1
ATOM 2726 N N . PHE B 1 61 ? 3.016 -10.406 -24.625 1 98.06 61 PHE B N 1
ATOM 2727 C CA . PHE B 1 61 ? 4.289 -11.125 -24.641 1 98.06 61 PHE B CA 1
ATOM 2728 C C . PHE B 1 61 ? 4.145 -12.461 -25.359 1 98.06 61 PHE B C 1
ATOM 2730 O O . PHE B 1 61 ? 3.461 -13.359 -24.875 1 98.06 61 PHE B O 1
ATOM 2737 N N . ASN B 1 62 ? 4.809 -12.555 -26.484 1 97.31 62 ASN B N 1
ATOM 2738 C CA . ASN B 1 62 ? 4.84 -13.805 -27.234 1 97.31 62 ASN B CA 1
ATOM 2739 C C . ASN B 1 62 ? 5.797 -14.812 -26.594 1 97.31 62 ASN B C 1
ATOM 2741 O O . ASN B 1 62 ? 7.012 -14.617 -26.625 1 97.31 62 ASN B O 1
ATOM 2745 N N . ARG B 1 63 ? 5.25 -15.867 -26.109 1 95.38 63 ARG B N 1
ATOM 2746 C CA . ARG B 1 63 ? 6.043 -16.828 -25.344 1 95.38 63 ARG B CA 1
ATOM 2747 C C . ARG B 1 63 ? 7.027 -17.562 -26.25 1 95.38 63 ARG B C 1
ATOM 2749 O O . ARG B 1 63 ? 8.07 -18.031 -25.781 1 95.38 63 ARG B O 1
ATOM 2756 N N . LEU B 1 64 ? 6.73 -17.734 -27.484 1 94.38 64 LEU B N 1
ATOM 2757 C CA . LEU B 1 64 ? 7.582 -18.453 -28.422 1 94.38 64 LEU B CA 1
ATOM 2758 C C . LEU B 1 64 ? 8.773 -17.594 -28.844 1 94.38 64 LEU B C 1
ATOM 2760 O O . LEU B 1 64 ? 9.922 -18.047 -28.781 1 94.38 64 LEU B O 1
ATOM 2764 N N . THR B 1 65 ? 8.523 -16.359 -29.188 1 95.44 65 THR B N 1
ATOM 2765 C CA . THR B 1 65 ? 9.578 -15.492 -29.703 1 95.44 65 THR B CA 1
ATOM 2766 C C . THR B 1 65 ? 10.188 -14.672 -28.562 1 95.44 65 THR B C 1
ATOM 2768 O O . THR B 1 65 ? 11.25 -14.062 -28.75 1 95.44 65 THR B O 1
ATOM 2771 N N . LYS B 1 66 ? 9.484 -14.633 -27.438 1 94.62 66 LYS B N 1
ATOM 2772 C CA . LYS B 1 66 ? 9.906 -13.852 -26.281 1 94.62 66 LYS B CA 1
ATOM 2773 C C . LYS B 1 66 ? 9.938 -12.359 -26.609 1 94.62 66 LYS B C 1
ATOM 2775 O O . LYS B 1 66 ? 10.828 -11.633 -26.156 1 94.62 66 LYS B O 1
ATOM 2780 N N . GLN B 1 67 ? 9.062 -11.938 -27.484 1 95.88 67 GLN B N 1
ATOM 2781 C CA . GLN B 1 67 ? 8.953 -10.539 -27.891 1 95.88 67 GLN B CA 1
ATOM 2782 C C . GLN B 1 67 ? 7.641 -9.922 -27.406 1 95.88 67 GLN B C 1
ATOM 2784 O O . GLN B 1 67 ? 6.648 -10.633 -27.234 1 95.88 67 GLN B O 1
ATOM 2789 N N . ILE B 1 68 ? 7.723 -8.664 -27.156 1 96.44 68 ILE B N 1
ATOM 2790 C CA . ILE B 1 68 ? 6.508 -7.918 -26.875 1 96.44 68 ILE B CA 1
ATOM 2791 C C . ILE B 1 68 ? 5.863 -7.453 -28.172 1 96.44 68 ILE B C 1
ATOM 2793 O O . ILE B 1 68 ? 6.539 -6.887 -29.047 1 96.44 68 ILE B O 1
ATOM 2797 N N . THR B 1 69 ? 4.602 -7.73 -28.359 1 95.56 69 THR B N 1
ATOM 2798 C CA . THR B 1 69 ? 3.891 -7.414 -29.594 1 95.56 69 THR B CA 1
ATOM 2799 C C . THR B 1 69 ? 2.631 -6.605 -29.297 1 95.56 69 THR B C 1
ATOM 2801 O O . THR B 1 69 ? 2.127 -6.617 -28.172 1 95.56 69 THR B O 1
ATOM 2804 N N . GLU B 1 70 ? 2.1 -5.93 -30.219 1 93.19 70 GLU B N 1
ATOM 2805 C CA . GLU B 1 70 ? 0.909 -5.098 -30.078 1 93.19 70 GLU B CA 1
ATOM 2806 C C . GLU B 1 70 ? -0.363 -5.922 -30.25 1 93.19 70 GLU B C 1
ATOM 2808 O O . GLU B 1 70 ? -1.436 -5.523 -29.797 1 93.19 70 GLU B O 1
ATOM 2813 N N . GLU B 1 71 ? -0.218 -7.059 -30.906 1 92.5 71 GLU B N 1
ATOM 2814 C CA . GLU B 1 71 ? -1.347 -7.953 -31.125 1 92.5 71 GLU B CA 1
ATOM 2815 C C . GLU B 1 71 ? -1.064 -9.344 -30.562 1 92.5 71 GLU B C 1
ATOM 2817 O O . GLU B 1 71 ? 0.081 -9.805 -30.578 1 92.5 71 GLU B O 1
ATOM 2822 N N . LYS B 1 72 ? -2.141 -9.844 -30.125 1 93.31 72 LYS B N 1
ATOM 2823 C CA . LYS B 1 72 ? -1.992 -11.227 -29.688 1 93.31 72 LYS B CA 1
ATOM 2824 C C . LYS B 1 72 ? -1.722 -12.148 -30.875 1 93.31 72 LYS B C 1
ATOM 2826 O O . LYS B 1 72 ? -2.447 -12.125 -31.875 1 93.31 72 LYS B O 1
ATOM 2831 N N . GLN B 1 73 ? -0.743 -12.945 -30.766 1 94.81 73 GLN B N 1
ATOM 2832 C CA . GLN B 1 73 ? -0.35 -13.812 -31.875 1 94.81 73 GLN B CA 1
ATOM 2833 C C . GLN B 1 73 ? -0.67 -15.273 -31.562 1 94.81 73 GLN B C 1
ATOM 2835 O O . GLN B 1 73 ? -0.932 -16.062 -32.469 1 94.81 73 GLN B O 1
ATOM 2840 N N . ASN B 1 74 ? -0.562 -15.625 -30.312 1 94.5 74 ASN B N 1
ATOM 2841 C CA . ASN B 1 74 ? -0.879 -16.969 -29.844 1 94.5 74 ASN B CA 1
ATOM 2842 C C . ASN B 1 74 ? -1.82 -16.938 -28.641 1 94.5 74 ASN B C 1
ATOM 2844 O O . ASN B 1 74 ? -1.799 -15.984 -27.859 1 94.5 74 ASN B O 1
ATOM 2848 N N . ASP B 1 75 ? -2.566 -17.938 -28.453 1 92.06 75 ASP B N 1
ATOM 2849 C CA . ASP B 1 75 ? -3.547 -18.016 -27.375 1 92.06 75 ASP B CA 1
ATOM 2850 C C . ASP B 1 75 ? -2.867 -17.969 -26 1 92.06 75 ASP B C 1
ATOM 2852 O O . ASP B 1 75 ? -3.445 -17.469 -25.031 1 92.06 75 ASP B O 1
ATOM 2856 N N . ASN B 1 76 ? -1.675 -18.422 -25.969 1 93.12 76 ASN B N 1
ATOM 2857 C CA . ASN B 1 76 ? -1.003 -18.516 -24.688 1 93.12 76 ASN B CA 1
ATOM 2858 C C . ASN B 1 76 ? -0.082 -17.328 -24.438 1 93.12 76 ASN B C 1
ATOM 2860 O O . ASN B 1 76 ? 0.732 -17.344 -23.516 1 93.12 76 ASN B O 1
ATOM 2864 N N . ASP B 1 77 ? -0.174 -16.297 -25.281 1 97.06 77 ASP B N 1
ATOM 2865 C CA . ASP B 1 77 ? 0.564 -15.062 -25.031 1 97.06 77 ASP B CA 1
ATOM 2866 C C . ASP B 1 77 ? 0.09 -14.391 -23.75 1 97.06 77 ASP B C 1
ATOM 2868 O O . ASP B 1 77 ? -1.097 -14.43 -23.422 1 97.06 77 ASP B O 1
ATOM 2872 N N . PHE B 1 78 ? 1.029 -13.867 -23.094 1 98.44 78 PHE B N 1
ATOM 2873 C CA . PHE B 1 78 ? 0.678 -13.156 -21.875 1 98.44 78 PHE B CA 1
ATOM 2874 C C . PHE B 1 78 ? 0.14 -11.766 -22.188 1 98.44 78 PHE B C 1
ATOM 2876 O O . PHE B 1 78 ? 0.645 -11.086 -23.094 1 98.44 78 PHE B O 1
ATOM 2883 N N . TYR B 1 79 ? -0.897 -11.352 -21.469 1 98.25 79 TYR B N 1
ATOM 2884 C CA . TYR B 1 79 ? -1.327 -9.953 -21.516 1 98.25 79 TYR B CA 1
ATOM 2885 C C . TYR B 1 79 ? -0.356 -9.055 -20.766 1 98.25 79 TYR B C 1
ATOM 2887 O O . TYR B 1 79 ? 0.063 -9.375 -19.656 1 98.25 79 TYR B O 1
ATOM 2895 N N . LEU B 1 80 ? 0.036 -8 -21.406 1 98.25 80 LEU B N 1
ATOM 2896 C CA . LEU B 1 80 ? 0.847 -6.961 -20.781 1 98.25 80 LEU B CA 1
ATOM 2897 C C . LEU B 1 80 ? 0.086 -5.641 -20.719 1 98.25 80 LEU B C 1
ATOM 2899 O O . LEU B 1 80 ? -0.562 -5.246 -21.688 1 98.25 80 LEU B O 1
ATOM 2903 N N . LEU B 1 81 ? 0.128 -5.012 -19.594 1 98 81 LEU B N 1
ATOM 2904 C CA . LEU B 1 81 ? -0.473 -3.691 -19.438 1 98 81 LEU B CA 1
ATOM 2905 C C . LEU B 1 81 ? 0.565 -2.676 -18.969 1 98 81 LEU B C 1
ATOM 2907 O O . LEU B 1 81 ? 1.432 -2.996 -18.156 1 98 81 LEU B O 1
ATOM 2911 N N . SER B 1 82 ? 0.473 -1.421 -19.406 1 96.81 82 SER B N 1
ATOM 2912 C CA . SER B 1 82 ? 1.382 -0.357 -18.984 1 96.81 82 SER B CA 1
ATOM 2913 C C . SER B 1 82 ? 1.032 0.16 -17.594 1 96.81 82 SER B C 1
ATOM 2915 O O . SER B 1 82 ? 1.509 1.22 -17.188 1 96.81 82 SER B O 1
ATOM 2917 N N . GLY B 1 83 ? 0.341 -0.507 -16.797 1 97.12 83 GLY B N 1
ATOM 2918 C CA . GLY B 1 83 ? -0.072 -0.128 -15.461 1 97.12 83 GLY B CA 1
ATOM 2919 C C . GLY B 1 83 ? 0.629 -0.923 -14.375 1 97.12 83 GLY B C 1
ATOM 2920 O O . GLY B 1 83 ? 1.648 -1.566 -14.633 1 97.12 83 GLY B O 1
ATOM 2921 N N . THR B 1 84 ? 0.196 -0.801 -13.172 1 98.06 84 THR B N 1
ATOM 2922 C CA . THR B 1 84 ? 0.748 -1.483 -12.008 1 98.06 84 THR B CA 1
ATOM 2923 C C . THR B 1 84 ? 0.214 -2.91 -11.914 1 98.06 84 THR B C 1
ATOM 2925 O O . THR B 1 84 ? -0.725 -3.275 -12.625 1 98.06 84 THR B O 1
ATOM 2928 N N . PRO B 1 85 ? 0.818 -3.736 -11.055 1 98.62 85 PRO B N 1
ATOM 2929 C CA . PRO B 1 85 ? 0.285 -5.09 -10.875 1 98.62 85 PRO B CA 1
ATOM 2930 C C . PRO B 1 85 ? -1.177 -5.094 -10.438 1 98.62 85 PRO B C 1
ATOM 2932 O O . PRO B 1 85 ? -1.957 -5.938 -10.883 1 98.62 85 PRO B O 1
ATOM 2935 N N . ALA B 1 86 ? -1.557 -4.156 -9.555 1 98.69 86 ALA B N 1
ATOM 2936 C CA . ALA B 1 86 ? -2.957 -4.035 -9.156 1 98.69 86 ALA B CA 1
ATOM 2937 C C . ALA B 1 86 ? -3.84 -3.705 -10.359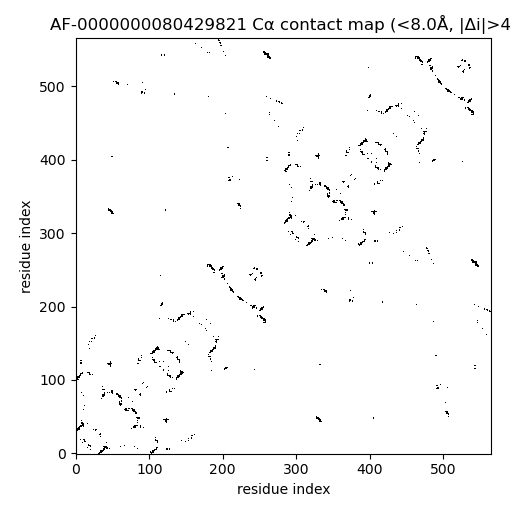 1 98.69 86 ALA B C 1
ATOM 2939 O O . ALA B 1 86 ? -4.934 -4.258 -10.5 1 98.69 86 ALA B O 1
ATOM 2940 N N . THR B 1 87 ? -3.355 -2.832 -11.227 1 98.56 87 THR B N 1
ATOM 2941 C CA . THR B 1 87 ? -4.059 -2.502 -12.461 1 98.56 87 THR B CA 1
ATOM 2942 C C . THR B 1 87 ? -4.254 -3.744 -13.328 1 98.56 87 THR B C 1
ATOM 2944 O O . THR B 1 87 ? -5.348 -3.986 -13.844 1 98.56 87 THR B O 1
ATOM 2947 N N . CYS B 1 88 ? -3.221 -4.527 -13.445 1 98.81 88 CYS B N 1
ATOM 2948 C CA . CYS B 1 88 ? -3.271 -5.738 -14.258 1 98.81 88 CYS B CA 1
ATOM 2949 C C . CYS B 1 88 ? -4.34 -6.695 -13.742 1 98.81 88 CYS B C 1
ATOM 2951 O O . CYS B 1 88 ? -5.133 -7.227 -14.523 1 98.81 88 CYS B O 1
ATOM 2953 N N . VAL B 1 89 ? -4.352 -6.883 -12.453 1 98.88 89 VAL B N 1
ATOM 2954 C CA . VAL B 1 89 ? -5.312 -7.809 -11.859 1 98.88 89 VAL B CA 1
ATOM 2955 C C . VAL B 1 89 ? -6.73 -7.277 -12.055 1 98.88 89 VAL B C 1
ATOM 2957 O O . VAL B 1 89 ? -7.629 -8.023 -12.453 1 98.88 89 VAL B O 1
ATOM 2960 N N . ASN B 1 90 ? -6.953 -6 -11.789 1 98.62 90 ASN B N 1
ATOM 2961 C CA . ASN B 1 90 ? -8.289 -5.426 -11.922 1 98.62 90 ASN B CA 1
ATOM 2962 C C . ASN B 1 90 ? -8.812 -5.539 -13.352 1 98.62 90 ASN B C 1
ATOM 2964 O O . ASN B 1 90 ? -9.938 -6 -13.562 1 98.62 90 ASN B O 1
ATOM 2968 N N . ILE B 1 91 ? -7.996 -5.129 -14.266 1 98.12 91 ILE B N 1
ATOM 2969 C CA . ILE B 1 91 ? -8.406 -5.152 -15.664 1 98.12 91 ILE B CA 1
ATOM 2970 C C . ILE B 1 91 ? -8.562 -6.598 -16.141 1 98.12 91 ILE B C 1
ATOM 2972 O O . ILE B 1 91 ? -9.508 -6.926 -16.859 1 98.12 91 ILE B O 1
ATOM 2976 N N . ALA B 1 92 ? -7.668 -7.496 -15.758 1 98.75 92 ALA B N 1
ATOM 2977 C CA . ALA B 1 92 ? -7.754 -8.898 -16.156 1 98.75 92 ALA B CA 1
ATOM 2978 C C . ALA B 1 92 ? -9.062 -9.523 -15.688 1 98.75 92 ALA B C 1
ATOM 2980 O O . ALA B 1 92 ? -9.781 -10.148 -16.469 1 98.75 92 ALA B O 1
ATOM 2981 N N . LEU B 1 93 ? -9.406 -9.32 -14.43 1 98.56 93 LEU B N 1
ATOM 2982 C CA . LEU B 1 93 ? -10.586 -9.961 -13.844 1 98.56 93 LEU B CA 1
ATOM 2983 C C . LEU B 1 93 ? -11.867 -9.367 -14.422 1 98.56 93 LEU B C 1
ATOM 2985 O O . LEU B 1 93 ? -12.867 -10.07 -14.578 1 98.56 93 LEU B O 1
ATOM 2989 N N . ASN B 1 94 ? -11.812 -8.078 -14.789 1 97.5 94 ASN B N 1
ATOM 2990 C CA . ASN B 1 94 ? -13.07 -7.402 -15.086 1 97.5 94 ASN B CA 1
ATOM 2991 C C . ASN B 1 94 ? -13.227 -7.152 -16.578 1 97.5 94 ASN B C 1
ATOM 2993 O O . ASN B 1 94 ? -14.312 -6.789 -17.047 1 97.5 94 ASN B O 1
ATOM 2997 N N . HIS B 1 95 ? -12.164 -7.344 -17.359 1 96.75 95 HIS B N 1
ATOM 2998 C CA . HIS B 1 95 ? -12.258 -7.039 -18.781 1 96.75 95 HIS B CA 1
ATOM 2999 C C . HIS B 1 95 ? -11.648 -8.156 -19.625 1 96.75 95 HIS B C 1
ATOM 3001 O O . HIS B 1 95 ? -12.359 -8.82 -20.375 1 96.75 95 HIS B O 1
ATOM 3007 N N . LEU B 1 96 ? -10.391 -8.516 -19.438 1 96.94 96 LEU B N 1
ATOM 3008 C CA . LEU B 1 96 ? -9.688 -9.445 -20.328 1 96.94 96 LEU B CA 1
ATOM 3009 C C . LEU B 1 96 ? -10.219 -10.867 -20.156 1 96.94 96 LEU B C 1
ATOM 3011 O O . LEU B 1 96 ? -10.359 -11.602 -21.125 1 96.94 96 LEU B O 1
ATOM 3015 N N . PHE B 1 97 ? -10.484 -11.227 -18.906 1 97.62 97 PHE B N 1
ATOM 3016 C CA . PHE B 1 97 ? -10.945 -12.57 -18.578 1 97.62 97 PHE B CA 1
ATOM 3017 C C . PHE B 1 97 ? -12.281 -12.531 -17.844 1 97.62 97 PHE B C 1
ATOM 3019 O O . PHE B 1 97 ? -12.523 -13.328 -16.938 1 97.62 97 PHE B O 1
ATOM 3026 N N . LYS B 1 98 ? -13.102 -11.539 -18.141 1 95.94 98 LYS B N 1
ATOM 3027 C CA . LYS B 1 98 ? -14.328 -11.242 -17.422 1 95.94 98 LYS B CA 1
ATOM 3028 C C . LYS B 1 98 ? -15.258 -12.453 -17.406 1 95.94 98 LYS B C 1
ATOM 3030 O O . LYS B 1 98 ? -16.047 -12.617 -16.469 1 95.94 98 LYS B O 1
ATOM 3035 N N . ASP B 1 99 ? -15.117 -13.352 -18.375 1 96.44 99 ASP B N 1
ATOM 3036 C CA . ASP B 1 99 ? -16.016 -14.492 -18.484 1 96.44 99 ASP B CA 1
ATOM 3037 C C . ASP B 1 99 ? -15.406 -15.742 -17.875 1 96.44 99 ASP B C 1
ATOM 3039 O O . ASP B 1 99 ? -16.016 -16.828 -17.922 1 96.44 99 ASP B O 1
ATOM 3043 N N . GLU B 1 100 ? -14.25 -15.617 -17.359 1 96.31 100 GLU B N 1
ATOM 3044 C CA . GLU B 1 100 ? -13.562 -16.75 -16.734 1 96.31 100 GLU B CA 1
ATOM 3045 C C . GLU B 1 100 ? -13.734 -16.734 -15.219 1 96.31 100 GLU B C 1
ATOM 3047 O O . GLU B 1 100 ? -13.797 -15.656 -14.609 1 96.31 100 GLU B O 1
ATOM 3052 N N . GLU B 1 101 ? -13.844 -17.875 -14.688 1 97.38 101 GLU B N 1
ATOM 3053 C CA . GLU B 1 101 ? -13.852 -18.047 -13.242 1 97.38 101 GLU B CA 1
ATOM 3054 C C . GLU B 1 101 ? -12.531 -18.641 -12.75 1 97.38 101 GLU B C 1
ATOM 3056 O O . GLU B 1 101 ? -12.141 -19.719 -13.188 1 97.38 101 GLU B O 1
ATOM 3061 N N . PHE B 1 102 ? -11.953 -17.969 -11.898 1 98.56 102 PHE B N 1
ATOM 3062 C CA . PHE B 1 102 ? -10.656 -18.422 -11.406 1 98.56 102 PHE B CA 1
ATOM 3063 C C . PHE B 1 102 ? -10.789 -19.031 -10.016 1 98.56 102 PHE B C 1
ATOM 3065 O O . PHE B 1 102 ? -11.539 -18.516 -9.18 1 98.56 102 PHE B O 1
ATOM 3072 N N . ASP B 1 103 ? -10.039 -20.109 -9.789 1 98.19 103 ASP B N 1
ATOM 3073 C CA . ASP B 1 103 ? -9.93 -20.672 -8.445 1 98.19 103 ASP B CA 1
ATOM 3074 C C . ASP B 1 103 ? -9.125 -19.75 -7.527 1 98.19 103 ASP B C 1
ATOM 3076 O O . ASP B 1 103 ? -9.406 -19.656 -6.332 1 98.19 103 ASP B O 1
ATOM 3080 N N . LEU B 1 104 ? -8.148 -19.156 -8.156 1 98 104 LEU B N 1
ATOM 3081 C CA . LEU B 1 104 ? -7.184 -18.406 -7.363 1 98 104 LEU B CA 1
ATOM 3082 C C . LEU B 1 104 ? -6.438 -17.391 -8.219 1 98 104 LEU B C 1
ATOM 3084 O O . LEU B 1 104 ? -6.219 -17.625 -9.414 1 98 104 LEU B O 1
ATOM 3088 N N . VAL B 1 105 ? -6.113 -16.25 -7.625 1 98.88 105 VAL B N 1
ATOM 3089 C CA . VAL B 1 105 ? -5.184 -15.297 -8.227 1 98.88 105 VAL B CA 1
ATOM 3090 C C . VAL B 1 105 ? -3.836 -15.375 -7.516 1 98.88 105 VAL B C 1
ATOM 3092 O O . VAL B 1 105 ? -3.781 -15.43 -6.285 1 98.88 105 VAL B O 1
ATOM 3095 N N . ILE B 1 106 ? -2.764 -15.406 -8.289 1 98.94 106 ILE B N 1
ATOM 3096 C CA . ILE B 1 106 ? -1.417 -15.484 -7.73 1 98.94 106 ILE B CA 1
ATOM 3097 C C . ILE B 1 106 ? -0.644 -14.211 -8.078 1 98.94 106 ILE B C 1
ATOM 3099 O O . ILE B 1 106 ? -0.501 -13.867 -9.25 1 98.94 106 ILE B O 1
ATOM 3103 N N . GLY B 1 107 ? -0.26 -13.422 -7.09 1 98.81 107 GLY B N 1
ATOM 3104 C CA . GLY B 1 107 ? 0.772 -12.414 -7.277 1 98.81 107 GLY B CA 1
ATOM 3105 C C . GLY B 1 107 ? 2.178 -12.961 -7.121 1 98.81 107 GLY B C 1
ATOM 3106 O O . GLY B 1 107 ? 2.6 -13.297 -6.012 1 98.81 107 GLY B O 1
ATOM 3107 N N . GLY B 1 108 ? 3.021 -12.969 -8.141 1 98.25 108 GLY B N 1
ATOM 3108 C CA . GLY B 1 108 ? 4.359 -13.539 -8.07 1 98.25 108 GLY B CA 1
ATOM 3109 C C . GLY B 1 108 ? 4.602 -14.625 -9.102 1 98.25 108 GLY B C 1
ATOM 3110 O O . GLY B 1 108 ? 3.82 -14.781 -10.039 1 98.25 108 GLY B O 1
ATOM 3111 N N . PRO B 1 109 ? 5.707 -15.297 -8.992 1 98.19 109 PRO B N 1
ATOM 3112 C CA . PRO B 1 109 ? 6.66 -15.164 -7.887 1 98.19 109 PRO B CA 1
ATOM 3113 C C . PRO B 1 109 ? 7.555 -13.93 -8.023 1 98.19 109 PRO B C 1
ATOM 3115 O O . PRO B 1 109 ? 8.062 -13.648 -9.109 1 98.19 109 PRO B O 1
ATOM 3118 N N . ASN B 1 110 ? 7.711 -13.266 -6.914 1 97.69 110 ASN B N 1
ATOM 3119 C CA . ASN B 1 110 ? 8.57 -12.086 -6.859 1 97.69 110 ASN B CA 1
ATOM 3120 C C . ASN B 1 110 ? 10.047 -12.477 -6.902 1 97.69 110 ASN B C 1
ATOM 3122 O O . ASN B 1 110 ? 10.453 -13.461 -6.285 1 97.69 110 ASN B O 1
ATOM 3126 N N . PHE B 1 111 ? 10.867 -11.688 -7.621 1 96.12 111 PHE B N 1
ATOM 3127 C CA . PHE B 1 111 ? 12.328 -11.773 -7.629 1 96.12 111 PHE B CA 1
ATOM 3128 C C . PHE B 1 111 ? 12.914 -11.078 -6.41 1 96.12 111 PHE B C 1
ATOM 3130 O O . PHE B 1 111 ? 13.461 -9.977 -6.52 1 96.12 111 PHE B O 1
ATOM 3137 N N . GLY B 1 112 ? 12.742 -11.695 -5.234 1 92.62 112 GLY B N 1
ATOM 3138 C CA . GLY B 1 112 ? 13.164 -11.109 -3.971 1 92.62 112 GLY B CA 1
ATOM 3139 C C . GLY B 1 112 ? 12.18 -11.359 -2.84 1 92.62 112 GLY B C 1
ATOM 3140 O O . GLY B 1 112 ? 11.164 -12.039 -3.029 1 92.62 112 GLY B O 1
ATOM 3141 N N . ARG B 1 113 ? 12.445 -10.789 -1.692 1 93 113 ARG B N 1
ATOM 3142 C CA . ARG B 1 113 ? 11.711 -11.07 -0.463 1 93 113 ARG B CA 1
ATOM 3143 C C . ARG B 1 113 ? 10.539 -10.109 -0.295 1 93 113 ARG B C 1
ATOM 3145 O O . ARG B 1 113 ? 10.648 -8.922 -0.618 1 93 113 ARG B O 1
ATOM 3152 N N . ASN B 1 114 ? 9.461 -10.625 0.106 1 95.5 114 ASN B N 1
ATOM 3153 C CA . ASN B 1 114 ? 8.336 -9.836 0.604 1 95.5 114 ASN B CA 1
ATOM 3154 C C . ASN B 1 114 ? 8.008 -10.188 2.053 1 95.5 114 ASN B C 1
ATOM 3156 O O . ASN B 1 114 ? 6.902 -10.648 2.35 1 95.5 114 ASN B O 1
ATOM 3160 N N . ILE B 1 115 ? 9.008 -9.93 2.842 1 94.38 115 ILE B N 1
ATOM 3161 C CA . ILE B 1 115 ? 8.883 -10.188 4.273 1 94.38 115 ILE B CA 1
ATOM 3162 C C . ILE B 1 115 ? 8.961 -8.867 5.039 1 94.38 115 ILE B C 1
ATOM 3164 O O . ILE B 1 115 ? 9.352 -7.84 4.48 1 94.38 115 ILE B O 1
ATOM 3168 N N . SER B 1 116 ? 8.617 -8.945 6.328 1 94.25 116 SER B N 1
ATOM 3169 C CA . SER B 1 116 ? 8.633 -7.777 7.195 1 94.25 116 SER B CA 1
ATOM 3170 C C . SER B 1 116 ? 7.723 -6.676 6.66 1 94.25 116 SER B C 1
ATOM 3172 O O . SER B 1 116 ? 7.387 -6.66 5.473 1 94.25 116 SER B O 1
ATOM 3174 N N . THR B 1 117 ? 7.371 -5.758 7.543 1 94.94 117 THR B N 1
ATOM 3175 C CA . THR B 1 117 ? 6.461 -4.676 7.195 1 94.94 117 THR B CA 1
ATOM 3176 C C . THR B 1 117 ? 7.082 -3.758 6.148 1 94.94 117 THR B C 1
ATOM 3178 O O . THR B 1 117 ? 6.387 -3.262 5.258 1 94.94 117 THR B O 1
ATOM 3181 N N . ILE B 1 118 ? 8.391 -3.602 6.137 1 93.44 118 ILE B N 1
ATOM 3182 C CA . ILE B 1 118 ? 9.039 -2.609 5.285 1 93.44 118 ILE B CA 1
ATOM 3183 C C . ILE B 1 118 ? 8.961 -3.051 3.826 1 93.44 118 ILE B C 1
ATOM 3185 O O . ILE B 1 118 ? 8.828 -2.219 2.926 1 93.44 118 ILE B O 1
ATOM 3189 N N . PHE B 1 119 ? 8.945 -4.363 3.59 1 95.06 119 PHE B N 1
ATOM 3190 C CA . PHE B 1 119 ? 8.883 -4.836 2.213 1 95.06 119 PHE B CA 1
ATOM 3191 C C . PHE B 1 119 ? 7.445 -5.117 1.796 1 95.06 119 PHE B C 1
ATOM 3193 O O . PHE B 1 119 ? 7.043 -4.793 0.677 1 95.06 119 PHE B O 1
ATOM 3200 N N . THR B 1 120 ? 6.688 -5.656 2.666 1 97.5 120 THR B N 1
ATOM 3201 C CA . THR B 1 120 ? 5.336 -6.059 2.305 1 97.5 120 THR B CA 1
ATOM 3202 C C . THR B 1 120 ? 4.477 -4.84 1.979 1 97.5 120 THR B C 1
ATOM 3204 O O . THR B 1 120 ? 3.666 -4.875 1.05 1 97.5 120 THR B O 1
ATOM 3207 N N . LEU B 1 121 ? 4.652 -3.727 2.68 1 97.94 121 LEU B N 1
ATOM 3208 C CA . LEU B 1 121 ? 3.834 -2.533 2.5 1 97.94 121 LEU B CA 1
ATOM 3209 C C . LEU B 1 121 ? 4.141 -1.858 1.167 1 97.94 121 LEU B C 1
ATOM 3211 O O . LEU B 1 121 ? 3.326 -1.093 0.651 1 97.94 121 LEU B O 1
ATOM 3215 N N . ALA B 1 122 ? 5.301 -2.145 0.594 1 96.88 122 ALA B N 1
ATOM 3216 C CA . ALA B 1 122 ? 5.699 -1.531 -0.67 1 96.88 122 ALA B CA 1
ATOM 3217 C C . ALA B 1 122 ? 5.695 -2.555 -1.803 1 96.88 122 ALA B C 1
ATOM 3219 O O . ALA B 1 122 ? 6.094 -2.246 -2.928 1 96.88 122 ALA B O 1
ATOM 3220 N N . SER B 1 123 ? 5.266 -3.736 -1.567 1 98.12 123 SER B N 1
ATOM 3221 C CA . SER B 1 123 ? 5.387 -4.84 -2.516 1 98.12 123 SER B CA 1
ATOM 3222 C C . SER B 1 123 ? 4.281 -4.785 -3.568 1 98.12 123 SER B C 1
ATOM 3224 O O . SER B 1 123 ? 3.098 -4.859 -3.236 1 98.12 123 SER B O 1
ATOM 3226 N N . GLY B 1 124 ? 4.707 -4.691 -4.824 1 98.31 124 GLY B N 1
ATOM 3227 C CA . GLY B 1 124 ? 3.746 -4.812 -5.91 1 98.31 124 GLY B CA 1
ATOM 3228 C C . GLY B 1 124 ? 3.17 -6.207 -6.043 1 98.31 124 GLY B C 1
ATOM 3229 O O . GLY B 1 124 ? 2.025 -6.375 -6.469 1 98.31 124 GLY B O 1
ATOM 3230 N N . THR B 1 125 ? 3.932 -7.289 -5.691 1 98.56 125 THR B N 1
ATOM 3231 C CA . THR B 1 125 ? 3.498 -8.68 -5.668 1 98.56 125 THR B CA 1
ATOM 3232 C C . THR B 1 125 ? 2.342 -8.875 -4.691 1 98.56 125 THR B C 1
ATOM 3234 O O . THR B 1 125 ? 1.307 -9.438 -5.051 1 98.56 125 THR B O 1
ATOM 3237 N N . VAL B 1 126 ? 2.508 -8.344 -3.518 1 98.75 126 VAL B N 1
ATOM 3238 C CA . VAL B 1 126 ? 1.469 -8.391 -2.496 1 98.75 126 VAL B CA 1
ATOM 3239 C C . VAL B 1 126 ? 0.28 -7.535 -2.924 1 98.75 126 VAL B C 1
ATOM 3241 O O . VAL B 1 126 ? -0.875 -7.922 -2.729 1 98.75 126 VAL B O 1
ATOM 3244 N N . GLY B 1 127 ? 0.616 -6.391 -3.527 1 98.69 127 GLY B N 1
ATOM 3245 C CA . GLY B 1 127 ? -0.425 -5.508 -4.023 1 98.69 127 GLY B CA 1
ATOM 3246 C C . GLY B 1 127 ? -1.323 -6.16 -5.059 1 98.69 127 GLY B C 1
ATOM 3247 O O . GLY B 1 127 ? -2.535 -5.934 -5.066 1 98.69 127 GLY B O 1
ATOM 3248 N N . ALA B 1 128 ? -0.753 -6.945 -5.949 1 98.81 128 ALA B N 1
ATOM 3249 C CA . ALA B 1 128 ? -1.527 -7.66 -6.961 1 98.81 128 ALA B CA 1
ATOM 3250 C C . ALA B 1 128 ? -2.504 -8.641 -6.316 1 98.81 128 ALA B C 1
ATOM 3252 O O . ALA B 1 128 ? -3.689 -8.664 -6.66 1 98.81 128 ALA B O 1
ATOM 3253 N N . ALA B 1 129 ? -1.99 -9.422 -5.391 1 98.81 129 ALA B N 1
ATOM 3254 C CA . ALA B 1 129 ? -2.834 -10.391 -4.691 1 98.81 129 ALA B CA 1
ATOM 3255 C C . ALA B 1 129 ? -3.932 -9.688 -3.896 1 98.81 129 ALA B C 1
ATOM 3257 O O . ALA B 1 129 ? -5.074 -10.148 -3.863 1 98.81 129 ALA B O 1
ATOM 3258 N N . MET B 1 130 ? -3.578 -8.602 -3.295 1 98.62 130 MET B N 1
ATOM 3259 C CA . MET B 1 130 ? -4.551 -7.852 -2.502 1 98.62 130 MET B CA 1
ATOM 3260 C C . MET B 1 130 ? -5.66 -7.297 -3.387 1 98.62 130 MET B C 1
ATOM 3262 O O . MET B 1 130 ? -6.824 -7.266 -2.982 1 98.62 130 MET B O 1
ATOM 3266 N N . GLU B 1 131 ? -5.297 -6.84 -4.539 1 98.62 131 GLU B N 1
ATOM 3267 C CA . GLU B 1 131 ? -6.309 -6.367 -5.477 1 98.62 131 GLU B CA 1
ATOM 3268 C C . GLU B 1 131 ? -7.305 -7.469 -5.82 1 98.62 131 GLU B C 1
ATOM 3270 O O . GLU B 1 131 ? -8.5 -7.211 -5.965 1 98.62 131 GLU B O 1
ATOM 3275 N N . ALA B 1 132 ? -6.832 -8.68 -5.965 1 98.75 132 ALA B N 1
ATOM 3276 C CA . ALA B 1 132 ? -7.711 -9.812 -6.215 1 98.75 132 ALA B CA 1
ATOM 3277 C C . ALA B 1 132 ? -8.719 -9.992 -5.082 1 98.75 132 ALA B C 1
ATOM 3279 O O . ALA B 1 132 ? -9.906 -10.227 -5.324 1 98.75 132 ALA B O 1
ATOM 3280 N N . VAL B 1 133 ? -8.242 -9.859 -3.869 1 98.44 133 VAL B N 1
ATOM 3281 C CA . VAL B 1 133 ? -9.109 -9.992 -2.705 1 98.44 133 VAL B CA 1
ATOM 3282 C C . VAL B 1 133 ? -10.219 -8.938 -2.762 1 98.44 133 VAL B C 1
ATOM 3284 O O . VAL B 1 133 ? -11.383 -9.242 -2.506 1 98.44 133 VAL B O 1
ATOM 3287 N N . LEU B 1 134 ? -9.844 -7.746 -3.135 1 97.19 134 LEU B N 1
ATOM 3288 C CA . LEU B 1 134 ? -10.805 -6.652 -3.199 1 97.19 134 LEU B CA 1
ATOM 3289 C C . LEU B 1 134 ? -11.781 -6.855 -4.355 1 97.19 134 LEU B C 1
ATOM 3291 O O . LEU B 1 134 ? -12.789 -6.145 -4.457 1 97.19 134 LEU B O 1
ATOM 3295 N N . ASN B 1 135 ? -11.477 -7.789 -5.223 1 96.75 135 ASN B N 1
ATOM 3296 C CA . ASN B 1 135 ? -12.391 -8.219 -6.273 1 96.75 135 ASN B CA 1
ATOM 3297 C C . ASN B 1 135 ? -13.047 -9.555 -5.938 1 96.75 135 ASN B C 1
ATOM 3299 O O . ASN B 1 135 ? -13.484 -10.281 -6.832 1 96.75 135 ASN B O 1
ATOM 3303 N N . ARG B 1 136 ? -12.984 -9.969 -4.699 1 96.31 136 ARG B N 1
ATOM 3304 C CA . ARG B 1 136 ? -13.688 -11.125 -4.141 1 96.31 136 ARG B CA 1
ATOM 3305 C C . ARG B 1 136 ? -13.078 -12.43 -4.637 1 96.31 136 ARG B C 1
ATOM 3307 O O . ARG B 1 136 ? -13.797 -13.406 -4.871 1 96.31 136 ARG B O 1
ATOM 3314 N N . LYS B 1 137 ? -11.82 -12.391 -4.844 1 98.12 137 LYS B N 1
ATOM 3315 C CA . LYS B 1 137 ? -11.117 -13.602 -5.254 1 98.12 137 LYS B CA 1
ATOM 3316 C C . LYS B 1 137 ? -10.188 -14.102 -4.148 1 98.12 137 LYS B C 1
ATOM 3318 O O . LYS B 1 137 ? -9.656 -13.297 -3.377 1 98.12 137 LYS B O 1
ATOM 3323 N N . LYS B 1 138 ? -10.047 -15.438 -4.031 1 98.12 138 LYS B N 1
ATOM 3324 C CA . LYS B 1 138 ? -8.938 -15.984 -3.258 1 98.12 138 LYS B CA 1
ATOM 3325 C C . LYS B 1 138 ? -7.598 -15.617 -3.891 1 98.12 138 LYS B C 1
ATOM 3327 O O . LYS B 1 138 ? -7.465 -15.602 -5.117 1 98.12 138 LYS B O 1
ATOM 3332 N N . ALA B 1 139 ? -6.625 -15.289 -3.074 1 98.81 139 ALA B N 1
ATOM 3333 C CA . ALA B 1 139 ? -5.355 -14.852 -3.643 1 98.81 139 ALA B CA 1
ATOM 3334 C C . ALA B 1 139 ? -4.18 -15.289 -2.773 1 98.81 139 ALA B C 1
ATOM 3336 O O . ALA B 1 139 ? -4.332 -15.477 -1.564 1 98.81 139 ALA B O 1
ATOM 3337 N N . ILE B 1 140 ? -3.045 -15.539 -3.367 1 98.88 140 ILE B N 1
ATOM 3338 C CA . ILE B 1 140 ? -1.782 -15.859 -2.715 1 98.88 140 ILE B CA 1
ATOM 3339 C C . ILE B 1 140 ? -0.647 -15.07 -3.363 1 98.88 140 ILE B C 1
ATOM 3341 O O . ILE B 1 140 ? -0.572 -14.977 -4.59 1 98.88 140 ILE B O 1
ATOM 3345 N N . SER B 1 141 ? 0.113 -14.367 -2.6 1 98.88 141 SER B N 1
ATOM 3346 C CA . SER B 1 141 ? 1.366 -13.812 -3.1 1 98.88 141 SER B CA 1
ATOM 3347 C C . SER B 1 141 ? 2.531 -14.766 -2.852 1 98.88 141 SER B C 1
ATOM 3349 O O . SER B 1 141 ? 2.607 -15.398 -1.798 1 98.88 141 SER B O 1
ATOM 3351 N N . VAL B 1 142 ? 3.414 -14.93 -3.805 1 98.81 142 VAL B N 1
ATOM 3352 C CA . VAL B 1 142 ? 4.551 -15.844 -3.727 1 98.81 142 VAL B CA 1
ATOM 3353 C C . VAL B 1 142 ? 5.844 -15.094 -4.027 1 98.81 142 VAL B C 1
ATOM 3355 O O . VAL B 1 142 ? 5.898 -14.289 -4.961 1 98.81 142 VAL B O 1
ATOM 3358 N N . SER B 1 143 ? 6.863 -15.352 -3.244 1 98.44 143 SER B N 1
ATOM 3359 C CA . SER B 1 143 ? 8.188 -14.781 -3.459 1 98.44 143 SER B CA 1
ATOM 3360 C C . SER B 1 143 ? 9.266 -15.852 -3.42 1 98.44 143 SER B C 1
ATOM 3362 O O . SER B 1 143 ? 9.258 -16.719 -2.543 1 98.44 143 SER B O 1
ATOM 3364 N N . PHE B 1 144 ? 10.102 -15.953 -4.43 1 97.81 144 PHE B N 1
ATOM 3365 C CA . PHE B 1 144 ? 11.336 -16.734 -4.402 1 97.81 144 PHE B CA 1
ATOM 3366 C C . PHE B 1 144 ? 12.492 -15.891 -3.863 1 97.81 144 PHE B C 1
ATOM 3368 O O . PHE B 1 144 ? 12.953 -14.961 -4.523 1 97.81 144 PHE B O 1
ATOM 3375 N N . CYS B 1 145 ? 12.938 -16.469 -2.637 1 91.69 145 CYS B N 1
ATOM 3376 C CA . CYS B 1 145 ? 13.758 -15.586 -1.814 1 91.69 145 CYS B CA 1
ATOM 3377 C C . CYS B 1 145 ? 15.242 -15.883 -2.01 1 91.69 145 CYS B C 1
ATOM 3379 O O . CYS B 1 145 ? 15.602 -16.984 -2.447 1 91.69 145 CYS B O 1
ATOM 3381 N N . PHE B 1 146 ? 16.438 -14.852 -1.924 1 79.62 146 PHE B N 1
ATOM 3382 C CA . PHE B 1 146 ? 17.891 -14.828 -2.027 1 79.62 146 PHE B CA 1
ATOM 3383 C C . PHE B 1 146 ? 18.328 -14.945 -3.48 1 79.62 146 PHE B C 1
ATOM 3385 O O . PHE B 1 146 ? 19.531 -15.016 -3.77 1 79.62 146 PHE B O 1
ATOM 3392 N N . CYS B 1 147 ? 17.75 -14.594 -4.285 1 77.69 147 CYS B N 1
ATOM 3393 C CA . CYS B 1 147 ? 17.797 -14.453 -5.734 1 77.69 147 CYS B CA 1
ATOM 3394 C C . CYS B 1 147 ? 19.047 -15.102 -6.309 1 77.69 147 CYS B C 1
ATOM 3396 O O . CYS B 1 147 ? 20.141 -14.555 -6.184 1 77.69 147 CYS B O 1
ATOM 3398 N N . ASN B 1 148 ? 18.938 -16.391 -6.57 1 87.94 148 ASN B N 1
ATOM 3399 C CA . ASN B 1 148 ? 19.844 -17.078 -7.48 1 87.94 148 ASN B CA 1
ATOM 3400 C C . ASN B 1 148 ? 19.094 -17.688 -8.656 1 87.94 148 ASN B C 1
ATOM 3402 O O . ASN B 1 148 ? 17.859 -17.703 -8.68 1 87.94 148 ASN B O 1
ATOM 3406 N N . GLN B 1 149 ? 19.781 -18.031 -9.68 1 90.69 149 GLN B N 1
ATOM 3407 C CA . GLN B 1 149 ? 19.078 -18.516 -10.859 1 90.69 149 GLN B CA 1
ATOM 3408 C C . GLN B 1 149 ? 19.516 -19.938 -11.211 1 90.69 149 GLN B C 1
ATOM 3410 O O . GLN B 1 149 ? 19.547 -20.297 -12.391 1 90.69 149 GLN B O 1
ATOM 3415 N N . LYS B 1 150 ? 19.891 -20.641 -10.156 1 95.62 150 LYS B N 1
ATOM 3416 C CA . LYS B 1 150 ? 20.203 -22.047 -10.398 1 95.62 150 LYS B CA 1
ATOM 3417 C C . LYS B 1 150 ? 18.953 -22.844 -10.711 1 95.62 150 LYS B C 1
ATOM 3419 O O . LYS B 1 150 ? 17.969 -22.781 -9.969 1 95.62 150 LYS B O 1
ATOM 3424 N N . PRO B 1 151 ? 19.016 -23.609 -11.719 1 96.38 151 PRO B N 1
ATOM 3425 C CA . PRO B 1 151 ? 17.812 -24.344 -12.156 1 96.38 151 PRO B CA 1
ATOM 3426 C C . PRO B 1 151 ? 17.234 -25.234 -11.07 1 96.38 151 PRO B C 1
ATOM 3428 O O . PRO B 1 151 ? 16.016 -25.328 -10.93 1 96.38 151 PRO B O 1
ATOM 3431 N N . GLU B 1 152 ? 18.047 -25.922 -10.312 1 97.44 152 GLU B N 1
ATOM 3432 C CA . GLU B 1 152 ? 17.578 -26.812 -9.266 1 97.44 152 GLU B CA 1
ATOM 3433 C C . GLU B 1 152 ? 16.859 -26.047 -8.156 1 97.44 152 GLU B C 1
ATOM 3435 O O . GLU B 1 152 ? 15.906 -26.547 -7.559 1 97.44 152 GLU B O 1
ATOM 3440 N N . CYS B 1 153 ? 17.344 -24.891 -7.859 1 97.81 153 CYS B N 1
ATOM 3441 C CA . CYS B 1 153 ? 16.734 -24.047 -6.84 1 97.81 153 CYS B CA 1
ATOM 3442 C C . CYS B 1 153 ? 15.391 -23.516 -7.32 1 97.81 153 CYS B C 1
ATOM 3444 O O . CYS B 1 153 ? 14.414 -23.5 -6.566 1 97.81 153 CYS B O 1
ATOM 3446 N N . ILE B 1 154 ? 15.383 -23.125 -8.594 1 97.75 154 ILE B N 1
ATOM 3447 C CA . ILE B 1 154 ? 14.156 -22.625 -9.18 1 97.75 154 ILE B CA 1
ATOM 3448 C C . ILE B 1 154 ? 13.102 -23.719 -9.211 1 97.75 154 ILE B C 1
ATOM 3450 O O . ILE B 1 154 ? 11.938 -23.5 -8.859 1 97.75 154 ILE B O 1
ATOM 3454 N N . LYS B 1 155 ? 13.508 -24.875 -9.602 1 98.12 155 LYS B N 1
ATOM 3455 C CA . LYS B 1 155 ? 12.602 -26.016 -9.648 1 98.12 155 LYS B CA 1
ATOM 3456 C C . LYS B 1 155 ? 12.008 -26.297 -8.266 1 98.12 155 LYS B C 1
ATOM 3458 O O . LYS B 1 155 ? 10.797 -26.484 -8.141 1 98.12 155 LYS B O 1
ATOM 3463 N N . ASN B 1 156 ? 12.859 -26.281 -7.277 1 97.88 156 ASN B N 1
ATOM 3464 C CA . ASN B 1 156 ? 12.383 -26.531 -5.922 1 97.88 156 ASN B CA 1
ATOM 3465 C C . ASN B 1 156 ? 11.398 -25.453 -5.465 1 97.88 156 ASN B C 1
ATOM 3467 O O . ASN B 1 156 ? 10.406 -25.75 -4.801 1 97.88 156 ASN B O 1
ATOM 3471 N N . CYS B 1 157 ? 11.719 -24.234 -5.777 1 98.5 157 CYS B N 1
ATOM 3472 C CA . CYS B 1 157 ? 10.82 -23.141 -5.422 1 98.5 157 CYS B CA 1
ATOM 3473 C C . CYS B 1 157 ? 9.461 -23.312 -6.094 1 98.5 157 CYS B C 1
ATOM 3475 O O . CYS B 1 157 ? 8.422 -23.141 -5.453 1 98.5 157 CYS B O 1
ATOM 3477 N N . CYS B 1 158 ? 9.461 -23.672 -7.375 1 98.75 158 CYS B N 1
ATOM 3478 C CA . CYS B 1 158 ? 8.219 -23.891 -8.117 1 98.75 158 CYS B CA 1
ATOM 3479 C C . CYS B 1 158 ? 7.398 -25.016 -7.492 1 98.75 158 CYS B C 1
ATOM 3481 O O . CYS B 1 158 ? 6.195 -24.859 -7.281 1 98.75 158 CYS B O 1
ATOM 3483 N N . GLU B 1 159 ? 8.055 -26.062 -7.191 1 98.62 159 GLU B N 1
ATOM 3484 C CA . GLU B 1 159 ? 7.379 -27.219 -6.609 1 98.62 159 GLU B CA 1
ATOM 3485 C C . GLU B 1 159 ? 6.828 -26.891 -5.223 1 98.62 159 GLU B C 1
ATOM 3487 O O . GLU B 1 159 ? 5.695 -27.25 -4.898 1 98.62 159 GLU B O 1
ATOM 3492 N N . THR B 1 160 ? 7.641 -26.234 -4.418 1 98.56 160 THR B N 1
ATOM 3493 C CA . THR B 1 160 ? 7.207 -25.828 -3.082 1 98.56 160 THR B CA 1
ATOM 3494 C C . THR B 1 160 ? 6.004 -24.891 -3.16 1 98.56 160 THR B C 1
ATOM 3496 O O . THR B 1 160 ? 5.031 -25.062 -2.422 1 98.56 160 THR B O 1
ATOM 3499 N N . ALA B 1 161 ? 6.074 -23.953 -4.066 1 98.81 161 ALA B N 1
ATOM 3500 C CA . ALA B 1 161 ? 4.984 -23 -4.238 1 98.81 161 ALA B CA 1
ATOM 3501 C C . ALA B 1 161 ? 3.689 -23.703 -4.625 1 98.81 161 ALA B C 1
ATOM 3503 O O . ALA B 1 161 ? 2.639 -23.453 -4.027 1 98.81 161 ALA B O 1
ATOM 3504 N N . SER B 1 162 ? 3.77 -24.578 -5.637 1 98.69 162 SER B N 1
ATOM 3505 C CA . SER B 1 162 ? 2.568 -25.281 -6.094 1 98.69 162 SER B CA 1
ATOM 3506 C C . SER B 1 162 ? 2.012 -26.188 -5.008 1 98.69 162 SER B C 1
ATOM 3508 O O . SER B 1 162 ? 0.794 -26.328 -4.867 1 98.69 162 SER B O 1
ATOM 3510 N N . ASP B 1 163 ? 2.891 -26.797 -4.219 1 98.38 163 ASP B N 1
ATOM 3511 C CA . ASP B 1 163 ? 2.449 -27.625 -3.104 1 98.38 163 ASP B CA 1
ATOM 3512 C C . ASP B 1 163 ? 1.649 -26.812 -2.092 1 98.38 163 ASP B C 1
ATOM 3514 O O . ASP B 1 163 ? 0.585 -27.25 -1.641 1 98.38 163 ASP B O 1
ATOM 3518 N N . ILE B 1 164 ? 2.156 -25.688 -1.754 1 98.44 164 ILE B N 1
ATOM 3519 C CA . ILE B 1 164 ? 1.523 -24.844 -0.755 1 98.44 164 ILE B CA 1
ATOM 3520 C C . ILE B 1 164 ? 0.184 -24.328 -1.283 1 98.44 164 ILE B C 1
ATOM 3522 O O . ILE B 1 164 ? -0.827 -24.375 -0.578 1 98.44 164 ILE B O 1
ATOM 3526 N N . ILE B 1 165 ? 0.153 -23.875 -2.51 1 98.69 165 ILE B N 1
ATOM 3527 C CA . ILE B 1 165 ? -1.051 -23.312 -3.119 1 98.69 165 ILE B CA 1
ATOM 3528 C C . ILE B 1 165 ? -2.145 -24.375 -3.164 1 98.69 165 ILE B C 1
ATOM 3530 O O . ILE B 1 165 ? -3.283 -24.125 -2.76 1 98.69 165 ILE B O 1
ATOM 3534 N N . GLN B 1 166 ? -1.767 -25.531 -3.635 1 97.44 166 GLN B N 1
ATOM 3535 C CA . GLN B 1 166 ? -2.732 -26.625 -3.721 1 97.44 166 GLN B CA 1
ATOM 3536 C C . GLN B 1 166 ? -3.25 -27 -2.338 1 97.44 166 GLN B C 1
ATOM 3538 O O . GLN B 1 166 ? -4.449 -27.234 -2.156 1 97.44 166 GLN B O 1
ATOM 3543 N N . HIS B 1 167 ? -2.357 -27.062 -1.429 1 96.5 167 HIS B N 1
ATOM 3544 C CA . HIS B 1 167 ? -2.727 -27.438 -0.068 1 96.5 167 HIS B CA 1
ATOM 3545 C C . HIS B 1 167 ? -3.721 -26.438 0.524 1 96.5 167 HIS B C 1
ATOM 3547 O O . HIS B 1 167 ? -4.75 -26.844 1.076 1 96.5 167 H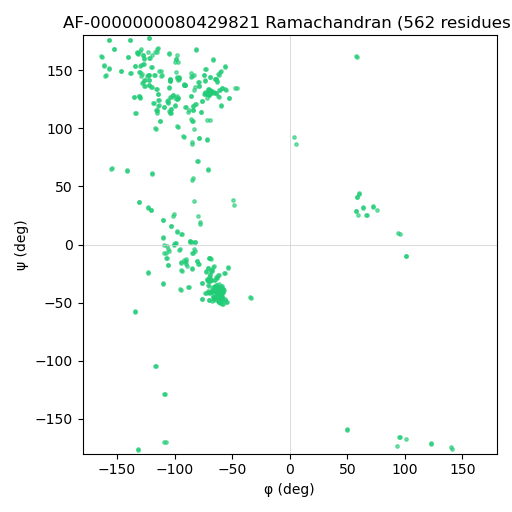IS B O 1
ATOM 3553 N N . LEU B 1 168 ? -3.416 -25.188 0.416 1 96.81 168 LEU B N 1
ATOM 3554 C CA . LEU B 1 168 ? -4.277 -24.141 0.966 1 96.81 168 LEU B CA 1
ATOM 3555 C C . LEU B 1 168 ? -5.637 -24.141 0.272 1 96.81 168 LEU B C 1
ATOM 3557 O O . LEU B 1 168 ? -6.676 -24.031 0.928 1 96.81 168 LEU B O 1
ATOM 3561 N N . TYR B 1 169 ? -5.613 -24.234 -1.026 1 96.81 169 TYR B N 1
ATOM 3562 C CA . TYR B 1 169 ? -6.855 -24.25 -1.788 1 96.81 169 TYR B CA 1
ATOM 3563 C C . TYR B 1 169 ? -7.727 -25.438 -1.396 1 96.81 169 TYR B C 1
ATOM 3565 O O . TYR B 1 169 ? -8.914 -25.281 -1.117 1 96.81 169 TYR B O 1
ATOM 3573 N N . ASN B 1 170 ? -7.109 -26.625 -1.372 1 95.44 170 ASN B N 1
ATOM 3574 C CA . ASN B 1 170 ? -7.852 -27.828 -1.021 1 95.44 170 ASN B CA 1
ATOM 3575 C C . ASN B 1 170 ? -8.398 -27.75 0.401 1 95.44 170 ASN B C 1
ATOM 3577 O O . ASN B 1 170 ? -9.539 -28.156 0.653 1 95.44 170 ASN B O 1
ATOM 3581 N N . SER B 1 171 ? -7.586 -27.266 1.281 1 92.94 171 SER B N 1
ATOM 3582 C CA . SER B 1 171 ? -8.023 -27.141 2.668 1 92.94 171 SER B CA 1
ATOM 3583 C C . SER B 1 171 ? -9.219 -26.203 2.781 1 92.94 171 SER B C 1
ATOM 3585 O O . SER B 1 171 ? -10.094 -26.391 3.631 1 92.94 171 SER B O 1
ATOM 3587 N N . SER B 1 172 ? -9.234 -25.156 1.966 1 92.06 172 SER B N 1
ATOM 3588 C CA . SER B 1 172 ? -10.305 -24.172 2.018 1 92.06 172 SER B CA 1
ATOM 3589 C C . SER B 1 172 ? -11.633 -24.766 1.555 1 92.06 172 SER B C 1
ATOM 3591 O O . SER B 1 172 ? -12.703 -24.234 1.864 1 92.06 172 SER B O 1
ATOM 3593 N N . GLN B 1 173 ? -11.602 -25.812 0.803 1 91.12 173 GLN B N 1
ATOM 3594 C CA . GLN B 1 173 ? -12.797 -26.5 0.334 1 91.12 173 GLN B CA 1
ATOM 3595 C C . GLN B 1 173 ? -13.297 -27.5 1.378 1 91.12 173 GLN B C 1
ATOM 3597 O O . GLN B 1 173 ? -14.398 -28.047 1.243 1 91.12 173 GLN B O 1
ATOM 3602 N N . GLU B 1 174 ? -12.531 -27.672 2.391 1 89.19 174 GLU B N 1
ATOM 3603 C CA . GLU B 1 174 ? -12.859 -28.656 3.412 1 89.19 174 GLU B CA 1
ATOM 3604 C C . GLU B 1 174 ? -13.125 -28 4.762 1 89.19 174 GLU B C 1
ATOM 3606 O O . GLU B 1 174 ? -14.016 -27.156 4.879 1 89.19 174 GLU B O 1
ATOM 3611 N N . ASP B 1 175 ? -12.086 -28.141 5.66 1 82.62 175 ASP B N 1
ATOM 3612 C CA . ASP B 1 175 ? -12.391 -27.828 7.051 1 82.62 175 ASP B CA 1
ATOM 3613 C C . ASP B 1 175 ? -11.703 -26.531 7.48 1 82.62 175 ASP B C 1
ATOM 3615 O O . ASP B 1 175 ? -11.953 -26.016 8.578 1 82.62 175 ASP B O 1
ATOM 3619 N N . THR B 1 176 ? -10.891 -26.062 6.625 1 89.12 176 THR B N 1
ATOM 3620 C CA . THR B 1 176 ? -10.188 -24.844 6.992 1 89.12 176 THR B CA 1
ATOM 3621 C C . THR B 1 176 ? -10.57 -23.688 6.062 1 89.12 176 THR B C 1
ATOM 3623 O O . THR B 1 176 ? -10.055 -23.578 4.949 1 89.12 176 THR B O 1
ATOM 3626 N N . PRO B 1 177 ? -11.414 -22.906 6.52 1 90.69 177 PRO B N 1
ATOM 3627 C CA . PRO B 1 177 ? -11.922 -21.844 5.637 1 90.69 177 PRO B CA 1
ATOM 3628 C C . PRO B 1 177 ? -10.844 -20.844 5.227 1 90.69 177 PRO B C 1
ATOM 3630 O O . PRO B 1 177 ? -9.953 -20.547 6.016 1 90.69 177 PRO B O 1
ATOM 3633 N N . TRP B 1 178 ? -10.938 -20.422 3.984 1 95.19 178 TRP B N 1
ATOM 3634 C CA . TRP B 1 178 ? -10.133 -19.281 3.537 1 95.19 178 TRP B CA 1
ATOM 3635 C C . TRP B 1 178 ? -10.43 -18.047 4.367 1 95.19 178 TRP B C 1
ATOM 3637 O O . TRP B 1 178 ? -11.594 -17.766 4.688 1 95.19 178 TRP B O 1
ATOM 3647 N N . PRO B 1 179 ? -9.391 -17.328 4.797 1 93.75 179 PRO B N 1
ATOM 3648 C CA . PRO B 1 179 ? -9.703 -16.141 5.582 1 93.75 179 PRO B CA 1
ATOM 3649 C C . PRO B 1 179 ? -10.625 -15.172 4.84 1 93.75 179 PRO B C 1
ATOM 3651 O O . PRO B 1 179 ? -10.391 -14.859 3.67 1 93.75 179 PRO B O 1
ATOM 3654 N N . GLU B 1 180 ? -11.68 -14.68 5.551 1 92.81 180 GLU B N 1
ATOM 3655 C CA . GLU B 1 180 ? -12.578 -13.695 4.953 1 92.81 180 GLU B CA 1
ATOM 3656 C C . GLU B 1 180 ? -11.828 -12.406 4.598 1 92.81 180 GLU B C 1
ATOM 3658 O O . GLU B 1 180 ? -11.141 -11.836 5.441 1 92.81 180 GLU B O 1
ATOM 3663 N N . ASN B 1 181 ? -11.945 -11.945 3.355 1 94.88 181 ASN B N 1
ATOM 3664 C CA . ASN B 1 181 ? -11.227 -10.773 2.852 1 94.88 181 ASN B CA 1
ATOM 3665 C C . ASN B 1 181 ? -9.719 -10.93 3 1 94.88 181 ASN B C 1
ATOM 3667 O O . ASN B 1 181 ? -9.008 -9.953 3.258 1 94.88 181 ASN B O 1
ATOM 3671 N N . GLY B 1 182 ? -9.367 -12.18 2.949 1 96.25 182 GLY B N 1
ATOM 3672 C CA . GLY B 1 182 ? -7.965 -12.43 3.248 1 96.25 182 GLY B CA 1
ATOM 3673 C C . GLY B 1 182 ? -7.23 -13.133 2.125 1 96.25 182 GLY B C 1
ATOM 3674 O O . GLY B 1 182 ? -7.797 -13.367 1.055 1 96.25 182 GLY B O 1
ATOM 3675 N N . MET B 1 183 ? -5.949 -13.352 2.316 1 98 183 MET B N 1
ATOM 3676 C CA . MET B 1 183 ? -4.992 -13.961 1.401 1 98 183 MET B CA 1
ATOM 3677 C C . MET B 1 183 ? -3.799 -14.531 2.162 1 98 183 MET B C 1
ATOM 3679 O O . MET B 1 183 ? -3.76 -14.477 3.393 1 98 183 MET B O 1
ATOM 3683 N N . PHE B 1 184 ? -2.922 -15.164 1.461 1 98.38 184 PHE B N 1
ATOM 3684 C CA . PHE B 1 184 ? -1.685 -15.664 2.049 1 98.38 184 PHE B CA 1
ATOM 3685 C C . PHE B 1 184 ? -0.471 -15.047 1.361 1 98.38 184 PHE B C 1
ATOM 3687 O O . PHE B 1 184 ? -0.46 -14.883 0.139 1 98.38 184 PHE B O 1
ATOM 3694 N N . ASN B 1 185 ? 0.488 -14.633 2.131 1 98.75 185 ASN B N 1
ATOM 3695 C CA . ASN B 1 185 ? 1.797 -14.219 1.642 1 98.75 185 ASN B CA 1
ATOM 3696 C C . ASN B 1 185 ? 2.855 -15.289 1.885 1 98.75 185 ASN B C 1
ATOM 3698 O O . ASN B 1 185 ? 3.158 -15.617 3.031 1 98.75 185 ASN B O 1
ATOM 3702 N N . VAL B 1 186 ? 3.418 -15.836 0.786 1 98.81 186 VAL B N 1
ATOM 3703 C CA . VAL B 1 186 ? 4.324 -16.969 0.864 1 98.81 186 VAL B CA 1
ATOM 3704 C C . VAL B 1 186 ? 5.727 -16.547 0.427 1 98.81 186 VAL B C 1
ATOM 3706 O O . VAL B 1 186 ? 5.902 -15.992 -0.657 1 98.81 186 VAL B O 1
ATOM 3709 N N . ASN B 1 187 ? 6.691 -16.75 1.236 1 98.62 187 ASN B N 1
ATOM 3710 C CA . ASN B 1 187 ? 8.102 -16.531 0.93 1 98.62 187 ASN B CA 1
ATOM 3711 C C . ASN B 1 187 ? 8.906 -17.812 1.019 1 98.62 187 ASN B C 1
ATOM 3713 O O . ASN B 1 187 ? 8.961 -18.453 2.074 1 98.62 187 ASN B O 1
ATOM 3717 N N . ILE B 1 188 ? 9.547 -18.172 -0.054 1 98.62 188 ILE B N 1
ATOM 3718 C CA . ILE B 1 188 ? 10.242 -19.453 -0.174 1 98.62 188 ILE B CA 1
ATOM 3719 C C . ILE B 1 188 ? 11.75 -19.219 -0.303 1 98.62 188 ILE B C 1
ATOM 3721 O O . ILE B 1 188 ? 12.195 -18.562 -1.242 1 98.62 188 ILE B O 1
ATOM 3725 N N . PRO B 1 189 ? 12.523 -19.766 0.667 1 96.94 189 PRO B N 1
ATOM 3726 C CA . PRO B 1 189 ? 13.969 -19.688 0.469 1 96.94 189 PRO B CA 1
ATOM 3727 C C . PRO B 1 189 ? 14.438 -20.406 -0.797 1 96.94 189 PRO B C 1
ATOM 3729 O O . PRO B 1 189 ? 13.961 -21.5 -1.099 1 96.94 189 PRO B O 1
ATOM 3732 N N . MET B 1 190 ? 15.234 -19.781 -1.543 1 97 190 MET B N 1
ATOM 3733 C CA . MET B 1 190 ? 15.742 -20.406 -2.764 1 97 190 MET B CA 1
ATOM 3734 C C . MET B 1 190 ? 16.859 -21.391 -2.449 1 97 190 MET B C 1
ATOM 3736 O O . MET B 1 190 ? 18.047 -21.016 -2.457 1 97 190 MET B O 1
ATOM 3740 N N . LYS B 1 191 ? 16.438 -22.609 -2.27 1 96.5 191 LYS B N 1
ATOM 3741 C CA . LYS B 1 191 ? 17.312 -23.734 -1.969 1 96.5 191 LYS B CA 1
ATOM 3742 C C . LYS B 1 191 ? 17.078 -24.891 -2.936 1 96.5 191 LYS B C 1
ATOM 3744 O O . LYS B 1 191 ? 16.078 -24.906 -3.668 1 96.5 191 LYS B O 1
ATOM 3749 N N . ASP B 1 192 ? 18.016 -25.797 -2.988 1 96 192 ASP B N 1
ATOM 3750 C CA . ASP B 1 192 ? 17.859 -26.969 -3.846 1 96 192 ASP B CA 1
ATOM 3751 C C . ASP B 1 192 ? 17.281 -28.141 -3.059 1 96 192 ASP B C 1
ATOM 3753 O O . ASP B 1 192 ? 17.266 -29.281 -3.545 1 96 192 ASP B O 1
ATOM 3757 N N . TYR B 1 193 ? 16.844 -27.891 -1.84 1 96.12 193 TYR B N 1
ATOM 3758 C CA . TYR B 1 193 ? 16.203 -28.875 -0.995 1 96.12 193 TYR B CA 1
ATOM 3759 C C . TYR B 1 193 ? 14.914 -28.328 -0.388 1 96.12 193 TYR B C 1
ATOM 3761 O O . TYR B 1 193 ? 14.688 -27.125 -0.387 1 96.12 193 TYR B O 1
ATOM 3769 N N . ARG B 1 194 ? 14.062 -29.219 0.146 1 97.38 194 ARG B N 1
ATOM 3770 C CA . ARG B 1 194 ? 12.781 -28.828 0.722 1 97.38 194 ARG B CA 1
ATOM 3771 C C . ARG B 1 194 ? 12.977 -28.203 2.098 1 97.38 194 ARG B C 1
ATOM 3773 O O . ARG B 1 194 ? 13.609 -28.797 2.973 1 97.38 194 ARG B O 1
ATOM 3780 N N . CYS B 1 195 ? 12.492 -27 2.223 1 97.19 195 CYS B N 1
ATOM 3781 C CA . CYS B 1 195 ? 12.516 -26.312 3.508 1 97.19 195 CYS B CA 1
ATOM 3782 C C . CYS B 1 195 ? 11.188 -26.484 4.238 1 97.19 195 CYS B C 1
ATOM 3784 O O . CYS B 1 195 ? 10.125 -26.484 3.611 1 97.19 195 CYS B O 1
ATOM 3786 N N . PRO B 1 196 ? 11.211 -26.609 5.594 1 97.25 196 PRO B N 1
ATOM 3787 C CA . PRO B 1 196 ? 9.953 -26.703 6.336 1 97.25 196 PRO B CA 1
ATOM 3788 C C . PRO B 1 196 ? 9.086 -25.453 6.18 1 97.25 196 PRO B C 1
ATOM 3790 O O . PRO B 1 196 ? 9.609 -24.344 6.117 1 97.25 196 PRO B O 1
ATOM 3793 N N . ILE B 1 197 ? 7.777 -25.672 6.188 1 98 197 ILE B N 1
ATOM 3794 C CA . ILE B 1 197 ? 6.793 -24.609 6 1 98 197 ILE B CA 1
ATOM 3795 C C . ILE B 1 197 ? 6.203 -24.203 7.352 1 98 197 ILE B C 1
ATOM 3797 O O . ILE B 1 197 ? 5.742 -25.062 8.109 1 98 197 ILE B O 1
ATOM 3801 N N . HIS B 1 198 ? 6.227 -22.906 7.617 1 95.88 198 HIS B N 1
ATOM 3802 C CA . HIS B 1 198 ? 5.699 -22.391 8.883 1 95.88 198 HIS B CA 1
ATOM 3803 C C . HIS B 1 198 ? 4.695 -21.266 8.648 1 95.88 198 HIS B C 1
ATOM 3805 O O . HIS B 1 198 ? 4.883 -20.438 7.758 1 95.88 198 HIS B O 1
ATOM 3811 N N . ILE B 1 199 ? 3.588 -21.297 9.445 1 96.31 199 ILE B N 1
ATOM 3812 C CA . ILE B 1 199 ? 2.73 -20.125 9.555 1 96.31 199 ILE B CA 1
ATOM 3813 C C . ILE B 1 199 ? 3.453 -19.016 10.336 1 96.31 199 ILE B C 1
ATOM 3815 O O . ILE B 1 199 ? 4.062 -19.281 11.375 1 96.31 199 ILE B O 1
ATOM 3819 N N . THR B 1 200 ? 3.447 -17.875 9.805 1 95.94 200 THR B N 1
ATOM 3820 C CA . THR B 1 200 ? 4.215 -16.812 10.43 1 95.94 200 THR B CA 1
ATOM 3821 C C . THR B 1 200 ? 3.373 -15.539 10.555 1 95.94 200 THR B C 1
ATOM 3823 O O . THR B 1 200 ? 2.281 -15.45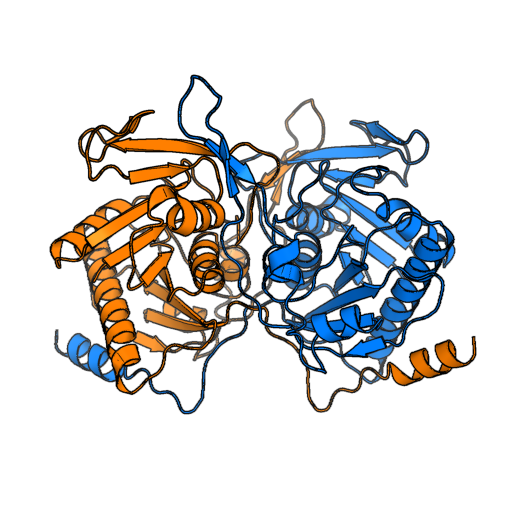3 9.984 1 95.94 200 THR B O 1
ATOM 3826 N N . ASP B 1 201 ? 3.877 -14.586 11.398 1 95.5 201 ASP B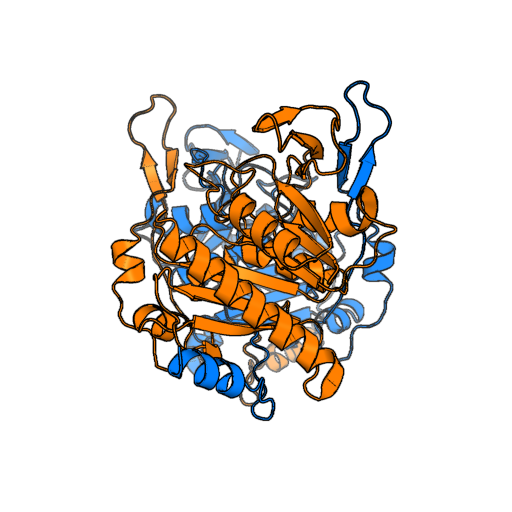 N 1
ATOM 3827 C CA . ASP B 1 201 ? 3.438 -13.195 11.461 1 95.5 201 ASP B CA 1
ATOM 3828 C C . ASP B 1 201 ? 4.461 -12.266 10.805 1 95.5 201 ASP B C 1
ATOM 3830 O O . ASP B 1 201 ? 5.598 -12.672 10.555 1 95.5 201 ASP B O 1
ATOM 3834 N N . PHE B 1 202 ? 4.023 -11.07 10.531 1 95.44 202 PHE B N 1
ATOM 3835 C CA . PHE B 1 202 ? 4.957 -10.109 9.953 1 95.44 202 PHE B CA 1
ATOM 3836 C C . PHE B 1 202 ? 5.977 -9.656 10.992 1 95.44 202 PHE B C 1
ATOM 3838 O O . PHE B 1 202 ? 5.609 -9.297 12.109 1 95.44 202 PHE B O 1
ATOM 3845 N N . HIS B 1 203 ? 7.211 -9.727 10.594 1 94.69 203 HIS B N 1
ATOM 3846 C CA . HIS B 1 203 ? 8.211 -9 11.375 1 94.69 203 HIS B CA 1
ATOM 3847 C C . HIS B 1 203 ? 8.062 -7.496 11.203 1 94.69 203 HIS B C 1
ATOM 3849 O O . HIS B 1 203 ? 7.941 -7.004 10.078 1 94.69 203 HIS B O 1
ATOM 3855 N N . ARG B 1 204 ? 7.992 -6.777 12.344 1 92.38 204 ARG B N 1
ATOM 3856 C CA . ARG B 1 204 ? 7.926 -5.32 12.297 1 92.38 204 ARG B CA 1
ATOM 3857 C C . ARG B 1 204 ? 9.32 -4.711 12.18 1 92.38 204 ARG B C 1
ATOM 3859 O O . ARG B 1 204 ? 10.188 -4.973 13.016 1 92.38 204 ARG B O 1
ATOM 3866 N N . ALA B 1 205 ? 9.531 -3.994 11.102 1 91.12 205 ALA B N 1
ATOM 3867 C CA . ALA B 1 205 ? 10.836 -3.369 10.859 1 91.12 205 ALA B CA 1
ATOM 3868 C C . ALA B 1 205 ? 10.672 -1.92 10.414 1 91.12 205 ALA B C 1
ATOM 3870 O O . ALA B 1 205 ? 9.594 -1.517 9.977 1 91.12 205 ALA B O 1
ATOM 3871 N N . VAL B 1 206 ? 11.695 -1.138 10.695 1 91.44 206 VAL B N 1
ATOM 3872 C CA . VAL B 1 206 ? 11.797 0.239 10.219 1 91.44 206 VAL B CA 1
ATOM 3873 C C . VAL B 1 206 ? 13.07 0.413 9.398 1 91.44 206 VAL B C 1
ATOM 3875 O O . VAL B 1 206 ? 13.953 -0.452 9.422 1 91.44 206 VAL B O 1
ATOM 3878 N N . TYR B 1 207 ? 13.062 1.425 8.633 1 91.81 207 TYR B N 1
ATOM 3879 C CA . TYR B 1 207 ? 14.266 1.757 7.879 1 91.81 207 TYR B CA 1
ATOM 3880 C C . TYR B 1 207 ? 14.508 3.262 7.871 1 91.81 207 TYR B C 1
ATOM 3882 O O . TYR B 1 207 ? 13.781 4.016 8.516 1 91.81 207 TYR B O 1
ATOM 3890 N N . GLY B 1 208 ? 15.672 3.73 7.258 1 91.12 208 GLY B N 1
ATOM 3891 C CA . GLY B 1 208 ? 16.031 5.129 7.074 1 91.12 208 GLY B CA 1
ATOM 3892 C C . GLY B 1 208 ? 15.945 5.582 5.629 1 91.12 208 GLY B C 1
ATOM 3893 O O . GLY B 1 208 ? 14.961 5.297 4.941 1 91.12 208 GLY B O 1
ATOM 3894 N N . SER B 1 209 ? 16.984 6.148 5.238 1 95 209 SER B N 1
ATOM 3895 C CA . SER B 1 209 ? 17 6.727 3.898 1 95 209 SER B CA 1
ATOM 3896 C C . SER B 1 209 ? 16.984 5.641 2.828 1 95 209 SER B C 1
ATOM 3898 O O . SER B 1 209 ? 17.75 4.676 2.9 1 95 209 SER B O 1
ATOM 3900 N N . LEU B 1 210 ? 16.141 5.832 1.912 1 96.94 210 LEU B N 1
ATOM 3901 C CA . LEU B 1 210 ? 16.062 4.941 0.758 1 96.94 210 LEU B CA 1
ATOM 3902 C C . LEU B 1 210 ? 16.672 5.602 -0.478 1 96.94 210 LEU B C 1
ATOM 3904 O O . LEU B 1 210 ? 16.734 4.992 -1.547 1 96.94 210 LEU B O 1
ATOM 3908 N N . PHE B 1 211 ? 17.047 6.828 -0.368 1 96.38 211 PHE B N 1
ATOM 3909 C CA . PHE B 1 211 ? 17.516 7.602 -1.514 1 96.38 211 PHE B CA 1
ATOM 3910 C C . PHE B 1 211 ? 18.875 8.219 -1.231 1 96.38 211 PHE B C 1
ATOM 3912 O O . PHE B 1 211 ? 19.266 8.398 -0.072 1 96.38 211 PHE B O 1
ATOM 3919 N N . LYS B 1 212 ? 19.609 8.492 -2.318 1 95 212 LYS B N 1
ATOM 3920 C CA . LYS B 1 212 ? 20.844 9.266 -2.262 1 95 212 LYS B CA 1
ATOM 3921 C C . LYS B 1 212 ? 20.766 10.492 -3.166 1 95 212 LYS B C 1
ATOM 3923 O O . LYS B 1 212 ? 20.188 10.43 -4.258 1 95 212 LYS B O 1
ATOM 3928 N N . LYS B 1 213 ? 21.344 11.586 -2.652 1 94 213 LYS B N 1
ATOM 3929 C CA . LYS B 1 213 ? 21.422 12.805 -3.457 1 94 213 LYS B CA 1
ATOM 3930 C C . LYS B 1 213 ? 22.359 12.617 -4.641 1 94 213 LYS B C 1
ATOM 3932 O O . LYS B 1 213 ? 23.453 12.047 -4.492 1 94 213 LYS B O 1
ATOM 3937 N N . VAL B 1 214 ? 21.859 13.039 -5.836 1 90.31 214 VAL B N 1
ATOM 3938 C CA . VAL B 1 214 ? 22.688 13 -7.035 1 90.31 214 VAL B CA 1
ATOM 3939 C C . VAL B 1 214 ? 23.312 14.375 -7.285 1 90.31 214 VAL B C 1
ATOM 3941 O O . VAL B 1 214 ? 22.594 15.367 -7.441 1 90.31 214 VAL B O 1
ATOM 3944 N N . GLU B 1 215 ? 24.609 14.766 -6.988 1 73.25 215 GLU B N 1
ATOM 3945 C CA . GLU B 1 215 ? 25.25 16.062 -7.102 1 73.25 215 GLU B CA 1
ATOM 3946 C C . GLU B 1 215 ? 25.516 16.422 -8.562 1 73.25 215 GLU B C 1
ATOM 3948 O O . GLU B 1 215 ? 25.719 17.594 -8.898 1 73.25 215 GLU B O 1
ATOM 3953 N N . THR B 1 216 ? 25.594 15.523 -9.422 1 62.69 216 THR B N 1
ATOM 3954 C CA . THR B 1 216 ? 26.297 15.812 -10.672 1 62.69 216 THR B CA 1
ATOM 3955 C C . THR B 1 216 ? 25.531 16.844 -11.5 1 62.69 216 THR B C 1
ATOM 3957 O O . THR B 1 216 ? 26.109 17.5 -12.367 1 62.69 216 THR B O 1
ATOM 3960 N N . ASN B 1 217 ? 24.25 16.703 -11.711 1 54.31 217 ASN B N 1
ATOM 3961 C CA . ASN B 1 217 ? 23.734 17.297 -12.938 1 54.31 217 ASN B CA 1
ATOM 3962 C C . ASN B 1 217 ? 23.469 18.781 -12.781 1 54.31 217 ASN B C 1
ATOM 3964 O O . ASN B 1 217 ? 23.328 19.281 -11.664 1 54.31 217 ASN B O 1
ATOM 3968 N N . LYS B 1 218 ? 23.906 19.516 -13.82 1 51.75 218 LYS B N 1
ATOM 3969 C CA . LYS B 1 218 ? 23.719 20.953 -13.953 1 51.75 218 LYS B CA 1
ATOM 3970 C C . LYS B 1 218 ? 22.391 21.375 -13.352 1 51.75 218 LYS B C 1
ATOM 3972 O O . LYS B 1 218 ? 22.188 22.562 -13.047 1 51.75 218 LYS B O 1
ATOM 3977 N N . GLN B 1 219 ? 21.312 20.609 -13.656 1 52.94 219 GLN B N 1
ATOM 3978 C CA . GLN B 1 219 ? 19.938 21.047 -13.5 1 52.94 219 GLN B CA 1
ATOM 3979 C C . GLN B 1 219 ? 19.453 20.859 -12.062 1 52.94 219 GLN B C 1
ATOM 3981 O O . GLN B 1 219 ? 18.25 20.797 -11.812 1 52.94 219 GLN B O 1
ATOM 3986 N N . GLY B 1 220 ? 20.312 21.094 -11.031 1 60.28 220 GLY B N 1
ATOM 3987 C CA . GLY B 1 220 ? 19.812 21.219 -9.672 1 60.28 220 GLY B CA 1
ATOM 3988 C C . GLY B 1 220 ? 19.828 19.906 -8.906 1 60.28 220 GLY B C 1
ATOM 3989 O O . GLY B 1 220 ? 20.406 18.922 -9.367 1 60.28 220 GLY B O 1
ATOM 3990 N N . ASN B 1 221 ? 19.281 19.703 -7.633 1 83.12 221 ASN B N 1
ATOM 3991 C CA . ASN B 1 221 ? 19.328 18.672 -6.605 1 83.12 221 ASN B CA 1
ATOM 3992 C C . ASN B 1 221 ? 18.312 17.562 -6.879 1 83.12 221 ASN B C 1
ATOM 3994 O O . ASN B 1 221 ? 17.125 17.844 -7.078 1 83.12 221 ASN B O 1
ATOM 3998 N N . SER B 1 222 ? 18.797 16.422 -7.312 1 93.81 222 SER B N 1
ATOM 3999 C CA . SER B 1 222 ? 17.953 15.25 -7.508 1 93.81 222 SER B CA 1
ATOM 4000 C C . SER B 1 222 ? 18.359 14.109 -6.582 1 93.81 222 SER B C 1
ATOM 4002 O O . SER B 1 222 ? 19.375 14.195 -5.891 1 93.81 222 SER B O 1
ATOM 4004 N N . PHE B 1 223 ? 17.438 13.141 -6.5 1 96.62 223 PHE B N 1
ATOM 4005 C CA . PHE B 1 223 ? 17.641 11.977 -5.648 1 96.62 223 PHE B CA 1
ATOM 4006 C C . PHE B 1 223 ? 17.422 10.688 -6.434 1 96.62 223 PHE B C 1
ATOM 4008 O O . PHE B 1 223 ? 16.625 10.664 -7.383 1 96.62 223 PHE B O 1
ATOM 4015 N N . LYS B 1 224 ? 18.156 9.656 -6.102 1 96.19 224 LYS B N 1
ATOM 4016 C CA . LYS B 1 224 ? 17.984 8.336 -6.707 1 96.19 224 LYS B CA 1
ATOM 4017 C C . LYS B 1 224 ? 17.797 7.262 -5.641 1 96.19 224 LYS B C 1
ATOM 4019 O O . LYS B 1 224 ? 18.438 7.293 -4.594 1 96.19 224 LYS B O 1
ATOM 4024 N N . PHE B 1 225 ? 16.922 6.34 -5.957 1 96.69 225 PHE B N 1
ATOM 4025 C CA . PHE B 1 225 ? 16.688 5.207 -5.066 1 96.69 225 PHE B CA 1
ATOM 4026 C C . PHE B 1 225 ? 17.969 4.41 -4.852 1 96.69 225 PHE B C 1
ATOM 4028 O O . PHE B 1 225 ? 18.578 3.932 -5.809 1 96.69 225 PHE B O 1
ATOM 4035 N N . SER B 1 226 ? 18.359 4.359 -3.613 1 94.25 226 SER B N 1
ATOM 4036 C CA . SER B 1 226 ? 19.609 3.709 -3.246 1 94.25 226 SER B CA 1
ATOM 4037 C C . SER B 1 226 ? 19.578 3.223 -1.801 1 94.25 226 SER B C 1
ATOM 4039 O O . SER B 1 226 ? 20.359 3.684 -0.967 1 94.25 226 SER B O 1
ATOM 4041 N N . PRO B 1 227 ? 18.719 2.268 -1.555 1 91.56 227 PRO B N 1
ATOM 4042 C CA . PRO B 1 227 ? 18.625 1.79 -0.173 1 91.56 227 PRO B CA 1
ATOM 4043 C C . PRO B 1 227 ? 19.859 1.018 0.268 1 91.56 227 PRO B C 1
ATOM 4045 O O . PRO B 1 227 ? 20.531 0.387 -0.559 1 91.56 227 PRO B O 1
ATOM 4048 N N . ASP B 1 228 ? 20.203 1.208 1.562 1 84.25 228 ASP B N 1
ATOM 4049 C CA . ASP B 1 228 ? 21.203 0.332 2.158 1 84.25 228 ASP B CA 1
ATOM 4050 C C . ASP B 1 228 ? 20.578 -0.956 2.68 1 84.25 228 ASP B C 1
ATOM 4052 O O . ASP B 1 228 ? 20.266 -1.066 3.869 1 84.25 228 ASP B O 1
ATOM 4056 N N . PHE B 1 229 ? 20.438 -1.911 1.896 1 76.69 229 PHE B N 1
ATOM 4057 C CA . PHE B 1 229 ? 19.75 -3.15 2.227 1 76.69 229 PHE B CA 1
ATOM 4058 C C . PHE B 1 229 ? 20.547 -3.965 3.238 1 76.69 229 PHE B C 1
ATOM 4060 O O . PHE B 1 229 ? 19.984 -4.797 3.953 1 76.69 229 PHE B O 1
ATOM 4067 N N . THR B 1 230 ? 21.875 -3.734 3.229 1 73.25 230 THR B N 1
ATOM 4068 C CA . THR B 1 230 ? 22.688 -4.434 4.215 1 73.25 230 THR B CA 1
ATOM 4069 C C . THR B 1 230 ? 22.281 -4.043 5.633 1 73.25 230 THR B C 1
ATOM 4071 O O . THR B 1 230 ? 22.125 -4.906 6.5 1 73.25 230 THR B O 1
ATOM 4074 N N . ALA B 1 231 ? 22.047 -2.805 5.816 1 67.25 231 ALA B N 1
ATOM 4075 C CA . ALA B 1 231 ? 21.641 -2.318 7.133 1 67.25 231 ALA B CA 1
ATOM 4076 C C . ALA B 1 231 ? 20.219 -2.77 7.465 1 67.25 231 ALA B C 1
ATOM 4078 O O . ALA B 1 231 ? 19.922 -3.145 8.602 1 67.25 231 ALA B O 1
ATOM 4079 N N . ILE B 1 232 ? 19.453 -2.898 6.477 1 69.19 232 ILE B N 1
ATOM 4080 C CA . ILE B 1 232 ? 18.031 -3.234 6.648 1 69.19 232 ILE B CA 1
ATOM 4081 C C . ILE B 1 232 ? 17.891 -4.719 6.98 1 69.19 232 ILE B C 1
ATOM 4083 O O . ILE B 1 232 ? 17.062 -5.102 7.809 1 69.19 232 ILE B O 1
ATOM 4087 N N . ASN B 1 233 ? 18.812 -5.484 6.41 1 66.38 233 ASN B N 1
ATOM 4088 C CA . ASN B 1 233 ? 18.688 -6.934 6.531 1 66.38 233 ASN B CA 1
ATOM 4089 C C . ASN B 1 233 ? 19.484 -7.465 7.715 1 66.38 233 ASN B C 1
ATOM 4091 O O . ASN B 1 233 ? 19.312 -8.617 8.117 1 66.38 233 ASN B O 1
ATOM 4095 N N . LYS B 1 234 ? 20.547 -6.715 8.195 1 60.66 234 LYS B N 1
ATOM 4096 C CA . LYS B 1 234 ? 21.469 -7.191 9.227 1 60.66 234 LYS B CA 1
ATOM 4097 C C . LYS B 1 234 ? 20.734 -7.422 10.547 1 60.66 234 LYS B C 1
ATOM 4099 O O . LYS B 1 234 ? 21.141 -8.25 11.359 1 60.66 234 LYS B O 1
ATOM 4104 N N . ASP B 1 235 ? 19.781 -6.785 10.797 1 57.5 235 ASP B N 1
ATOM 4105 C CA . ASP B 1 235 ? 19.219 -6.934 12.133 1 57.5 235 ASP B CA 1
ATOM 4106 C C . ASP B 1 235 ? 18.531 -8.289 12.289 1 57.5 235 ASP B C 1
ATOM 4108 O O . ASP B 1 235 ? 17.641 -8.633 11.516 1 57.5 235 ASP B O 1
ATOM 4112 N N . ASN B 1 236 ? 19.312 -9.242 12.711 1 60.69 236 ASN B N 1
ATOM 4113 C CA . ASN B 1 236 ? 18.797 -10.555 13.094 1 60.69 236 ASN B CA 1
ATOM 4114 C C . ASN B 1 236 ? 17.609 -10.43 14.039 1 60.69 236 ASN B C 1
ATOM 4116 O O . ASN B 1 236 ? 17.438 -11.266 14.938 1 60.69 236 ASN B O 1
ATOM 4120 N N . ASP B 1 237 ? 16.859 -9.406 13.82 1 65.75 237 ASP B N 1
ATOM 4121 C CA . ASP B 1 237 ? 15.852 -9.047 14.812 1 65.75 237 ASP B CA 1
ATOM 4122 C C . ASP B 1 237 ? 14.57 -9.844 14.609 1 65.75 237 ASP B C 1
ATOM 4124 O O . ASP B 1 237 ? 13.633 -9.742 15.414 1 65.75 237 ASP B O 1
ATOM 4128 N N . GLY B 1 238 ? 14.617 -10.703 13.648 1 75.31 238 GLY B N 1
ATOM 4129 C CA . GLY B 1 238 ? 13.352 -11.422 13.555 1 75.31 238 GLY B CA 1
ATOM 4130 C C . GLY B 1 238 ? 13.141 -12.406 14.688 1 75.31 238 GLY B C 1
ATOM 4131 O O . GLY B 1 238 ? 14.047 -13.188 15.016 1 75.31 238 GLY B O 1
ATOM 4132 N N . LEU B 1 239 ? 12.008 -12.273 15.359 1 84.38 239 LEU B N 1
ATOM 4133 C CA . LEU B 1 239 ? 11.656 -13.18 16.453 1 84.38 239 LEU B CA 1
ATOM 4134 C C . LEU B 1 239 ? 11.023 -14.453 15.914 1 84.38 239 LEU B C 1
ATOM 4136 O O . LEU B 1 239 ? 10.383 -14.438 14.859 1 84.38 239 LEU B O 1
ATOM 4140 N N . PRO B 1 240 ? 11.312 -15.547 16.609 1 91.75 240 PRO B N 1
ATOM 4141 C CA . PRO B 1 240 ? 10.617 -16.766 16.203 1 91.75 240 PRO B CA 1
ATOM 4142 C C . PRO B 1 240 ? 9.125 -16.547 15.969 1 91.75 240 PRO B C 1
ATOM 4144 O O . PRO B 1 240 ? 8.477 -15.82 16.719 1 91.75 240 PRO B O 1
ATOM 4147 N N . GLY B 1 241 ? 8.68 -17.109 14.859 1 93.81 241 GLY B N 1
ATOM 4148 C CA . GLY B 1 241 ? 7.27 -16.953 14.539 1 93.81 241 GLY B CA 1
ATOM 4149 C C . GLY B 1 241 ? 7.016 -15.883 13.484 1 93.81 241 GLY B C 1
ATOM 4150 O O . GLY B 1 241 ? 5.918 -15.797 12.93 1 93.81 241 GLY B O 1
ATOM 4151 N N . THR B 1 242 ? 8.047 -15.148 13.195 1 95.5 242 THR B N 1
ATOM 4152 C CA . THR B 1 242 ? 7.898 -14.102 12.195 1 95.5 242 THR B CA 1
ATOM 4153 C C . THR B 1 242 ? 8.414 -14.578 10.836 1 95.5 242 THR B C 1
ATOM 4155 O O . THR B 1 242 ? 9.188 -15.531 10.758 1 95.5 242 THR B O 1
ATOM 4158 N N . ASP B 1 243 ? 7.973 -13.93 9.836 1 96.5 243 ASP B N 1
ATOM 4159 C CA . ASP B 1 243 ? 8.359 -14.258 8.469 1 96.5 243 ASP B CA 1
ATOM 4160 C C . ASP B 1 243 ? 9.859 -14.047 8.266 1 96.5 243 ASP B C 1
ATOM 4162 O O . ASP B 1 243 ? 10.523 -14.875 7.637 1 96.5 243 ASP B O 1
ATOM 4166 N N . LYS B 1 244 ? 10.375 -12.984 8.789 1 94.69 244 LYS B N 1
ATOM 4167 C CA . LYS B 1 244 ? 11.805 -12.734 8.664 1 94.69 244 LYS B CA 1
ATOM 4168 C C . LYS B 1 244 ? 12.617 -13.852 9.312 1 94.69 244 LYS B C 1
ATOM 4170 O O . LYS B 1 244 ? 13.562 -14.367 8.703 1 94.69 244 LYS B O 1
ATOM 4175 N N . TRP B 1 245 ? 12.273 -14.195 10.531 1 94.75 245 TRP B N 1
ATOM 4176 C CA . TRP B 1 245 ? 12.977 -15.266 11.234 1 94.75 245 TRP B CA 1
ATOM 4177 C C . TRP B 1 245 ? 12.938 -16.562 10.43 1 94.75 245 TRP B C 1
ATOM 4179 O O . TRP B 1 245 ? 13.953 -17.234 10.289 1 94.75 245 TRP B O 1
ATOM 4189 N N . ALA B 1 246 ? 11.742 -16.906 9.93 1 95.62 246 ALA B N 1
ATOM 4190 C CA . ALA B 1 246 ? 11.594 -18.141 9.156 1 95.62 246 ALA B CA 1
ATOM 4191 C C . ALA B 1 246 ? 12.562 -18.172 7.984 1 95.62 246 ALA B C 1
ATOM 4193 O O . ALA B 1 246 ? 13.328 -19.125 7.82 1 95.62 246 ALA B O 1
ATOM 4194 N N . LEU B 1 247 ? 12.594 -17.125 7.23 1 94.25 247 LEU B N 1
ATOM 4195 C CA . LEU B 1 247 ? 13.445 -17.094 6.047 1 94.25 247 LEU B CA 1
ATOM 4196 C C . LEU B 1 247 ? 14.922 -17.156 6.434 1 94.25 247 LEU B C 1
ATOM 4198 O O . LEU B 1 247 ? 15.711 -17.828 5.773 1 94.25 247 LEU B O 1
ATOM 4202 N N . MET B 1 248 ? 15.242 -16.453 7.5 1 90.88 248 MET B N 1
ATOM 4203 C CA . MET B 1 248 ? 16.625 -16.438 7.953 1 90.88 248 MET B CA 1
ATOM 4204 C C . MET B 1 248 ? 17.062 -17.812 8.461 1 90.88 248 MET B C 1
ATOM 4206 O O . MET B 1 248 ? 18.25 -18.094 8.578 1 90.88 248 MET B O 1
ATOM 4210 N N . ASN B 1 249 ? 16.125 -18.625 8.773 1 93.5 249 ASN B N 1
ATOM 4211 C CA . ASN B 1 249 ? 16.406 -19.969 9.273 1 93.5 249 ASN B CA 1
ATOM 4212 C C . ASN B 1 249 ? 16.031 -21.047 8.25 1 93.5 249 ASN B C 1
ATOM 4214 O O . ASN B 1 249 ? 15.734 -22.188 8.617 1 93.5 249 ASN B O 1
ATOM 4218 N N . ASN B 1 250 ? 15.938 -20.672 7.035 1 94.44 250 ASN B N 1
ATOM 4219 C CA . ASN B 1 250 ? 15.68 -21.562 5.914 1 94.44 250 ASN B CA 1
ATOM 4220 C C . ASN B 1 250 ? 14.344 -22.281 6.062 1 94.44 250 ASN B C 1
ATOM 4222 O O . ASN B 1 250 ? 14.273 -23.5 5.926 1 94.44 250 ASN B O 1
ATOM 4226 N N . CYS B 1 251 ? 13.43 -21.578 6.43 1 96.56 251 CYS B N 1
ATOM 4227 C CA . CYS B 1 251 ? 12.047 -22.047 6.465 1 96.56 251 CYS B CA 1
ATOM 4228 C C . CYS B 1 251 ? 11.172 -21.234 5.512 1 96.56 251 CYS B C 1
ATOM 4230 O O . CYS B 1 251 ? 11.422 -20.047 5.293 1 96.56 251 CYS B O 1
ATOM 4232 N N . VAL B 1 252 ? 10.234 -21.922 4.957 1 98.25 252 VAL B N 1
ATOM 4233 C CA . VAL B 1 252 ? 9.219 -21.219 4.176 1 98.25 252 VAL B CA 1
ATOM 4234 C C . VAL B 1 252 ? 8.258 -20.484 5.109 1 98.25 252 VAL B C 1
ATOM 4236 O O . VAL B 1 252 ? 7.816 -21.031 6.117 1 98.25 252 VAL B O 1
ATOM 4239 N N . SER B 1 253 ? 8.047 -19.234 4.832 1 97.62 253 SER B N 1
ATOM 4240 C CA . SER B 1 253 ? 7.086 -18.453 5.609 1 97.62 253 SER B CA 1
ATOM 4241 C C . SER B 1 253 ? 5.742 -18.375 4.891 1 97.62 253 SER B C 1
ATOM 4243 O O . SER B 1 253 ? 5.684 -17.984 3.719 1 97.62 253 SER B O 1
ATOM 4245 N N . VAL B 1 254 ? 4.637 -18.75 5.5 1 98.06 254 VAL B N 1
ATOM 4246 C CA . VAL B 1 254 ? 3.268 -18.5 5.051 1 98.06 254 VAL B CA 1
ATOM 4247 C C . VAL B 1 254 ? 2.553 -17.594 6.043 1 98.06 254 VAL B C 1
ATOM 4249 O O . VAL B 1 254 ? 2.295 -17.984 7.184 1 98.06 254 VAL B O 1
ATOM 4252 N N . THR B 1 255 ? 2.209 -16.422 5.629 1 97.5 255 THR B N 1
ATOM 4253 C CA . THR B 1 255 ? 1.55 -15.453 6.504 1 97.5 255 THR B CA 1
ATOM 4254 C C . THR B 1 255 ? 0.114 -15.203 6.051 1 97.5 255 THR B C 1
ATOM 4256 O O . THR B 1 255 ? -0.116 -14.562 5.023 1 97.5 255 THR B O 1
ATOM 4259 N N . PRO B 1 256 ? -0.889 -15.742 6.789 1 97.38 256 PRO B N 1
ATOM 4260 C CA . PRO B 1 256 ? -2.268 -15.344 6.5 1 97.38 256 PRO B CA 1
ATOM 4261 C C . PRO B 1 256 ? -2.527 -13.867 6.801 1 97.38 256 PRO B C 1
ATOM 4263 O O . PRO B 1 256 ? -2.141 -13.375 7.863 1 97.38 256 PRO B O 1
ATOM 4266 N N . MET B 1 257 ? -3.109 -13.188 5.871 1 96.94 257 MET B N 1
ATOM 4267 C CA . MET B 1 257 ? -3.338 -11.766 6.086 1 96.94 257 MET B CA 1
ATOM 4268 C C . MET B 1 257 ? -4.703 -11.344 5.555 1 96.94 257 MET B C 1
ATOM 4270 O O . MET B 1 257 ? -5.344 -12.094 4.816 1 96.94 257 MET B O 1
ATOM 4274 N N . ILE B 1 258 ? -5.18 -10.203 6.02 1 96.88 258 ILE B N 1
ATOM 4275 C CA . ILE B 1 258 ? -6.406 -9.539 5.586 1 96.88 258 ILE B CA 1
ATOM 4276 C C . ILE B 1 258 ? -6.062 -8.344 4.699 1 96.88 258 ILE B C 1
ATOM 4278 O O . ILE B 1 258 ? -5.051 -7.676 4.914 1 96.88 258 ILE B O 1
ATOM 4282 N N . ALA B 1 259 ? -6.855 -8.141 3.662 1 97.44 259 ALA B N 1
ATOM 4283 C CA . ALA B 1 259 ? -6.668 -6.973 2.807 1 97.44 259 ALA B CA 1
ATOM 4284 C C . ALA B 1 259 ? -7.074 -5.691 3.529 1 97.44 259 ALA B C 1
ATOM 4286 O O . ALA B 1 259 ? -7.992 -4.992 3.094 1 97.44 259 ALA B O 1
ATOM 4287 N N . ALA B 1 260 ? -6.391 -5.371 4.551 1 97.44 260 ALA B N 1
ATOM 4288 C CA . ALA B 1 260 ? -6.566 -4.203 5.41 1 97.44 260 ALA B CA 1
ATOM 4289 C C . ALA B 1 260 ? -5.305 -3.924 6.223 1 97.44 260 ALA B C 1
ATOM 4291 O O . ALA B 1 260 ? -4.484 -4.816 6.434 1 97.44 260 ALA B O 1
ATOM 4292 N N . PHE B 1 261 ? -5.176 -2.66 6.566 1 97.81 261 PHE B N 1
ATOM 4293 C CA . PHE B 1 261 ? -4.133 -2.352 7.539 1 97.81 261 PHE B CA 1
ATOM 4294 C C . PHE B 1 261 ? -4.531 -2.834 8.93 1 97.81 261 PHE B C 1
ATOM 4296 O O . PHE B 1 261 ? -5.719 -2.918 9.25 1 97.81 261 PHE B O 1
ATOM 4303 N N . GLN B 1 262 ? -3.553 -3.145 9.695 1 96.56 262 GLN B N 1
ATOM 4304 C CA . GLN B 1 262 ? -3.791 -3.551 11.078 1 96.56 262 GLN B CA 1
ATOM 4305 C C . GLN B 1 262 ? -4.262 -2.373 11.93 1 96.56 262 GLN B C 1
ATOM 4307 O O . GLN B 1 262 ? -3.699 -1.28 11.852 1 96.56 262 GLN B O 1
ATOM 4312 N N . THR B 1 263 ? -5.309 -2.525 12.648 1 94.88 263 THR B N 1
ATOM 4313 C CA . THR B 1 263 ? -5.77 -1.49 13.57 1 94.88 263 THR B CA 1
ATOM 4314 C C . THR B 1 263 ? -5.051 -1.601 14.906 1 94.88 263 THR B C 1
ATOM 4316 O O . THR B 1 263 ? -4.605 -2.684 15.297 1 94.88 263 THR B O 1
ATOM 4319 N N . ALA B 1 264 ? -4.793 -0.542 15.5 1 93.12 264 ALA B N 1
ATOM 4320 C CA . ALA B 1 264 ? -4.156 -0.487 16.812 1 93.12 264 ALA B CA 1
ATOM 4321 C C . ALA B 1 264 ? -5.188 -0.224 17.906 1 93.12 264 ALA B C 1
ATOM 4323 O O . ALA B 1 264 ? -4.863 0.352 18.953 1 93.12 264 ALA B O 1
ATOM 4324 N N . ILE B 1 265 ? -6.383 -0.53 17.719 1 82.69 265 ILE B N 1
ATOM 4325 C CA . ILE B 1 265 ? -7.398 -0.291 18.734 1 82.69 265 ILE B CA 1
ATOM 4326 C C . ILE B 1 265 ? -7.18 -1.231 19.922 1 82.69 265 ILE B C 1
ATOM 4328 O O . ILE B 1 265 ? -7.211 -2.455 19.766 1 82.69 265 ILE B O 1
ATOM 4332 N N . ALA B 1 266 ? -6.719 -0.638 20.984 1 71.94 266 ALA B N 1
ATOM 4333 C CA . ALA B 1 266 ? -6.613 -1.421 22.219 1 71.94 266 ALA B CA 1
ATOM 4334 C C . ALA B 1 266 ? -7.816 -1.179 23.125 1 71.94 266 ALA B C 1
ATOM 4336 O O . ALA B 1 266 ? -8.242 -0.035 23.312 1 71.94 266 ALA B O 1
ATOM 4337 N N . ASN B 1 267 ? -8.375 -2.225 23.5 1 70.25 267 ASN B N 1
ATOM 4338 C CA . ASN B 1 267 ? -9.594 -2.168 24.297 1 70.25 267 ASN B CA 1
ATOM 4339 C C . ASN B 1 267 ? -9.422 -1.292 25.531 1 70.25 267 ASN B C 1
ATOM 4341 O O . ASN B 1 267 ? -10.383 -0.679 26.016 1 70.25 267 ASN B O 1
ATOM 4345 N N . ASP B 1 268 ? -8.258 -1.083 25.906 1 74.12 268 ASP B N 1
ATOM 4346 C CA . ASP B 1 268 ? -8.078 -0.412 27.188 1 74.12 268 ASP B CA 1
ATOM 4347 C C . ASP B 1 268 ? -7.559 1.012 27 1 74.12 268 ASP B C 1
ATOM 4349 O O . ASP B 1 268 ? -7.441 1.772 27.953 1 74.12 268 ASP B O 1
ATOM 4353 N N . LEU B 1 269 ? -7.398 1.278 25.719 1 77.56 269 LEU B N 1
ATOM 4354 C CA . LEU B 1 269 ? -6.883 2.627 25.5 1 77.56 269 LEU B CA 1
ATOM 4355 C C . LEU B 1 269 ? -8.008 3.584 25.125 1 77.56 269 LEU B C 1
ATOM 4357 O O . LEU B 1 269 ? -8.828 3.275 24.25 1 77.56 269 LEU B O 1
ATOM 4361 N N . ASP B 1 270 ? -8.156 4.59 25.984 1 83.75 270 ASP B N 1
ATOM 4362 C CA . ASP B 1 270 ? -9.109 5.672 25.734 1 83.75 270 ASP B CA 1
ATOM 4363 C C . ASP B 1 270 ? -8.391 6.941 25.281 1 83.75 270 ASP B C 1
ATOM 4365 O O . ASP B 1 270 ? -7.602 7.516 26.047 1 83.75 270 ASP B O 1
ATOM 4369 N N . TYR B 1 271 ? -8.609 7.352 24.094 1 89.06 271 TYR B N 1
ATOM 4370 C CA . TYR B 1 271 ? -7.953 8.539 23.562 1 89.06 271 TYR B CA 1
ATOM 4371 C C . TYR B 1 271 ? -8.688 9.805 24 1 89.06 271 TYR B C 1
ATOM 4373 O O . TYR B 1 271 ? -8.359 10.906 23.547 1 89.06 271 TYR B O 1
ATOM 4381 N N . ASN B 1 272 ? -9.781 9.68 24.828 1 91.12 272 ASN B N 1
ATOM 4382 C CA . ASN B 1 272 ? -10.484 10.75 25.516 1 91.12 272 ASN B CA 1
ATOM 4383 C C . ASN B 1 272 ? -11.023 11.789 24.547 1 91.12 272 ASN B C 1
ATOM 4385 O O . ASN B 1 272 ? -10.922 12.992 24.797 1 91.12 272 ASN B O 1
ATOM 4389 N N . PHE B 1 273 ? -11.555 11.359 23.438 1 93.62 273 PHE B N 1
ATOM 4390 C CA . PHE B 1 273 ? -12.148 12.305 22.5 1 93.62 273 PHE B CA 1
ATOM 4391 C C . PHE B 1 273 ? -13.422 12.914 23.062 1 93.62 273 PHE B C 1
ATOM 4393 O O . PHE B 1 273 ? -13.914 13.922 22.562 1 93.62 273 PHE B O 1
ATOM 4400 N N . ASP B 1 274 ? -13.93 12.367 24.156 1 92.81 274 ASP B N 1
ATOM 4401 C CA . ASP B 1 274 ? -15.078 12.945 24.844 1 92.81 274 ASP B CA 1
ATOM 4402 C C . ASP B 1 274 ? -14.781 14.367 25.312 1 92.81 274 ASP B C 1
ATOM 4404 O O . ASP B 1 274 ? -15.68 15.219 25.344 1 92.81 274 ASP B O 1
ATOM 4408 N N . ALA B 1 275 ? -13.586 14.57 25.703 1 91.88 275 ALA B N 1
ATOM 4409 C CA . ALA B 1 275 ? -13.195 15.906 26.141 1 91.88 275 ALA B CA 1
ATOM 4410 C C . ALA B 1 275 ? -13.398 16.922 25.016 1 91.88 275 ALA B C 1
ATOM 4412 O O . ALA B 1 275 ? -13.883 18.031 25.266 1 91.88 275 ALA B O 1
ATOM 4413 N N . ILE B 1 276 ? -13.031 16.562 23.766 1 94.12 276 ILE B N 1
ATOM 4414 C CA . ILE B 1 276 ? -13.211 17.438 22.625 1 94.12 276 ILE B CA 1
ATOM 4415 C C . ILE B 1 276 ? -14.695 17.516 22.25 1 94.12 276 ILE B C 1
ATOM 4417 O O . ILE B 1 276 ? -15.211 18.594 21.969 1 94.12 276 ILE B O 1
ATOM 4421 N N . ASN B 1 277 ? -15.344 16.375 22.281 1 95.88 277 ASN B N 1
ATOM 4422 C CA . ASN B 1 277 ? -16.75 16.312 21.906 1 95.88 277 ASN B CA 1
ATOM 4423 C C . ASN B 1 277 ? -17.609 17.188 22.812 1 95.88 277 ASN B C 1
ATOM 4425 O O . ASN B 1 277 ? -18.578 17.812 22.359 1 95.88 277 ASN B O 1
ATOM 4429 N N . LYS B 1 278 ? -17.328 17.203 24.047 1 94.5 278 LYS B N 1
ATOM 4430 C CA . LYS B 1 278 ? -18.062 18.047 24.984 1 94.5 278 LYS B CA 1
ATOM 4431 C C . LYS B 1 278 ? -17.859 19.531 24.672 1 94.5 278 LYS B C 1
ATOM 4433 O O . LYS B 1 278 ? -18.797 20.312 24.734 1 94.5 278 LYS B O 1
ATOM 4438 N N . LYS B 1 279 ? -16.641 19.828 24.375 1 92.12 279 LYS B N 1
ATOM 4439 C CA . LYS B 1 279 ? -16.359 21.203 23.984 1 92.12 279 LYS B CA 1
ATOM 4440 C C . LYS B 1 279 ? -17.141 21.578 22.719 1 92.12 279 LYS B C 1
ATOM 4442 O O . LYS B 1 279 ? -17.688 22.688 22.641 1 92.12 279 LYS B O 1
ATOM 4447 N N . TYR B 1 280 ? -17.156 20.656 21.75 1 92.31 280 TYR B N 1
ATOM 4448 C CA . TYR B 1 280 ? -17.859 20.906 20.5 1 92.31 280 TYR B CA 1
ATOM 4449 C C . TYR B 1 280 ? -19.359 21.062 20.734 1 92.31 280 TYR B C 1
ATOM 4451 O O . TYR B 1 280 ? -20.016 21.844 20.047 1 92.31 280 TYR B O 1
ATOM 4459 N N . ALA B 1 281 ? -19.906 20.344 21.656 1 88.69 281 ALA B N 1
ATOM 4460 C CA . ALA B 1 281 ? -21.344 20.391 21.938 1 88.69 281 ALA B CA 1
ATOM 4461 C C . ALA B 1 281 ? -21.734 21.734 22.547 1 88.69 281 ALA B C 1
ATOM 4463 O O . ALA B 1 281 ? -22.891 22.156 22.453 1 88.69 281 ALA B O 1
ATOM 4464 N N . MET B 1 282 ? -20.844 22.406 23.109 1 87.06 282 MET B N 1
ATOM 4465 C CA . MET B 1 282 ? -21.109 23.672 23.781 1 87.06 282 MET B CA 1
ATOM 4466 C C . MET B 1 282 ? -20.953 24.844 22.797 1 87.06 282 MET B C 1
ATOM 4468 O O . MET B 1 282 ? -21.391 25.953 23.094 1 87.06 282 MET B O 1
ATOM 4472 N N . GLU B 1 283 ? -20.328 24.656 21.703 1 79.69 283 GLU B N 1
ATOM 4473 C CA . GLU B 1 283 ? -20.141 25.672 20.672 1 79.69 283 GLU B CA 1
ATOM 4474 C C . GLU B 1 283 ? -21.359 25.75 19.766 1 79.69 283 GLU B C 1
ATOM 4476 O O . GLU B 1 283 ? -21.734 26.844 19.312 1 79.69 283 GLU B O 1
#

Radius of gyration: 23.32 Å; Cα contacts (8 Å, |Δi|>4): 1414; chains: 2; bounding box: 51×72×64 Å

Secondary structure (DSSP, 8-state):
-EEEEE-SS-SSBTTTBSSHHHHHHHHHHTT-EEEEEEESS--TT-TT---TTSPEEEEEEETTTTEEESS--STTPEEEESS-HHHHHHHIIIIITTT---SEEEEEEEES---HHHHHTT-HHHHHHHHHHHTT--EEEEEEES----HHHHHHHHHHHHHHHHHHHHHHTTTSPPPTTEEEEEEEE--SSPPPEEE-BPPP------EEEE---TT--EEEE---HHHHHH---PPTTBHHHHHHTT-EEEEEEEEEEEE---TT----HHHHHHHHHH-/-EEEEE-SS-SSBTTTBSSHHHHHHHHHHTT-EEEEEEESS--TT-TT---TTSPEEEEEEETTTTEEESS--STTPEEEESS-HHHHHHHIIIIITTT---SEEEEEEEES---HHHHHTT-HHHHHHHHHHHTT--EEEEEEES----HHHHHHHHHHHHHHHHHHHHHHTTTSPPPTTEEEEEEEE--SSPPPEEE-BPPP------EEEE---TT--EEEE---HHHHHH-----TTBHHHHHHTT-EEEEEEEEEEEE---TT----HHHHHHHHHH-

Sequence (566 aa):
MKVLISNDDGPPSLDESPFILPFIEHLEGLGWDVKVCLPDSQKSWIAKSFMIKEEIQLRYFNRLTKQITEEKQNDNDFYLLSGTPATCVNIALNHLFKDEEFDLVIGGPNFGRNISTIFTLASGTVGAAMEAVLNRKKAISVSFCFCNQKPECIKNCCETASDIIQHLYNSSQEDTPWPENGMFNVNIPMKDYRCPIHITDFHRAVYGSLFKKVETNKQGNSFKFSPDFTAINKDNDGLPGTDKWALMNNCVSVTPMIAAFQTAIANDLDYNFDAINKKYAMEMKVLISNDDGPPSLDESPFILPFIEHLEGLGWDVKVCLPDSQKSWIAKSFMIKEEIQLRYFNRLTKQITEEKQNDNDFYLLSGTPATCVNIALNHLFKDEEFDLVIGGPNFGRNISTIFTLASGTVGAAMEAVLNRKKAISVSFCFCNQKPECIKNCCETASDIIQHLYNSSQEDTPWPENGMFNVNIPMKDYRCPIHITDFHRAVYGSLFKKVETNKQGNSFKFSPDFTAINKDNDGLPGTDKWALMNNCVSVTPMIAAFQTAIANDLDYNFDAINKKYAME

Nearest PDB structures (foldseek):
  5kst-assembly1_C  TM=7.847E-01  e=1.356E-21  Xylella fastidiosa 9a5c
  5kss-assembly1_A-2  TM=7.877E-01  e=5.292E-20  Xylella fastidiosa 9a5c
  5ksr-assembly1_D  TM=7.687E-01  e=1.469E-19  Xylella fastidiosa 9a5c
  4zg5-assembly1_C  TM=8.095E-01  e=5.086E-18  Brucella abortus S19
  1l5x-assembly1_B  TM=7.701E-01  e=3.275E-17  Pyrobaculum aerophilum

Organism: Mucor circinelloides f. circinelloides (strain 1006PhL) (NCBI:txid1220926)